Protein 4X01 (pdb70)

Foldseek 3Di:
DDDVVVVVVVVVVVVVVVVVVVVVVVVVVVVVVVVVVVVVVVVVVVVVD/DDPVVVVVVVVVVVVVVVVVVVVVVVVVVVVVVVVVVVVVVVVVVVVVD/DDDVVVVVVVVVVVVVVVVVVVVVVVVVVVVVVVVVVVVVVVVVVVVVVD/DDDPVVVVVVVVVVVVVVVVVVVVVVVVVVVVVVVVVVVVVVVVVVVD/DDDPVVVVVVVVVVVVVVVVVVVVVVVVVVVVVVVVVVVVVVVVVD/DDDVVVVVVVVVVVVVVVVVVVVVVVVVVVVVVVVVVVVVVVVVVVD/DDDVVVVVVVVVVVVVVVVVVVVVVVVVVVVVVVVVVVVVVVVD/DDVVVVVVVVVVVVVVVVVVVVVVVVVVVVVVVVVVVVVVVVVVVVVD

Radius of gyration: 40.37 Å; Cα contacts (8 Å, |Δi|>4): 199; chains: 8; bounding box: 113×89×86 Å

Organism: Schizosaccharomyces pombe (strain 972 / ATCC 24843) (NCBI:txid284812)

GO terms:
  GO:0005694 chromosome (C, EXP)
  GO:0070336 flap-structured DNA binding (F, IDA)
  GO:0035861 site of double-strand break (C, IDA)
  GO:0005634 nucleus (C, IDA)
  GO:0000403 Y-form DNA binding (F, IDA)
  GO:0000405 bubble DNA binding (F, IDA)
  GO:0000406 double-strand/single-strand DNA junction binding (F, IDA)
  GO:0003690 double-stranded DNA binding (F, IDA)
  GO:0003697 single-stranded DNA binding (F, IDA)
  GO:0106260 DNA-DNA tethering activity (F, IDA)
  GO:0140656 endodeoxyribonuclease activator activity (F, IDA)
  GO:0045027 DNA end binding (F, EXP)
  GO:0000706 meiotic DNA double-strand break processing (P, EXP)
  GO:0006303 double-strand break repair via nonhomologous end joining (P, IGI)
  GO:0000724 double-strand break repair via homologous recombination (P, IGI)
  GO:0000729 DNA double-strand break processing (P, IMP)
  GO:1990426 mitotic recombination-dependent replication fork processing (P, IMP)
  GO:1990918 double-strand break repair involved in meiotic recombination (P, IMP)
  GO:0031297 replication fork processing (P, IMP)
  GO:0033314 mitotic DNA replication checkpoint signaling (P, IMP)

Secondary structure (DSSP, 8-state):
---HHHHHHHHHHHHHHHHHHHHHHHHHHHHHHHHHHHHHHHHHHHHT-/--HHHHHHHHHHHHHHHHHHHHHHHHHHHHHHHHHHHHHHHHHHHHT--/---HHHHHHHHHHHHHHHHHHHHHHHHHHHHHHHHHHHHHHHHHHHHHH-/---HHHHHHHHHHHHHHHHHHHHHHHHHHHHHHHHHHHHHHHHHTT--/---HHHHHHHHHHHHHHHHHHHHHHHHHHHHHHHHHHHHHHHHHT-/---HHHHHHHHHHHHHHHHHHHHHHHHHHHHHHHHHHHHHHHHHTT-/---HHHHHHHHHHHHHHHHHHHHHHHHHHHHHHHHHHHHHHHT-/--HHHHHHHHHHHHHHHHHHHHHHHHHHHHHHHHHHHHHHHHHHHTT-

B-factor: mean 63.77, std 22.51, range [25.07, 148.46]

Sequence (381 aa):
SVHWSIVYRQLGNLLEQYEVEIARLKSQLVLEKKLRIQVEKEMESVKTKVHWSIVYRQLGNLLEQYEVEIARLKSQLVLEKKLRIQVEKEMESVKTKQSVHWSIVYRQLGNLLEQYEVEIARLKSQLVLEKKLRIQVEKEMESVKTKQSVHWSIVYRQLGNLLEQYEVEIARLKSQLVLEKKLRIQVEKEMESVKTSVHWSIVYRQLGNLLEQYEVEIARLKSQLVLEKKLRIQVEKEMESVSVHWSIVYRQLGNLLEQYEVEIARLKSQLVLEKKLRIQVEKEMESVKSVHWSIVYRQLGNLLEQYEVEIARLKSQLVLEKKLRIQVEKEMEVHWSIVYRQLGNLLEQYEVEIARLKSQLVLEKKLRIQVEKEMESVKTK

InterPro domains:
  IPR013882 DNA endonuclease activator Ctp1, C-terminal [PF08573] (263-292)

Structure (mmCIF, N/CA/C/O backbone):
data_4X01
#
_entry.id   4X01
#
_cell.length_a   49.071
_cell.length_b   156.677
_cell.length_c   48.927
_cell.angle_alpha   90.00
_cell.angle_beta   118.55
_cell.angle_gamma   90.00
#
_symmetry.space_group_name_H-M   'P 1 21 1'
#
loop_
_entity.id
_entity.type
_entity.pdbx_description
1 polymer 'DNA binding ctp1'
2 non-polymer 1,2-ETHANEDIOL
3 water water
#
loop_
_atom_site.group_PDB
_atom_site.id
_atom_site.type_symbol
_atom_site.label_atom_id
_atom_site.label_alt_id
_atom_site.label_comp_id
_atom_site.label_asym_id
_atom_site.label_entity_id
_atom_site.label_seq_id
_atom_site.pdbx_PDB_ins_code
_atom_site.Cartn_x
_atom_site.Cartn_y
_atom_site.Cartn_z
_atom_site.occupancy
_atom_site.B_iso_or_equiv
_atom_site.auth_seq_id
_atom_site.auth_comp_id
_atom_site.auth_asym_id
_atom_site.auth_atom_id
_atom_site.pdbx_PDB_model_num
ATOM 1 N N . SER A 1 6 ? 56.473 33.482 53.556 1.00 110.27 9 SER A N 1
ATOM 2 C CA . SER A 1 6 ? 55.813 33.269 52.271 1.00 107.57 9 SER A CA 1
ATOM 3 C C . SER A 1 6 ? 55.334 31.828 52.120 1.00 103.54 9 SER A C 1
ATOM 4 O O . SER A 1 6 ? 55.496 31.004 53.022 1.00 113.82 9 SER A O 1
ATOM 7 N N . VAL A 1 7 ? 54.740 31.542 50.967 1.00 88.10 10 VAL A N 1
ATOM 8 C CA . VAL A 1 7 ? 54.228 30.215 50.642 1.00 70.75 10 VAL A CA 1
ATOM 9 C C . VAL A 1 7 ? 54.675 29.871 49.224 1.00 54.86 10 VAL A C 1
ATOM 10 O O . VAL A 1 7 ? 54.527 30.692 48.315 1.00 48.25 10 VAL A O 1
ATOM 14 N N . HIS A 1 8 ? 55.252 28.684 49.028 1.00 48.55 11 HIS A N 1
ATOM 15 C CA . HIS A 1 8 ? 55.715 28.299 47.693 1.00 32.79 11 HIS A CA 1
ATOM 16 C C . HIS A 1 8 ? 54.559 28.295 46.691 1.00 30.97 11 HIS A C 1
ATOM 17 O O . HIS A 1 8 ? 53.456 27.866 47.003 1.00 40.07 11 HIS A O 1
ATOM 24 N N . TRP A 1 9 ? 54.814 28.768 45.486 1.00 32.79 12 TRP A N 1
ATOM 25 C CA . TRP A 1 9 ? 53.785 28.850 44.465 1.00 38.66 12 TRP A CA 1
ATOM 26 C C . TRP A 1 9 ? 53.022 27.531 44.209 1.00 47.33 12 TRP A C 1
ATOM 27 O O . TRP A 1 9 ? 51.875 27.551 43.757 1.00 37.41 12 TRP A O 1
ATOM 38 N N . SER A 1 10 ? 53.665 26.389 44.452 1.00 43.97 13 SER A N 1
ATOM 39 C CA . SER A 1 10 ? 53.026 25.117 44.126 1.00 39.96 13 SER A CA 1
ATOM 40 C C . SER A 1 10 ? 51.833 24.852 45.046 1.00 39.56 13 SER A C 1
ATOM 41 O O . SER A 1 10 ? 50.932 24.131 44.675 1.00 38.35 13 SER A O 1
ATOM 44 N N . ILE A 1 11 ? 51.810 25.459 46.226 1.00 39.29 14 ILE A N 1
ATOM 45 C CA . ILE A 1 11 ? 50.674 25.281 47.134 1.00 44.42 14 ILE A CA 1
ATOM 46 C C . ILE A 1 11 ? 49.391 25.873 46.557 1.00 42.31 14 ILE A C 1
ATOM 47 O O . ILE A 1 11 ? 48.316 25.246 46.554 1.00 38.75 14 ILE A O 1
ATOM 52 N N . VAL A 1 12 ? 49.537 27.089 46.050 1.00 37.47 15 VAL A N 1
ATOM 53 C CA . VAL A 1 12 ? 48.480 27.815 45.371 1.00 37.92 15 VAL A CA 1
ATOM 54 C C . VAL A 1 12 ? 48.071 27.141 44.060 1.00 41.19 15 VAL A C 1
ATOM 55 O O . VAL A 1 12 ? 46.882 26.974 43.763 1.00 34.45 15 VAL A O 1
ATOM 59 N N . TYR A 1 13 ? 49.070 26.783 43.263 1.00 27.05 16 TYR A N 1
ATOM 60 C CA . TYR A 1 13 ? 48.829 26.081 42.011 1.00 32.04 16 TYR A CA 1
ATOM 61 C C . TYR A 1 13 ? 48.010 24.794 42.235 1.00 30.22 16 TYR A C 1
ATOM 62 O O . TYR A 1 13 ? 47.003 24.565 41.546 1.00 38.56 16 TYR A O 1
ATOM 71 N N . ARG A 1 14 ? 48.427 23.984 43.214 1.00 31.52 17 ARG A N 1
ATOM 72 C CA . ARG A 1 14 ? 47.703 22.758 43.581 1.00 36.30 17 ARG A CA 1
ATOM 73 C C . ARG A 1 14 ? 46.278 23.032 44.070 1.00 39.65 17 ARG A C 1
ATOM 74 O O . ARG A 1 14 ? 45.371 22.269 43.757 1.00 39.58 17 ARG A O 1
ATOM 82 N N . GLN A 1 15 ? 46.095 24.075 44.884 1.00 38.14 18 GLN A N 1
ATOM 83 C CA . GLN A 1 15 ? 44.747 24.387 45.382 1.00 44.14 18 GLN A CA 1
ATOM 84 C C . GLN A 1 15 ? 43.823 24.725 44.216 1.00 41.17 18 GLN A C 1
ATOM 85 O O . GLN A 1 15 ? 42.670 24.270 44.169 1.00 39.28 18 GLN A O 1
ATOM 91 N N . LEU A 1 16 ? 44.328 25.508 43.265 1.00 38.05 19 LEU A N 1
ATOM 92 C CA . LEU A 1 16 ? 43.524 25.828 42.086 1.00 36.57 19 LEU A CA 1
ATOM 93 C C . LEU A 1 16 ? 43.166 24.573 41.300 1.00 38.00 19 LEU A C 1
ATOM 94 O O . LEU A 1 16 ? 41.998 24.366 40.933 1.00 42.36 19 LEU A O 1
ATOM 99 N N . GLY A 1 17 ? 44.175 23.746 41.028 1.00 35.97 20 GLY A N 1
ATOM 100 C CA . GLY A 1 17 ? 43.934 22.472 40.372 1.00 38.72 20 GLY A CA 1
ATOM 101 C C . GLY A 1 17 ? 42.839 21.643 41.050 1.00 40.55 20 GLY A C 1
ATOM 102 O O . GLY A 1 17 ? 41.937 21.103 40.392 1.00 36.63 20 GLY A O 1
ATOM 103 N N . ASN A 1 18 ? 42.917 21.536 42.372 1.00 37.64 21 ASN A N 1
ATOM 104 C CA . ASN A 1 18 ? 41.933 20.762 43.118 1.00 42.84 21 ASN A CA 1
ATOM 105 C C . ASN A 1 18 ? 40.531 21.390 43.048 1.00 46.46 21 ASN A C 1
ATOM 106 O O . ASN A 1 18 ? 39.530 20.678 43.095 1.00 47.69 21 ASN A O 1
ATOM 111 N N . LEU A 1 19 ? 40.457 22.716 42.921 1.00 36.21 22 LEU A N 1
ATOM 112 C CA . LEU A 1 19 ? 39.165 23.378 42.748 1.00 38.82 22 LEU A CA 1
ATOM 113 C C . LEU A 1 19 ? 38.550 23.013 41.409 1.00 38.35 22 LEU A C 1
ATOM 114 O O . LEU A 1 19 ? 37.354 22.673 41.316 1.00 40.55 22 LEU A O 1
ATOM 119 N N . LEU A 1 20 ? 39.371 23.081 40.368 1.00 35.40 23 LEU A N 1
ATOM 120 C CA . LEU A 1 20 ? 38.898 22.748 39.024 1.00 37.02 23 LEU A CA 1
ATOM 121 C C . LEU A 1 20 ? 38.369 21.307 38.967 1.00 37.87 23 LEU A C 1
ATOM 122 O O . LEU A 1 20 ? 37.244 21.048 38.482 1.00 35.69 23 LEU A O 1
ATOM 127 N N . GLU A 1 21 ? 39.168 20.383 39.498 1.00 32.10 24 GLU A N 1
ATOM 128 C CA . GLU A 1 21 ? 38.756 18.983 39.539 1.00 39.96 24 GLU A CA 1
ATOM 129 C C . GLU A 1 21 ? 37.477 18.774 40.381 1.00 37.13 24 GLU A C 1
ATOM 130 O O . GLU A 1 21 ? 36.518 18.143 39.908 1.00 41.28 24 GLU A O 1
ATOM 136 N N . GLN A 1 22 ? 37.451 19.300 41.609 1.00 38.56 25 GLN A N 1
ATOM 137 C CA . GLN A 1 22 ? 36.253 19.173 42.450 1.00 47.37 25 GLN A CA 1
ATOM 138 C C . GLN A 1 22 ? 34.996 19.673 41.758 1.00 48.78 25 GLN A C 1
ATOM 139 O O . GLN A 1 22 ? 33.955 19.048 41.864 1.00 45.88 25 GLN A O 1
ATOM 145 N N . TYR A 1 23 ? 35.078 20.806 41.064 1.00 46.44 26 TYR A N 1
ATOM 146 C CA . TYR A 1 23 ? 33.868 21.328 40.423 1.00 45.43 26 TYR A CA 1
ATOM 147 C C . TYR A 1 23 ? 33.459 20.499 39.216 1.00 37.05 26 TYR A C 1
ATOM 148 O O . TYR A 1 23 ? 32.264 20.299 38.985 1.00 44.35 26 TYR A O 1
ATOM 157 N N . GLU A 1 24 ? 34.425 20.008 38.445 1.00 37.50 27 GLU A N 1
ATOM 158 C CA . GLU A 1 24 ? 34.043 19.167 37.316 1.00 39.57 27 GLU A CA 1
ATOM 159 C C . GLU A 1 24 ? 33.324 17.887 37.811 1.00 38.86 27 GLU A C 1
ATOM 160 O O . GLU A 1 24 ? 32.283 17.461 37.253 1.00 36.20 27 GLU A O 1
ATOM 166 N N . VAL A 1 25 ? 33.851 17.315 38.892 1.00 44.64 28 VAL A N 1
ATOM 167 C CA . VAL A 1 25 ? 33.279 16.089 39.451 1.00 43.50 28 VAL A CA 1
ATOM 168 C C . VAL A 1 25 ? 31.912 16.369 40.106 1.00 48.04 28 VAL A C 1
ATOM 169 O O . VAL A 1 25 ? 30.969 15.603 39.934 1.00 49.38 28 VAL A O 1
ATOM 173 N N . GLU A 1 26 ? 31.792 17.480 40.827 1.00 40.64 29 GLU A N 1
ATOM 174 C CA . GLU A 1 26 ? 30.530 17.818 41.455 1.00 39.34 29 GLU A CA 1
ATOM 175 C C . GLU A 1 26 ? 29.465 18.014 40.384 1.00 40.92 29 GLU A C 1
ATOM 176 O O . GLU A 1 26 ? 28.319 17.595 40.559 1.00 42.28 29 GLU A O 1
ATOM 182 N N . ILE A 1 27 ? 29.854 18.609 39.259 1.00 39.65 30 ILE A N 1
ATOM 183 C CA . ILE A 1 27 ? 28.910 18.812 38.160 1.00 40.89 30 ILE A CA 1
ATOM 184 C C . ILE A 1 27 ? 28.435 17.485 37.551 1.00 44.09 30 ILE A C 1
ATOM 185 O O . ILE A 1 27 ? 27.227 17.310 37.304 1.00 48.35 30 ILE A O 1
ATOM 190 N N . ALA A 1 28 ? 29.360 16.545 37.328 1.00 33.43 31 ALA A N 1
ATOM 191 C CA . ALA A 1 28 ? 28.952 15.221 36.847 1.00 40.47 31 ALA A CA 1
ATOM 192 C C . ALA A 1 28 ? 28.039 14.507 37.858 1.00 35.78 31 ALA A C 1
ATOM 193 O O . ALA A 1 28 ? 27.062 13.836 37.485 1.00 42.09 31 ALA A O 1
ATOM 195 N N . ARG A 1 29 ? 28.375 14.640 39.139 1.00 37.71 32 ARG A N 1
ATOM 196 C CA . ARG A 1 29 ? 27.581 14.046 40.209 1.00 49.01 32 ARG A CA 1
ATOM 197 C C . ARG A 1 29 ? 26.137 14.590 40.217 1.00 49.95 32 ARG A C 1
ATOM 198 O O . ARG A 1 29 ? 25.171 13.819 40.208 1.00 48.79 32 ARG A O 1
ATOM 206 N N . LEU A 1 30 ? 26.004 15.917 40.208 1.00 43.16 33 LEU A N 1
ATOM 207 C CA . LEU A 1 30 ? 24.690 16.569 40.247 1.00 42.02 33 LEU A CA 1
ATOM 208 C C . LEU A 1 30 ? 23.884 16.230 39.007 1.00 33.22 33 LEU A C 1
ATOM 209 O O . LEU A 1 30 ? 22.670 15.995 39.094 1.00 36.35 33 LEU A O 1
ATOM 214 N N . LYS A 1 31 ? 24.551 16.164 37.857 1.00 35.04 34 LYS A N 1
ATOM 215 C CA . LYS A 1 31 ? 23.845 15.742 36.639 1.00 45.14 34 LYS A CA 1
ATOM 216 C C . LYS A 1 31 ? 23.305 14.307 36.711 1.00 48.23 34 LYS A C 1
ATOM 217 O O . LYS A 1 31 ? 22.164 14.054 36.289 1.00 47.84 34 LYS A O 1
ATOM 223 N N . SER A 1 32 ? 24.087 13.360 37.230 1.00 50.30 35 SER A N 1
ATOM 224 C CA . SER A 1 32 ? 23.529 11.998 37.294 1.00 54.73 35 SER A CA 1
ATOM 225 C C . SER A 1 32 ? 22.384 11.931 38.341 1.00 42.47 35 SER A C 1
ATOM 226 O O . SER A 1 32 ? 21.336 11.293 38.117 1.00 42.76 35 SER A O 1
ATOM 229 N N . GLN A 1 33 ? 22.561 12.637 39.457 1.00 50.76 36 GLN A N 1
ATOM 230 C CA . GLN A 1 33 ? 21.509 12.703 40.473 1.00 45.81 36 GLN A CA 1
ATOM 231 C C . GLN A 1 33 ? 20.209 13.291 39.903 1.00 40.69 36 GLN A C 1
ATOM 232 O O . GLN A 1 33 ? 19.098 12.883 40.261 1.00 41.32 36 GLN A O 1
ATOM 238 N N . LEU A 1 34 ? 20.358 14.226 38.977 1.00 48.47 37 LEU A N 1
ATOM 239 C CA . LEU A 1 34 ? 19.217 14.872 38.345 1.00 40.05 37 LEU A CA 1
ATOM 240 C C . LEU A 1 34 ? 18.543 13.953 37.321 1.00 40.26 37 LEU A C 1
ATOM 241 O O . LEU A 1 34 ? 17.317 13.947 37.189 1.00 39.84 37 LEU A O 1
ATOM 246 N N . VAL A 1 35 ? 19.335 13.190 36.578 1.00 43.96 38 VAL A N 1
ATOM 247 C CA . VAL A 1 35 ? 18.754 12.176 35.698 1.00 42.92 38 VAL A CA 1
ATOM 248 C C . VAL A 1 35 ? 17.853 11.229 36.526 1.00 38.25 38 VAL A C 1
ATOM 249 O O . VAL A 1 35 ? 16.703 10.922 36.149 1.00 40.02 38 VAL A O 1
ATOM 253 N N . LEU A 1 36 ? 18.382 10.804 37.671 1.00 38.57 39 LEU A N 1
ATOM 254 C CA . LEU A 1 36 ? 17.653 9.898 38.544 1.00 41.94 39 LEU A CA 1
ATOM 255 C C . LEU A 1 36 ? 16.372 10.528 39.104 1.00 45.49 39 LEU A C 1
ATOM 256 O O . LEU A 1 36 ? 15.326 9.883 39.134 1.00 41.10 39 LEU A O 1
ATOM 261 N N . GLU A 1 37 ? 16.462 11.783 39.548 1.00 43.41 40 GLU A N 1
ATOM 262 C CA . GLU A 1 37 ? 15.299 12.475 40.100 1.00 46.10 40 GLU A CA 1
ATOM 263 C C . GLU A 1 37 ? 14.213 12.657 39.055 1.00 35.70 40 GLU A C 1
ATOM 264 O O . GLU A 1 37 ? 13.024 12.456 39.334 1.00 41.07 40 GLU A O 1
ATOM 270 N N . LYS A 1 38 ? 14.613 13.028 37.843 1.00 40.74 41 LYS A N 1
ATOM 271 C CA . LYS A 1 38 ? 13.635 13.163 36.769 1.00 37.96 41 LYS A CA 1
ATOM 272 C C . LYS A 1 38 ? 12.958 11.827 36.459 1.00 42.59 41 LYS A C 1
ATOM 273 O O . LYS A 1 38 ? 11.746 11.789 36.247 1.00 45.35 41 LYS A O 1
ATOM 279 N N . LYS A 1 39 ? 13.723 10.734 36.449 1.00 45.61 42 LYS A N 1
ATOM 280 C CA . LYS A 1 39 ? 13.108 9.427 36.236 1.00 44.76 42 LYS A CA 1
ATOM 281 C C . LYS A 1 39 ? 12.114 9.081 37.344 1.00 38.67 42 LYS A C 1
ATOM 282 O O . LYS A 1 39 ? 11.044 8.539 37.071 1.00 42.70 42 LYS A O 1
ATOM 288 N N . LEU A 1 40 ? 12.488 9.370 38.594 1.00 41.32 43 LEU A N 1
ATOM 289 C CA . LEU A 1 40 ? 11.626 9.079 39.737 1.00 41.31 43 LEU A CA 1
ATOM 290 C C . LEU A 1 40 ? 10.324 9.856 39.641 1.00 44.19 43 LEU A C 1
ATOM 291 O O . LEU A 1 40 ? 9.248 9.322 39.909 1.00 38.04 43 LEU A O 1
ATOM 296 N N . ARG A 1 41 ? 10.443 11.130 39.277 1.00 43.12 44 ARG A N 1
ATOM 297 C CA . ARG A 1 41 ? 9.292 12.004 39.157 1.00 44.73 44 ARG A CA 1
ATOM 298 C C . ARG A 1 41 ? 8.374 11.519 38.046 1.00 44.57 44 ARG A C 1
ATOM 299 O O . ARG A 1 41 ? 7.157 11.442 38.219 1.00 43.85 44 ARG A O 1
ATOM 307 N N . ILE A 1 42 ? 8.963 11.153 36.913 1.00 46.70 45 ILE A N 1
ATOM 308 C CA . ILE A 1 42 ? 8.180 10.601 35.801 1.00 51.79 45 ILE A CA 1
ATOM 309 C C . ILE A 1 42 ? 7.417 9.313 36.203 1.00 41.83 45 ILE A C 1
ATOM 310 O O . ILE A 1 42 ? 6.247 9.114 35.816 1.00 48.25 45 ILE A O 1
ATOM 315 N N . GLN A 1 43 ? 8.073 8.460 36.996 1.00 40.65 46 GLN A N 1
ATOM 316 C CA . GLN A 1 43 ? 7.460 7.200 37.444 1.00 42.02 46 GLN A CA 1
ATOM 317 C C . GLN A 1 43 ? 6.279 7.486 38.393 1.00 40.73 46 GLN A C 1
ATOM 318 O O . GLN A 1 43 ? 5.188 6.942 38.234 1.00 46.99 46 GLN A O 1
ATOM 324 N N . VAL A 1 44 ? 6.515 8.367 39.365 1.00 48.52 47 VAL A N 1
ATOM 325 C CA . VAL A 1 44 ? 5.481 8.773 40.300 1.00 40.06 47 VAL A CA 1
ATOM 326 C C . VAL A 1 44 ? 4.275 9.404 39.596 1.00 48.44 47 VAL A C 1
ATOM 327 O O . VAL A 1 44 ? 3.118 9.102 39.925 1.00 43.13 47 VAL A O 1
ATOM 331 N N . GLU A 1 45 ? 4.530 10.274 38.625 1.00 43.72 48 GLU A N 1
ATOM 332 C CA . GLU A 1 45 ? 3.416 10.940 37.954 1.00 45.39 48 GLU A CA 1
ATOM 333 C C . GLU A 1 45 ? 2.620 9.955 37.120 1.00 43.32 48 GLU A C 1
ATOM 334 O O . GLU A 1 45 ? 1.389 10.060 37.051 1.00 43.95 48 GLU A O 1
ATOM 340 N N . LYS A 1 46 ? 3.313 8.997 36.499 1.00 43.43 49 LYS A N 1
ATOM 341 C CA . LYS A 1 46 ? 2.621 7.978 35.718 1.00 46.37 49 LYS A CA 1
ATOM 342 C C . LYS A 1 46 ? 1.726 7.095 36.612 1.00 50.51 49 LYS A C 1
ATOM 343 O O . LYS A 1 46 ? 0.572 6.783 36.263 1.00 50.96 49 LYS A O 1
ATOM 349 N N . GLU A 1 47 ? 2.243 6.706 37.776 1.00 46.61 50 GLU A N 1
ATOM 350 C CA . GLU A 1 47 ? 1.393 5.987 38.723 1.00 43.77 50 GLU A CA 1
ATOM 351 C C . GLU A 1 47 ? 0.202 6.844 39.188 1.00 49.96 50 GLU A C 1
ATOM 352 O O . GLU A 1 47 ? -0.908 6.328 39.367 1.00 49.48 50 GLU A O 1
ATOM 358 N N . MET A 1 48 ? 0.422 8.145 39.384 1.00 46.42 51 MET A N 1
ATOM 359 C CA . MET A 1 48 ? -0.661 9.024 39.850 1.00 49.03 51 MET A CA 1
ATOM 360 C C . MET A 1 48 ? -1.768 9.104 38.809 1.00 48.17 51 MET A C 1
ATOM 361 O O . MET A 1 48 ? -2.947 9.011 39.142 1.00 46.40 51 MET A O 1
ATOM 366 N N . GLU A 1 49 ? -1.378 9.243 37.544 1.00 55.33 52 GLU A N 1
ATOM 367 C CA . GLU A 1 49 ? -2.324 9.185 36.437 1.00 62.04 52 GLU A CA 1
ATOM 368 C C . GLU A 1 49 ? -3.117 7.863 36.449 1.00 64.26 52 GLU A C 1
ATOM 369 O O . GLU A 1 49 ? -4.350 7.849 36.277 1.00 65.85 52 GLU A O 1
ATOM 375 N N . SER A 1 50 ? -2.413 6.756 36.666 1.00 59.00 53 SER A N 1
ATOM 376 C CA . SER A 1 50 ? -3.085 5.458 36.699 1.00 62.40 53 SER A CA 1
ATOM 377 C C . SER A 1 50 ? -4.127 5.406 37.822 1.00 64.28 53 SER A C 1
ATOM 378 O O . SER A 1 50 ? -5.245 4.929 37.627 1.00 61.07 53 SER A O 1
ATOM 381 N N . VAL A 1 51 ? -3.747 5.905 38.993 1.00 64.41 54 VAL A N 1
ATOM 382 C CA . VAL A 1 51 ? -4.625 5.942 40.154 1.00 55.95 54 VAL A CA 1
ATOM 383 C C . VAL A 1 51 ? -5.844 6.828 39.899 1.00 65.77 54 VAL A C 1
ATOM 384 O O . VAL A 1 51 ? -6.946 6.513 40.326 1.00 64.76 54 VAL A O 1
ATOM 388 N N . LYS A 1 52 ? -5.653 7.941 39.201 1.00 72.26 55 LYS A N 1
ATOM 389 C CA . LYS A 1 52 ? -6.767 8.853 38.967 1.00 72.44 55 LYS A CA 1
ATOM 390 C C . LYS A 1 52 ? -7.656 8.384 37.805 1.00 78.85 55 LYS A C 1
ATOM 391 O O . LYS A 1 52 ? -8.747 8.918 37.592 1.00 73.13 55 LYS A O 1
ATOM 397 N N . THR A 1 53 ? -7.207 7.373 37.069 1.00 80.62 56 THR A N 1
ATOM 398 C CA . THR A 1 53 ? -8.102 6.735 36.105 1.00 85.63 56 THR A CA 1
ATOM 399 C C . THR A 1 53 ? -8.411 5.280 36.496 1.00 93.85 56 THR A C 1
ATOM 400 O O . THR A 1 53 ? -8.353 4.380 35.658 1.00 94.79 56 THR A O 1
ATOM 404 N N . LYS A 1 54 ? -8.743 5.052 37.765 1.00 102.50 57 LYS A N 1
ATOM 405 C CA . LYS A 1 54 ? -8.984 3.691 38.255 1.00 115.99 57 LYS A CA 1
ATOM 406 C C . LYS A 1 54 ? -10.455 3.286 38.119 1.00 120.49 57 LYS A C 1
ATOM 407 O O . LYS A 1 54 ? -10.774 2.187 37.651 1.00 119.99 57 LYS A O 1
ATOM 413 N N . VAL B 1 7 ? 52.140 31.582 22.735 1.00 94.27 10 VAL B N 1
ATOM 414 C CA . VAL B 1 7 ? 51.403 32.790 23.095 1.00 93.58 10 VAL B CA 1
ATOM 415 C C . VAL B 1 7 ? 51.339 32.972 24.619 1.00 79.50 10 VAL B C 1
ATOM 416 O O . VAL B 1 7 ? 51.462 32.007 25.374 1.00 77.25 10 VAL B O 1
ATOM 420 N N . HIS B 1 8 ? 51.135 34.216 25.053 1.00 68.36 11 HIS B N 1
ATOM 421 C CA . HIS B 1 8 ? 51.299 34.608 26.452 1.00 58.82 11 HIS B CA 1
ATOM 422 C C . HIS B 1 8 ? 50.389 33.850 27.456 1.00 50.43 11 HIS B C 1
ATOM 423 O O . HIS B 1 8 ? 49.227 33.557 27.172 1.00 50.17 11 HIS B O 1
ATOM 430 N N . TRP B 1 9 ? 50.936 33.561 28.638 1.00 45.21 12 TRP B N 1
ATOM 431 C CA . TRP B 1 9 ? 50.270 32.712 29.618 1.00 47.99 12 TRP B CA 1
ATOM 432 C C . TRP B 1 9 ? 48.933 33.286 30.073 1.00 47.54 12 TRP B C 1
ATOM 433 O O . TRP B 1 9 ? 48.032 32.549 30.458 1.00 42.92 12 TRP B O 1
ATOM 444 N N . SER B 1 10 ? 48.816 34.608 30.016 1.00 46.01 13 SER B N 1
ATOM 445 C CA . SER B 1 10 ? 47.626 35.293 30.501 1.00 50.34 13 SER B CA 1
ATOM 446 C C . SER B 1 10 ? 46.380 34.860 29.747 1.00 44.86 13 SER B C 1
ATOM 447 O O . SER B 1 10 ? 45.287 34.865 30.297 1.00 46.12 13 SER B O 1
ATOM 450 N N . ILE B 1 11 ? 46.537 34.483 28.482 1.00 51.93 14 ILE B N 1
ATOM 451 C CA . ILE B 1 11 ? 45.380 34.114 27.662 1.00 52.52 14 ILE B CA 1
ATOM 452 C C . ILE B 1 11 ? 44.758 32.809 28.170 1.00 52.89 14 ILE B C 1
ATOM 453 O O . ILE B 1 11 ? 43.544 32.694 28.439 1.00 49.78 14 ILE B O 1
ATOM 458 N N . VAL B 1 12 ? 45.625 31.829 28.335 1.00 47.17 15 VAL B N 1
ATOM 459 C CA . VAL B 1 12 ? 45.231 30.549 28.870 1.00 50.05 15 VAL B CA 1
ATOM 460 C C . VAL B 1 12 ? 44.721 30.687 30.315 1.00 41.88 15 VAL B C 1
ATOM 461 O O . VAL B 1 12 ? 43.685 30.118 30.683 1.00 42.90 15 VAL B O 1
ATOM 465 N N . TYR B 1 13 ? 45.424 31.491 31.111 1.00 44.20 16 TYR B N 1
ATOM 466 C CA . TYR B 1 13 ? 44.998 31.778 32.476 1.00 40.79 16 TYR B CA 1
ATOM 467 C C . TYR B 1 13 ? 43.557 32.313 32.554 1.00 42.78 16 TYR B C 1
ATOM 468 O O . TYR B 1 13 ? 42.712 31.806 33.326 1.00 42.52 16 TYR B O 1
ATOM 477 N N . ARG B 1 14 ? 43.269 33.319 31.736 1.00 42.87 17 ARG B N 1
ATOM 478 C CA . ARG B 1 14 ? 41.910 33.850 31.663 1.00 43.28 17 ARG B CA 1
ATOM 479 C C . ARG B 1 14 ? 40.904 32.783 31.240 1.00 42.63 17 ARG B C 1
ATOM 480 O O . ARG B 1 14 ? 39.773 32.770 31.728 1.00 42.19 17 ARG B O 1
ATOM 488 N N . GLN B 1 15 ? 41.296 31.902 30.322 1.00 45.74 18 GLN B N 1
ATOM 489 C CA . GLN B 1 15 ? 40.402 30.813 29.920 1.00 47.43 18 GLN B CA 1
ATOM 490 C C . GLN B 1 15 ? 40.016 29.929 31.112 1.00 36.73 18 GLN B C 1
ATOM 491 O O . GLN B 1 15 ? 38.850 29.536 31.269 1.00 42.78 18 GLN B O 1
ATOM 497 N N . LEU B 1 16 ? 40.983 29.662 31.978 1.00 39.09 19 LEU B N 1
ATOM 498 C CA . LEU B 1 16 ? 40.696 28.896 33.185 1.00 39.43 19 LEU B CA 1
ATOM 499 C C . LEU B 1 16 ? 39.757 29.641 34.144 1.00 45.64 19 LEU B C 1
ATOM 500 O O . LEU B 1 16 ? 38.910 29.013 34.809 1.00 41.36 19 LEU B O 1
ATOM 505 N N . GLY B 1 17 ? 39.913 30.966 34.226 1.00 41.69 20 GLY B N 1
ATOM 506 C CA . GLY B 1 17 ? 39.047 31.755 35.084 1.00 34.59 20 GLY B CA 1
ATOM 507 C C . GLY B 1 17 ? 37.608 31.723 34.599 1.00 35.42 20 GLY B C 1
ATOM 508 O O . GLY B 1 17 ? 36.662 31.531 35.374 1.00 39.93 20 GLY B O 1
ATOM 509 N N . ASN B 1 18 ? 37.449 31.895 33.292 1.00 36.45 21 ASN B N 1
ATOM 510 C CA . ASN B 1 18 ? 36.144 31.844 32.666 1.00 40.56 21 ASN B CA 1
ATOM 511 C C . ASN B 1 18 ? 35.462 30.480 32.871 1.00 46.81 21 ASN B C 1
ATOM 512 O O . ASN B 1 18 ? 34.233 30.403 33.118 1.00 36.38 21 ASN B O 1
ATOM 517 N N . LEU B 1 19 ? 36.266 29.412 32.789 1.00 36.38 22 LEU B N 1
ATOM 518 C CA . LEU B 1 19 ? 35.765 28.066 33.079 1.00 36.63 22 LEU B CA 1
ATOM 519 C C . LEU B 1 19 ? 35.294 27.958 34.537 1.00 32.23 22 LEU B C 1
ATOM 520 O O . LEU B 1 19 ? 34.230 27.405 34.807 1.00 30.86 22 LEU B O 1
ATOM 525 N N . LEU B 1 20 ? 36.065 28.482 35.484 1.00 34.00 23 LEU B N 1
ATOM 526 C CA . LEU B 1 20 ? 35.569 28.493 36.863 1.00 37.60 23 LEU B CA 1
ATOM 527 C C . LEU B 1 20 ? 34.250 29.276 37.033 1.00 42.38 23 LEU B C 1
ATOM 528 O O . LEU B 1 20 ? 33.374 28.851 37.809 1.00 36.70 23 LEU B O 1
ATOM 533 N N . GLU B 1 21 ? 34.092 30.390 36.313 1.00 35.28 24 GLU B N 1
ATOM 534 C CA . GLU B 1 21 ? 32.822 31.135 36.390 1.00 40.39 24 GLU B CA 1
ATOM 535 C C . GLU B 1 21 ? 31.665 30.240 35.932 1.00 35.07 24 GLU B C 1
ATOM 536 O O . GLU B 1 21 ? 30.626 30.115 36.629 1.00 41.13 24 GLU B O 1
ATOM 542 N N . GLN B 1 22 ? 31.858 29.601 34.774 1.00 37.87 25 GLN B N 1
ATOM 543 C CA . GLN B 1 22 ? 30.849 28.682 34.248 1.00 42.89 25 GLN B CA 1
ATOM 544 C C . GLN B 1 22 ? 30.529 27.522 35.213 1.00 41.28 25 GLN B C 1
ATOM 545 O O . GLN B 1 22 ? 29.370 27.215 35.442 1.00 39.80 25 GLN B O 1
ATOM 551 N N . TYR B 1 23 ? 31.549 26.911 35.794 1.00 40.65 26 TYR B N 1
ATOM 552 C CA . TYR B 1 23 ? 31.346 25.847 36.777 1.00 37.73 26 TYR B CA 1
ATOM 553 C C . TYR B 1 23 ? 30.529 26.302 37.968 1.00 40.25 26 TYR B C 1
ATOM 554 O O . TYR B 1 23 ? 29.638 25.575 38.421 1.00 35.39 26 TYR B O 1
ATOM 563 N N . GLU B 1 24 ? 30.864 27.479 38.509 1.00 33.69 27 GLU B N 1
ATOM 564 C CA . GLU B 1 24 ? 30.191 27.919 39.713 1.00 30.11 27 GLU B CA 1
ATOM 565 C C . GLU B 1 24 ? 28.685 28.131 39.406 1.00 32.88 27 GLU B C 1
ATOM 566 O O . GLU B 1 24 ? 27.808 27.654 40.156 1.00 36.80 27 GLU B O 1
ATOM 572 N N . VAL B 1 25 ? 28.394 28.791 38.285 1.00 35.80 28 VAL B N 1
ATOM 573 C CA . VAL B 1 25 ? 26.991 29.066 37.934 1.00 38.05 28 VAL B CA 1
ATOM 574 C C . VAL B 1 25 ? 26.214 27.781 37.577 1.00 42.77 28 VAL B C 1
ATOM 575 O O . VAL B 1 25 ? 25.013 27.650 37.887 1.00 39.17 28 VAL B O 1
ATOM 579 N N . GLU B 1 26 ? 26.901 26.842 36.923 1.00 38.91 29 GLU B N 1
ATOM 580 C CA . GLU B 1 26 ? 26.279 25.583 36.509 1.00 39.78 29 GLU B CA 1
ATOM 581 C C . GLU B 1 26 ? 25.913 24.744 37.730 1.00 37.38 29 GLU B C 1
ATOM 582 O O . GLU B 1 26 ? 24.829 24.146 37.788 1.00 39.22 29 GLU B O 1
ATOM 588 N N . ILE B 1 27 ? 26.806 24.725 38.719 1.00 33.77 30 ILE B N 1
ATOM 589 C CA . ILE B 1 27 ? 26.515 24.046 39.980 1.00 32.19 30 ILE B CA 1
ATOM 590 C C . ILE B 1 27 ? 25.308 24.668 40.684 1.00 43.80 30 ILE B C 1
ATOM 591 O O . ILE B 1 27 ? 24.401 23.941 41.128 1.00 43.04 30 ILE B O 1
ATOM 596 N N . ALA B 1 28 ? 25.280 26.002 40.761 1.00 39.44 31 ALA B N 1
ATOM 597 C CA . ALA B 1 28 ? 24.121 26.685 41.325 1.00 36.56 31 ALA B CA 1
ATOM 598 C C . ALA B 1 28 ? 22.821 26.273 40.631 1.00 35.46 31 ALA B C 1
ATOM 599 O O . ALA B 1 28 ? 21.805 25.980 41.284 1.00 38.57 31 ALA B O 1
ATOM 601 N N . ARG B 1 29 ? 22.855 26.252 39.301 1.00 34.88 32 ARG B N 1
ATOM 602 C CA . ARG B 1 29 ? 21.660 25.957 38.546 1.00 33.99 32 ARG B CA 1
ATOM 603 C C . ARG B 1 29 ? 21.205 24.504 38.784 1.00 41.44 32 ARG B C 1
ATOM 604 O O . ARG B 1 29 ? 20.009 24.251 38.962 1.00 38.46 32 ARG B O 1
ATOM 612 N N . LEU B 1 30 ? 22.157 23.565 38.805 1.00 35.80 33 LEU B N 1
ATOM 613 C CA . LEU B 1 30 ? 21.842 22.139 38.995 1.00 38.41 33 LEU B CA 1
ATOM 614 C C . LEU B 1 30 ? 21.273 21.859 40.377 1.00 32.37 33 LEU B C 1
ATOM 615 O O . LEU B 1 30 ? 20.329 21.088 40.509 1.00 36.63 33 LEU B O 1
ATOM 620 N N . LYS B 1 31 ? 21.853 22.472 41.405 1.00 33.58 34 LYS B N 1
ATOM 621 C CA . LYS B 1 31 ? 21.301 22.343 42.745 1.00 36.73 34 LYS B CA 1
ATOM 622 C C . LYS B 1 31 ? 19.880 22.885 42.820 1.00 43.39 34 LYS B C 1
ATOM 623 O O . LYS B 1 31 ? 19.011 22.246 43.423 1.00 40.28 34 LYS B O 1
ATOM 629 N N . SER B 1 32 ? 19.657 24.061 42.231 1.00 43.87 35 SER B N 1
ATOM 630 C CA . SER B 1 32 ? 18.319 24.657 42.225 1.00 38.55 35 SER B CA 1
ATOM 631 C C . SER B 1 32 ? 17.308 23.687 41.603 1.00 41.48 35 SER B C 1
ATOM 632 O O . SER B 1 32 ? 16.227 23.387 42.169 1.00 39.32 35 SER B O 1
ATOM 635 N N . GLN B 1 33 ? 17.689 23.157 40.446 1.00 37.35 36 GLN B N 1
ATOM 636 C CA . GLN B 1 33 ? 16.814 22.228 39.752 1.00 41.56 36 GLN B CA 1
ATOM 637 C C . GLN B 1 33 ? 16.577 20.909 40.524 1.00 49.13 36 GLN B C 1
ATOM 638 O O . GLN B 1 33 ? 15.472 20.344 40.482 1.00 39.76 36 GLN B O 1
ATOM 644 N N . LEU B 1 34 ? 17.586 20.459 41.261 1.00 39.90 37 LEU B N 1
ATOM 645 C CA . LEU B 1 34 ? 17.485 19.237 42.066 1.00 39.86 37 LEU B CA 1
ATOM 646 C C . LEU B 1 34 ? 16.542 19.388 43.261 1.00 36.14 37 LEU B C 1
ATOM 647 O O . LEU B 1 34 ? 15.649 18.558 43.480 1.00 36.47 37 LEU B O 1
ATOM 652 N N . VAL B 1 35 ? 16.765 20.430 44.055 1.00 37.28 38 VAL B N 1
ATOM 653 C CA . VAL B 1 35 ? 15.857 20.718 45.150 1.00 42.93 38 VAL B CA 1
ATOM 654 C C . VAL B 1 35 ? 14.402 20.821 44.628 1.00 48.28 38 VAL B C 1
ATOM 655 O O . VAL B 1 35 ? 13.472 20.209 45.197 1.00 40.28 38 VAL B O 1
ATOM 659 N N . LEU B 1 36 ? 14.206 21.531 43.517 1.00 43.08 39 LEU B N 1
ATOM 660 C CA . LEU B 1 36 ? 12.837 21.673 43.000 1.00 45.72 39 LEU B CA 1
ATOM 661 C C . LEU B 1 36 ? 12.185 20.353 42.540 1.00 41.84 39 LEU B C 1
ATOM 662 O O . LEU B 1 36 ? 11.053 20.026 42.954 1.00 39.97 39 LEU B O 1
ATOM 667 N N . GLU B 1 37 ? 12.881 19.601 41.687 1.00 37.28 40 GLU B N 1
ATOM 668 C CA . GLU B 1 37 ? 12.324 18.365 41.156 1.00 40.74 40 GLU B CA 1
ATOM 669 C C . GLU B 1 37 ? 12.009 17.383 42.279 1.00 44.49 40 GLU B C 1
ATOM 670 O O . GLU B 1 37 ? 10.984 16.678 42.232 1.00 48.31 40 GLU B O 1
ATOM 676 N N . LYS B 1 38 ? 12.843 17.365 43.315 1.00 43.20 41 LYS B N 1
ATOM 677 C CA . LYS B 1 38 ? 12.523 16.486 44.442 1.00 45.77 41 LYS B CA 1
ATOM 678 C C . LYS B 1 38 ? 11.280 16.975 45.221 1.00 41.84 41 LYS B C 1
ATOM 679 O O . LYS B 1 38 ? 10.402 16.183 45.580 1.00 38.71 41 LYS B O 1
ATOM 685 N N . LYS B 1 39 ? 11.213 18.275 45.487 1.00 36.61 42 LYS B N 1
ATOM 686 C CA . LYS B 1 39 ? 10.059 18.847 46.182 1.00 39.79 42 LYS B CA 1
ATOM 687 C C . LYS B 1 39 ? 8.727 18.493 45.500 1.00 38.10 42 LYS B C 1
ATOM 688 O O . LYS B 1 39 ? 7.758 18.002 46.133 1.00 40.16 42 LYS B O 1
ATOM 694 N N . LEU B 1 40 ? 8.700 18.713 44.191 1.00 39.69 43 LEU B N 1
ATOM 695 C CA . LEU B 1 40 ? 7.500 18.465 43.411 1.00 41.84 43 LEU B CA 1
ATOM 696 C C . LEU B 1 40 ? 7.144 16.980 43.415 1.00 46.51 43 LEU B C 1
ATOM 697 O O . LEU B 1 40 ? 5.966 16.598 43.599 1.00 47.60 43 LEU B O 1
ATOM 702 N N . ARG B 1 41 ? 8.167 16.144 43.235 1.00 38.75 44 ARG B N 1
ATOM 703 C CA . ARG B 1 41 ? 7.939 14.707 43.240 1.00 41.43 44 ARG B CA 1
ATOM 704 C C . ARG B 1 41 ? 7.343 14.204 44.578 1.00 40.09 44 ARG B C 1
ATOM 705 O O . ARG B 1 41 ? 6.398 13.411 44.588 1.00 38.92 44 ARG B O 1
ATOM 713 N N . ILE B 1 42 ? 7.890 14.666 45.700 1.00 40.49 45 ILE B N 1
ATOM 714 C CA . ILE B 1 42 ? 7.355 14.290 47.007 1.00 39.48 45 ILE B CA 1
ATOM 715 C C . ILE B 1 42 ? 5.892 14.739 47.167 1.00 52.09 45 ILE B C 1
ATOM 716 O O . ILE B 1 42 ? 5.062 13.985 47.710 1.00 46.29 45 ILE B O 1
ATOM 721 N N . GLN B 1 43 ? 5.572 15.952 46.691 1.00 49.10 46 GLN B N 1
ATOM 722 C CA . GLN B 1 43 ? 4.175 16.407 46.728 1.00 45.88 46 GLN B CA 1
ATOM 723 C C . GLN B 1 43 ? 3.253 15.408 46.041 1.00 43.20 46 GLN B C 1
ATOM 724 O O . GLN B 1 43 ? 2.223 15.000 46.613 1.00 43.57 46 GLN B O 1
ATOM 730 N N . VAL B 1 44 ? 3.613 14.987 44.828 1.00 38.30 47 VAL B N 1
ATOM 731 C CA . VAL B 1 44 ? 2.756 14.005 44.154 1.00 39.82 47 VAL B CA 1
ATOM 732 C C . VAL B 1 44 ? 2.718 12.643 44.882 1.00 44.10 47 VAL B C 1
ATOM 733 O O . VAL B 1 44 ? 1.665 12.005 44.950 1.00 43.16 47 VAL B O 1
ATOM 737 N N . GLU B 1 45 ? 3.839 12.211 45.455 1.00 43.29 48 GLU B N 1
ATOM 738 C CA . GLU B 1 45 ? 3.861 10.919 46.150 1.00 44.93 48 GLU B CA 1
ATOM 739 C C . GLU B 1 45 ? 2.862 10.926 47.337 1.00 40.54 48 GLU B C 1
ATOM 740 O O . GLU B 1 45 ? 2.075 9.968 47.523 1.00 45.83 48 GLU B O 1
ATOM 746 N N . LYS B 1 46 ? 2.864 12.021 48.098 1.00 45.35 49 LYS B N 1
ATOM 747 C CA . LYS B 1 46 ? 1.900 12.219 49.197 1.00 48.30 49 LYS B CA 1
ATOM 748 C C . LYS B 1 46 ? 0.434 12.340 48.759 1.00 44.69 49 LYS B C 1
ATOM 749 O O . LYS B 1 46 ? -0.453 11.719 49.366 1.00 50.44 49 LYS B O 1
ATOM 755 N N . GLU B 1 47 ? 0.167 13.149 47.736 1.00 45.36 50 GLU B N 1
ATOM 756 C CA . GLU B 1 47 ? -1.206 13.253 47.227 1.00 41.52 50 GLU B CA 1
ATOM 757 C C . GLU B 1 47 ? -1.703 11.895 46.771 1.00 47.13 50 GLU B C 1
ATOM 758 O O . GLU B 1 47 ? -2.883 11.564 46.917 1.00 56.69 50 GLU B O 1
ATOM 764 N N . MET B 1 48 ? -0.803 11.106 46.198 1.00 48.05 51 MET B N 1
ATOM 765 C CA . MET B 1 48 ? -1.190 9.807 45.675 1.00 50.86 51 MET B CA 1
ATOM 766 C C . MET B 1 48 ? -1.533 8.852 46.792 1.00 44.58 51 MET B C 1
ATOM 767 O O . MET B 1 48 ? -2.493 8.081 46.678 1.00 44.10 51 MET B O 1
ATOM 772 N N . GLU B 1 49 ? -0.751 8.879 47.869 1.00 49.96 52 GLU B N 1
ATOM 773 C CA . GLU B 1 49 ? -1.044 7.945 48.951 1.00 52.77 52 GLU B CA 1
ATOM 774 C C . GLU B 1 49 ? -2.374 8.335 49.585 1.00 60.60 52 GLU B C 1
ATOM 775 O O . GLU B 1 49 ? -3.214 7.477 49.885 1.00 58.52 52 GLU B O 1
ATOM 781 N N . SER B 1 50 ? -2.573 9.638 49.750 1.00 54.68 53 SER B N 1
ATOM 782 C CA . SER B 1 50 ? -3.829 10.136 50.291 1.00 58.52 53 SER B CA 1
ATOM 783 C C . SER B 1 50 ? -5.040 9.724 49.427 1.00 60.39 53 SER B C 1
ATOM 784 O O . SER B 1 50 ? -6.058 9.257 49.942 1.00 57.95 53 SER B O 1
ATOM 787 N N . VAL B 1 51 ? -4.922 9.880 48.113 1.00 58.94 54 VAL B N 1
ATOM 788 C CA . VAL B 1 51 ? -5.992 9.483 47.198 1.00 57.45 54 VAL B CA 1
ATOM 789 C C . VAL B 1 51 ? -6.243 7.976 47.259 1.00 69.76 54 VAL B C 1
ATOM 790 O O . VAL B 1 51 ? -7.394 7.540 47.240 1.00 81.14 54 VAL B O 1
ATOM 794 N N . LYS B 1 52 ? -5.174 7.185 47.347 1.00 65.12 55 LYS B N 1
ATOM 795 C CA . LYS B 1 52 ? -5.307 5.733 47.461 1.00 69.21 55 LYS B CA 1
ATOM 796 C C . LYS B 1 52 ? -6.124 5.340 48.692 1.00 81.04 55 LYS B C 1
ATOM 797 O O . LYS B 1 52 ? -7.025 4.507 48.599 1.00 84.14 55 LYS B O 1
ATOM 803 N N . THR B 1 53 ? -5.819 5.952 49.835 1.00 86.38 56 THR B N 1
ATOM 804 C CA . THR B 1 53 ? -6.481 5.607 51.092 1.00 90.66 56 THR B CA 1
ATOM 805 C C . THR B 1 53 ? -7.911 6.150 51.180 1.00 92.56 56 THR B C 1
ATOM 806 O O . THR B 1 53 ? -8.615 5.887 52.150 1.00 93.86 56 THR B O 1
ATOM 810 N N . LYS B 1 54 ? -8.336 6.907 50.173 1.00 97.00 57 LYS B N 1
ATOM 811 C CA . LYS B 1 54 ? -9.737 7.302 50.062 1.00 99.54 57 LYS B CA 1
ATOM 812 C C . LYS B 1 54 ? -10.495 6.273 49.234 1.00 109.64 57 LYS B C 1
ATOM 813 O O . LYS B 1 54 ? -11.219 6.626 48.302 1.00 113.03 57 LYS B O 1
ATOM 819 N N . GLN B 1 55 ? -10.316 5.001 49.578 1.00 117.09 58 GLN B N 1
ATOM 820 C CA . GLN B 1 55 ? -10.972 3.905 48.873 1.00 119.99 58 GLN B CA 1
ATOM 821 C C . GLN B 1 55 ? -10.920 2.617 49.691 1.00 106.15 58 GLN B C 1
ATOM 822 O O . GLN B 1 55 ? -9.843 2.083 49.956 1.00 95.18 58 GLN B O 1
ATOM 828 N N . SER C 1 6 ? 36.318 21.645 24.661 1.00 112.43 9 SER C N 1
ATOM 829 C CA . SER C 1 6 ? 37.174 21.071 23.626 1.00 119.71 9 SER C CA 1
ATOM 830 C C . SER C 1 6 ? 38.385 20.347 24.223 1.00 115.09 9 SER C C 1
ATOM 831 O O . SER C 1 6 ? 38.326 19.152 24.524 1.00 113.99 9 SER C O 1
ATOM 834 N N . VAL C 1 7 ? 39.487 21.076 24.369 1.00 107.97 10 VAL C N 1
ATOM 835 C CA . VAL C 1 7 ? 40.669 20.562 25.051 1.00 94.45 10 VAL C CA 1
ATOM 836 C C . VAL C 1 7 ? 40.447 20.660 26.554 1.00 81.30 10 VAL C C 1
ATOM 837 O O . VAL C 1 7 ? 40.095 21.724 27.066 1.00 83.05 10 VAL C O 1
ATOM 841 N N . HIS C 1 8 ? 40.634 19.547 27.252 1.00 66.31 11 HIS C N 1
ATOM 842 C CA . HIS C 1 8 ? 40.397 19.508 28.686 1.00 60.18 11 HIS C CA 1
ATOM 843 C C . HIS C 1 8 ? 41.282 20.516 29.407 1.00 54.59 11 HIS C C 1
ATOM 844 O O . HIS C 1 8 ? 42.447 20.684 29.054 1.00 51.71 11 HIS C O 1
ATOM 851 N N . TRP C 1 9 ? 40.719 21.174 30.415 1.00 41.96 12 TRP C N 1
ATOM 852 C CA . TRP C 1 9 ? 41.423 22.198 31.170 1.00 47.27 12 TRP C CA 1
ATOM 853 C C . TRP C 1 9 ? 42.732 21.715 31.790 1.00 46.15 12 TRP C C 1
ATOM 854 O O . TRP C 1 9 ? 43.628 22.516 32.002 1.00 46.15 12 TRP C O 1
ATOM 865 N N . SER C 1 10 ? 42.845 20.419 32.100 1.00 44.15 13 SER C N 1
ATOM 866 C CA . SER C 1 10 ? 44.069 19.892 32.737 1.00 44.84 13 SER C CA 1
ATOM 867 C C . SER C 1 10 ? 45.321 20.081 31.886 1.00 36.39 13 SER C C 1
ATOM 868 O O . SER C 1 10 ? 46.427 20.188 32.411 1.00 41.38 13 SER C O 1
ATOM 871 N N . ILE C 1 11 ? 45.142 20.110 30.572 1.00 43.39 14 ILE C N 1
ATOM 872 C CA . ILE C 1 11 ? 46.252 20.282 29.648 1.00 47.41 14 ILE C CA 1
ATOM 873 C C . ILE C 1 11 ? 46.863 21.665 29.863 1.00 50.00 14 ILE C C 1
ATOM 874 O O . ILE C 1 11 ? 48.031 21.826 30.240 1.00 51.58 14 ILE C O 1
ATOM 879 N N . VAL C 1 12 ? 46.029 22.669 29.648 1.00 49.29 15 VAL C N 1
ATOM 880 C CA . VAL C 1 12 ? 46.416 24.064 29.815 1.00 40.40 15 VAL C CA 1
ATOM 881 C C . VAL C 1 12 ? 46.917 24.344 31.247 1.00 39.88 15 VAL C C 1
ATOM 882 O O . VAL C 1 12 ? 47.970 24.986 31.458 1.00 38.75 15 VAL C O 1
ATOM 886 N N . TYR C 1 13 ? 46.227 23.775 32.232 1.00 39.45 16 TYR C N 1
ATOM 887 C CA . TYR C 1 13 ? 46.639 23.937 33.626 1.00 41.23 16 TYR C CA 1
ATOM 888 C C . TYR C 1 13 ? 48.055 23.382 33.883 1.00 44.21 16 TYR C C 1
ATOM 889 O O . TYR C 1 13 ? 48.859 24.006 34.617 1.00 38.13 16 TYR C O 1
ATOM 898 N N . ARG C 1 14 ? 48.353 22.223 33.284 1.00 38.47 17 ARG C N 1
ATOM 899 C CA . ARG C 1 14 ? 49.707 21.650 33.333 1.00 45.37 17 ARG C CA 1
ATOM 900 C C . ARG C 1 14 ? 50.756 22.531 32.658 1.00 38.90 17 ARG C C 1
ATOM 901 O O . ARG C 1 14 ? 51.864 22.659 33.169 1.00 41.14 17 ARG C O 1
ATOM 909 N N . GLN C 1 15 ? 50.421 23.097 31.498 1.00 40.84 18 GLN C N 1
ATOM 910 C CA . GLN C 1 15 ? 51.322 24.039 30.820 1.00 42.60 18 GLN C CA 1
ATOM 911 C C . GLN C 1 15 ? 51.702 25.201 31.734 1.00 47.53 18 GLN C C 1
ATOM 912 O O . GLN C 1 15 ? 52.864 25.630 31.778 1.00 54.20 18 GLN C O 1
ATOM 918 N N . LEU C 1 16 ? 50.714 25.706 32.464 1.00 39.49 19 LEU C N 1
ATOM 919 C CA . LEU C 1 16 ? 50.967 26.761 33.437 1.00 36.79 19 LEU C CA 1
ATOM 920 C C . LEU C 1 16 ? 51.878 26.310 34.555 1.00 31.58 19 LEU C C 1
ATOM 921 O O . LEU C 1 16 ? 52.762 27.062 34.990 1.00 36.29 19 LEU C O 1
ATOM 926 N N . GLY C 1 17 ? 51.667 25.096 35.055 1.00 33.63 20 GLY C N 1
ATOM 927 C CA . GLY C 1 17 ? 52.575 24.613 36.091 1.00 32.06 20 GLY C CA 1
ATOM 928 C C . GLY C 1 17 ? 54.020 24.497 35.575 1.00 37.21 20 GLY C C 1
ATOM 929 O O . GLY C 1 17 ? 55.003 24.764 36.298 1.00 31.47 20 GLY C O 1
ATOM 930 N N . ASN C 1 18 ? 54.149 24.076 34.320 1.00 37.85 21 ASN C N 1
ATOM 931 C CA . ASN C 1 18 ? 55.468 23.909 33.693 1.00 43.19 21 ASN C CA 1
ATOM 932 C C . ASN C 1 18 ? 56.171 25.258 33.535 1.00 36.79 21 ASN C C 1
ATOM 933 O O . ASN C 1 18 ? 57.361 25.390 33.831 1.00 34.73 21 ASN C O 1
ATOM 938 N N . LEU C 1 19 ? 55.402 26.258 33.110 1.00 40.05 22 LEU C N 1
ATOM 939 C CA . LEU C 1 19 ? 55.896 27.619 33.022 1.00 42.28 22 LEU C CA 1
ATOM 940 C C . LEU C 1 19 ? 56.379 28.116 34.382 1.00 37.49 22 LEU C C 1
ATOM 941 O O . LEU C 1 19 ? 57.465 28.690 34.483 1.00 38.32 22 LEU C O 1
ATOM 946 N N . LEU C 1 20 ? 55.599 27.899 35.439 1.00 35.39 23 LEU C N 1
ATOM 947 C CA . LEU C 1 20 ? 56.086 28.294 36.770 1.00 36.26 23 LEU C CA 1
ATOM 948 C C . LEU C 1 20 ? 57.379 27.564 37.194 1.00 37.27 23 LEU C C 1
ATOM 949 O O . LEU C 1 20 ? 58.237 28.173 37.829 1.00 35.96 23 LEU C O 1
ATOM 954 N N . GLU C 1 21 ? 57.499 26.270 36.888 1.00 33.60 24 GLU C N 1
ATOM 955 C CA . GLU C 1 21 ? 58.748 25.545 37.162 1.00 32.66 24 GLU C CA 1
ATOM 956 C C . GLU C 1 21 ? 59.953 26.221 36.482 1.00 29.80 24 GLU C C 1
ATOM 957 O O . GLU C 1 21 ? 60.986 26.494 37.116 1.00 32.54 24 GLU C O 1
ATOM 963 N N . GLN C 1 22 ? 59.810 26.441 35.179 1.00 25.07 25 GLN C N 1
ATOM 964 C CA . GLN C 1 22 ? 60.788 27.191 34.396 1.00 35.18 25 GLN C CA 1
ATOM 965 C C . GLN C 1 22 ? 61.148 28.552 35.003 1.00 40.14 25 GLN C C 1
ATOM 966 O O . GLN C 1 22 ? 62.324 28.861 35.158 1.00 42.25 25 GLN C O 1
ATOM 972 N N . TYR C 1 23 ? 60.135 29.356 35.329 1.00 33.99 26 TYR C N 1
ATOM 973 C CA . TYR C 1 23 ? 60.315 30.653 35.981 1.00 29.27 26 TYR C CA 1
ATOM 974 C C . TYR C 1 23 ? 61.124 30.554 37.251 1.00 34.64 26 TYR C C 1
ATOM 975 O O . TYR C 1 23 ? 62.021 31.371 37.490 1.00 34.85 26 TYR C O 1
ATOM 984 N N . GLU C 1 24 ? 60.795 29.583 38.099 1.00 28.58 27 GLU C N 1
ATOM 985 C CA . GLU C 1 24 ? 61.523 29.507 39.357 1.00 33.07 27 GLU C CA 1
ATOM 986 C C . GLU C 1 24 ? 63.010 29.196 39.090 1.00 36.04 27 GLU C C 1
ATOM 987 O O . GLU C 1 24 ? 63.917 29.828 39.668 1.00 39.20 27 GLU C O 1
ATOM 993 N N . VAL C 1 25 ? 63.257 28.232 38.207 1.00 38.39 28 VAL C N 1
ATOM 994 C CA . VAL C 1 25 ? 64.648 27.825 37.985 1.00 41.07 28 VAL C CA 1
ATOM 995 C C . VAL C 1 25 ? 65.442 28.958 37.303 1.00 36.10 28 VAL C C 1
ATOM 996 O O . VAL C 1 25 ? 66.559 29.260 37.696 1.00 39.15 28 VAL C O 1
ATOM 1000 N N . GLU C 1 26 ? 64.822 29.611 36.325 1.00 38.55 29 GLU C N 1
ATOM 1001 C CA . GLU C 1 26 ? 65.412 30.750 35.639 1.00 44.02 29 GLU C CA 1
ATOM 1002 C C . GLU C 1 26 ? 65.738 31.895 36.592 1.00 46.30 29 GLU C C 1
ATOM 1003 O O . GLU C 1 26 ? 66.800 32.512 36.495 1.00 42.49 29 GLU C O 1
ATOM 1009 N N . ILE C 1 27 ? 64.838 32.178 37.522 1.00 39.13 30 ILE C N 1
ATOM 1010 C CA . ILE C 1 27 ? 65.121 33.213 38.506 1.00 41.63 30 ILE C CA 1
ATOM 1011 C C . ILE C 1 27 ? 66.333 32.835 39.362 1.00 44.17 30 ILE C C 1
ATOM 1012 O O . ILE C 1 27 ? 67.228 33.664 39.584 1.00 48.13 30 ILE C O 1
ATOM 1017 N N . ALA C 1 28 ? 66.378 31.588 39.828 1.00 44.47 31 ALA C N 1
ATOM 1018 C CA . ALA C 1 28 ? 67.549 31.113 40.580 1.00 39.27 31 ALA C CA 1
ATOM 1019 C C . ALA C 1 28 ? 68.865 31.300 39.797 1.00 34.98 31 ALA C C 1
ATOM 1020 O O . ALA C 1 28 ? 69.877 31.763 40.332 1.00 37.90 31 ALA C O 1
ATOM 1022 N N . ARG C 1 29 ? 68.833 30.925 38.523 1.00 35.66 32 ARG C N 1
ATOM 1023 C CA . ARG C 1 29 ? 69.998 30.983 37.674 1.00 38.67 32 ARG C CA 1
ATOM 1024 C C . ARG C 1 29 ? 70.461 32.427 37.491 1.00 47.30 32 ARG C C 1
ATOM 1025 O O . ARG C 1 29 ? 71.655 32.750 37.635 1.00 44.91 32 ARG C O 1
ATOM 1033 N N . LEU C 1 30 ? 69.502 33.293 37.182 1.00 43.26 33 LEU C N 1
ATOM 1034 C CA . LEU C 1 30 ? 69.805 34.687 36.908 1.00 49.38 33 LEU C CA 1
ATOM 1035 C C . LEU C 1 30 ? 70.363 35.386 38.138 1.00 48.36 33 LEU C C 1
ATOM 1036 O O . LEU C 1 30 ? 71.314 36.162 38.035 1.00 44.58 33 LEU C O 1
ATOM 1041 N N . LYS C 1 31 ? 69.784 35.104 39.298 1.00 37.20 34 LYS C N 1
ATOM 1042 C CA . LYS C 1 31 ? 70.306 35.684 40.529 1.00 42.57 34 LYS C CA 1
ATOM 1043 C C . LYS C 1 31 ? 71.718 35.184 40.826 1.00 44.02 34 LYS C C 1
ATOM 1044 O O . LYS C 1 31 ? 72.571 35.960 41.264 1.00 36.84 34 LYS C O 1
ATOM 1050 N N . SER C 1 32 ? 71.953 33.892 40.603 1.00 39.02 35 SER C N 1
ATOM 1051 C CA . SER C 1 32 ? 73.293 33.324 40.760 1.00 40.12 35 SER C CA 1
ATOM 1052 C C . SER C 1 32 ? 74.318 34.124 39.948 1.00 31.90 35 SER C C 1
ATOM 1053 O O . SER C 1 32 ? 75.365 34.570 40.440 1.00 36.63 35 SER C O 1
ATOM 1056 N N . GLN C 1 33 ? 73.973 34.292 38.681 1.00 33.34 36 GLN C N 1
ATOM 1057 C CA . GLN C 1 33 ? 74.843 34.896 37.716 1.00 39.25 36 GLN C CA 1
ATOM 1058 C C . GLN C 1 33 ? 75.085 36.395 37.993 1.00 40.86 36 GLN C C 1
ATOM 1059 O O . GLN C 1 33 ? 76.212 36.886 37.908 1.00 37.92 36 GLN C O 1
ATOM 1065 N N . LEU C 1 34 ? 74.027 37.104 38.366 1.00 33.70 37 LEU C N 1
ATOM 1066 C CA . LEU C 1 34 ? 74.111 38.521 38.683 1.00 34.82 37 LEU C CA 1
ATOM 1067 C C . LEU C 1 34 ? 74.974 38.760 39.927 1.00 35.80 37 LEU C C 1
ATOM 1068 O O . LEU C 1 34 ? 75.887 39.632 39.941 1.00 37.57 37 LEU C O 1
ATOM 1073 N N . VAL C 1 35 ? 74.695 37.997 40.979 1.00 33.96 38 VAL C N 1
ATOM 1074 C CA . VAL C 1 35 ? 75.526 38.068 42.186 1.00 40.06 38 VAL C CA 1
ATOM 1075 C C . VAL C 1 35 ? 77.016 37.840 41.849 1.00 48.07 38 VAL C C 1
ATOM 1076 O O . VAL C 1 35 ? 77.892 38.618 42.271 1.00 46.27 38 VAL C O 1
ATOM 1080 N N . LEU C 1 36 ? 77.297 36.788 41.074 1.00 38.60 39 LEU C N 1
ATOM 1081 C CA . LEU C 1 36 ? 78.688 36.491 40.698 1.00 35.41 39 LEU C CA 1
ATOM 1082 C C . LEU C 1 36 ? 79.342 37.617 39.885 1.00 32.84 39 LEU C C 1
ATOM 1083 O O . LEU C 1 36 ? 80.475 38.031 40.185 1.00 36.74 39 LEU C O 1
ATOM 1088 N N . GLU C 1 37 ? 78.644 38.116 38.865 1.00 36.50 40 GLU C N 1
ATOM 1089 C CA . GLU C 1 37 ? 79.214 39.140 37.990 1.00 42.93 40 GLU C CA 1
ATOM 1090 C C . GLU C 1 37 ? 79.548 40.387 38.788 1.00 48.70 40 GLU C C 1
ATOM 1091 O O . GLU C 1 37 ? 80.626 40.977 38.626 1.00 46.78 40 GLU C O 1
ATOM 1097 N N . LYS C 1 38 ? 78.635 40.772 39.670 1.00 39.78 41 LYS C N 1
ATOM 1098 C CA . LYS C 1 38 ? 78.893 41.949 40.488 1.00 40.25 41 LYS C CA 1
ATOM 1099 C C . LYS C 1 38 ? 80.083 41.708 41.411 1.00 46.09 41 LYS C C 1
ATOM 1100 O O . LYS C 1 38 ? 80.958 42.576 41.541 1.00 39.37 41 LYS C O 1
ATOM 1106 N N . LYS C 1 39 ? 80.132 40.525 42.030 1.00 35.75 42 LYS C N 1
ATOM 1107 C CA . LYS C 1 39 ? 81.251 40.186 42.919 1.00 42.73 42 LYS C CA 1
ATOM 1108 C C . LYS C 1 39 ? 82.638 40.289 42.243 1.00 41.24 42 LYS C C 1
ATOM 1109 O O . LYS C 1 39 ? 83.591 40.881 42.798 1.00 38.54 42 LYS C O 1
ATOM 1115 N N . LEU C 1 40 ? 82.747 39.719 41.046 1.00 38.30 43 LEU C N 1
ATOM 1116 C CA . LEU C 1 40 ? 84.014 39.725 40.314 1.00 41.72 43 LEU C CA 1
ATOM 1117 C C . LEU C 1 40 ? 84.370 41.136 39.864 1.00 40.89 43 LEU C C 1
ATOM 1118 O O . LEU C 1 40 ? 85.531 41.585 39.979 1.00 44.85 43 LEU C O 1
ATOM 1123 N N . ARG C 1 41 ? 83.363 41.842 39.356 1.00 38.44 44 ARG C N 1
ATOM 1124 C CA . ARG C 1 41 ? 83.573 43.228 38.930 1.00 49.81 44 ARG C CA 1
ATOM 1125 C C . ARG C 1 41 ? 84.142 44.085 40.059 1.00 53.45 44 ARG C C 1
ATOM 1126 O O . ARG C 1 41 ? 85.090 44.851 39.863 1.00 51.35 44 ARG C O 1
ATOM 1134 N N . ILE C 1 42 ? 83.557 43.947 41.243 1.00 48.93 45 ILE C N 1
ATOM 1135 C CA . ILE C 1 42 ? 83.995 44.742 42.377 1.00 45.58 45 ILE C CA 1
ATOM 1136 C C . ILE C 1 42 ? 85.394 44.333 42.814 1.00 50.68 45 ILE C C 1
ATOM 1137 O O . ILE C 1 42 ? 86.192 45.185 43.207 1.00 52.24 45 ILE C O 1
ATOM 1142 N N . GLN C 1 43 ? 85.712 43.039 42.714 1.00 50.37 46 GLN C N 1
ATOM 1143 C CA . GLN C 1 43 ? 87.090 42.615 42.961 1.00 46.92 46 GLN C CA 1
ATOM 1144 C C . GLN C 1 43 ? 88.065 43.405 42.097 1.00 43.03 46 GLN C C 1
ATOM 1145 O O . GLN C 1 43 ? 89.101 43.903 42.563 1.00 46.42 46 GLN C O 1
ATOM 1151 N N . VAL C 1 44 ? 87.723 43.516 40.822 1.00 47.15 47 VAL C N 1
ATOM 1152 C CA . VAL C 1 44 ? 88.631 44.172 39.906 1.00 51.48 47 VAL C CA 1
ATOM 1153 C C . VAL C 1 44 ? 88.667 45.689 40.151 1.00 55.99 47 VAL C C 1
ATOM 1154 O O . VAL C 1 44 ? 89.720 46.314 40.004 1.00 54.98 47 VAL C O 1
ATOM 1158 N N . GLU C 1 45 ? 87.540 46.272 40.566 1.00 50.86 48 GLU C N 1
ATOM 1159 C CA . GLU C 1 45 ? 87.505 47.713 40.875 1.00 48.28 48 GLU C CA 1
ATOM 1160 C C . GLU C 1 45 ? 88.371 48.070 42.078 1.00 52.63 48 GLU C C 1
ATOM 1161 O O . GLU C 1 45 ? 89.171 49.021 42.020 1.00 57.20 48 GLU C O 1
ATOM 1167 N N . LYS C 1 46 ? 88.220 47.319 43.168 1.00 56.34 49 LYS C N 1
ATOM 1168 C CA . LYS C 1 46 ? 89.103 47.502 44.325 1.00 67.64 49 LYS C CA 1
ATOM 1169 C C . LYS C 1 46 ? 90.585 47.313 43.959 1.00 68.59 49 LYS C C 1
ATOM 1170 O O . LYS C 1 46 ? 91.445 48.138 44.333 1.00 77.29 49 LYS C O 1
ATOM 1176 N N . GLU C 1 47 ? 90.883 46.244 43.222 1.00 66.44 50 GLU C N 1
ATOM 1177 C CA . GLU C 1 47 ? 92.263 46.001 42.796 1.00 73.56 50 GLU C CA 1
ATOM 1178 C C . GLU C 1 47 ? 92.832 47.188 41.998 1.00 74.29 50 GLU C C 1
ATOM 1179 O O . GLU C 1 47 ? 93.972 47.637 42.226 1.00 71.75 50 GLU C O 1
ATOM 1185 N N . MET C 1 48 ? 92.027 47.697 41.068 1.00 67.60 51 MET C N 1
ATOM 1186 C CA . MET C 1 48 ? 92.456 48.780 40.193 1.00 70.85 51 MET C CA 1
ATOM 1187 C C . MET C 1 48 ? 92.680 50.064 40.983 1.00 79.16 51 MET C C 1
ATOM 1188 O O . MET C 1 48 ? 93.609 50.831 40.704 1.00 71.18 51 MET C O 1
ATOM 1193 N N . GLU C 1 49 ? 91.825 50.28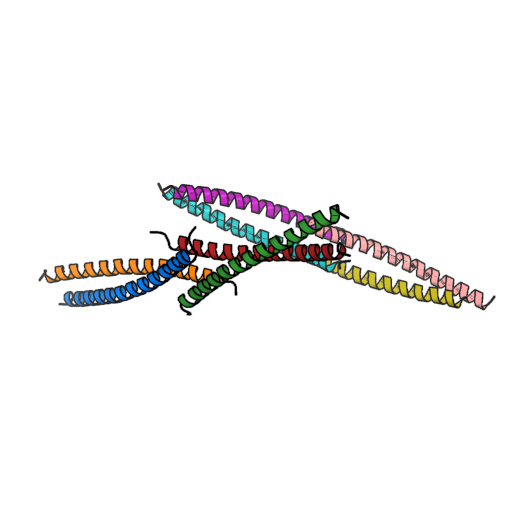7 41.976 1.00 85.60 52 GLU C N 1
ATOM 1194 C CA . GLU C 1 49 ? 91.977 51.427 42.871 1.00 92.49 52 GLU C CA 1
ATOM 1195 C C . GLU C 1 49 ? 93.331 51.394 43.584 1.00 98.40 52 GLU C C 1
ATOM 1196 O O . GLU C 1 49 ? 94.154 52.330 43.463 1.00 99.74 52 GLU C O 1
ATOM 1202 N N . SER C 1 50 ? 93.558 50.298 44.310 1.00 96.93 53 SER C N 1
ATOM 1203 C CA . SER C 1 50 ? 94.777 50.159 45.105 1.00 100.78 53 SER C CA 1
ATOM 1204 C C . SER C 1 50 ? 96.034 50.228 44.234 1.00 105.41 53 SER C C 1
ATOM 1205 O O . SER C 1 50 ? 97.066 50.750 44.662 1.00 113.40 53 SER C O 1
ATOM 1208 N N . VAL C 1 51 ? 95.943 49.704 43.013 1.00 101.29 54 VAL C N 1
ATOM 1209 C CA . VAL C 1 51 ? 97.066 49.752 42.080 1.00 87.33 54 VAL C CA 1
ATOM 1210 C C . VAL C 1 51 ? 97.335 51.176 41.595 1.00 89.47 54 VAL C C 1
ATOM 1211 O O . VAL C 1 51 ? 98.474 51.650 41.646 1.00 90.61 54 VAL C O 1
ATOM 1215 N N . LYS C 1 52 ? 96.289 51.861 41.140 1.00 88.41 55 LYS C N 1
ATOM 1216 C CA . LYS C 1 52 ? 96.460 53.202 40.582 1.00 98.61 55 LYS C CA 1
ATOM 1217 C C . LYS C 1 52 ? 96.952 54.223 41.600 1.00 111.24 55 LYS C C 1
ATOM 1218 O O . LYS C 1 52 ? 97.673 55.152 41.233 1.00 115.52 55 LYS C O 1
ATOM 1224 N N . THR C 1 53 ? 96.580 54.073 42.870 1.00 114.36 56 THR C N 1
ATOM 1225 C CA . THR C 1 53 ? 97.136 54.997 43.864 1.00 117.95 56 THR C CA 1
ATOM 1226 C C . THR C 1 53 ? 98.642 54.773 44.062 1.00 127.64 56 THR C C 1
ATOM 1227 O O . THR C 1 53 ? 99.354 55.666 44.534 1.00 132.52 56 THR C O 1
ATOM 1231 N N . LYS C 1 54 ? 99.125 53.591 43.683 1.00 125.00 57 LYS C N 1
ATOM 1232 C CA . LYS C 1 54 ? 100.524 53.221 43.899 1.00 122.42 57 LYS C CA 1
ATOM 1233 C C . LYS C 1 54 ? 101.466 53.627 42.761 1.00 123.46 57 LYS C C 1
ATOM 1234 O O . LYS C 1 54 ? 102.678 53.698 42.956 1.00 125.03 57 LYS C O 1
ATOM 1240 N N . GLN C 1 55 ? 100.917 53.890 41.580 1.00 123.34 58 GLN C N 1
ATOM 1241 C CA . GLN C 1 55 ? 101.727 54.342 40.455 1.00 120.35 58 GLN C CA 1
ATOM 1242 C C . GLN C 1 55 ? 102.304 55.735 40.720 1.00 118.53 58 GLN C C 1
ATOM 1243 O O . GLN C 1 55 ? 101.740 56.524 41.484 1.00 113.87 58 GLN C O 1
ATOM 1249 N N . SER D 1 6 ? 34.884 28.515 54.097 1.00 110.75 9 SER D N 1
ATOM 1250 C CA . SER D 1 6 ? 35.797 28.254 52.989 1.00 108.56 9 SER D CA 1
ATOM 1251 C C . SER D 1 6 ? 36.190 29.548 52.273 1.00 105.14 9 SER D C 1
ATOM 1252 O O . SER D 1 6 ? 35.668 30.620 52.577 1.00 111.19 9 SER D O 1
ATOM 1255 N N . VAL D 1 7 ? 37.118 29.438 51.327 1.00 93.88 10 VAL D N 1
ATOM 1256 C CA . VAL D 1 7 ? 37.559 30.584 50.535 1.00 82.97 10 VAL D CA 1
ATOM 1257 C C . VAL D 1 7 ? 37.067 30.456 49.095 1.00 65.73 10 VAL D C 1
ATOM 1258 O O . VAL D 1 7 ? 37.244 29.411 48.464 1.00 54.65 10 VAL D O 1
ATOM 1262 N N . HIS D 1 8 ? 36.441 31.518 48.587 1.00 61.67 11 HIS D N 1
ATOM 1263 C CA . HIS D 1 8 ? 35.931 31.522 47.222 1.00 54.76 11 HIS D CA 1
ATOM 1264 C C . HIS D 1 8 ? 37.072 31.300 46.219 1.00 43.73 11 HIS D C 1
ATOM 1265 O O . HIS D 1 8 ? 38.193 31.785 46.423 1.00 41.94 11 HIS D O 1
ATOM 1272 N N . TRP D 1 9 ? 36.777 30.592 45.127 1.00 35.80 12 TRP D N 1
ATOM 1273 C CA . TRP D 1 9 ? 37.814 30.107 44.202 1.00 47.10 12 TRP D CA 1
ATOM 1274 C C . TRP D 1 9 ? 38.606 31.252 43.594 1.00 41.80 12 TRP D C 1
ATOM 1275 O O . TRP D 1 9 ? 39.741 31.079 43.186 1.00 35.21 12 TRP D O 1
ATOM 1286 N N . SER D 1 10 ? 37.985 32.426 43.553 1.00 37.75 13 SER D N 1
ATOM 1287 C CA . SER D 1 10 ? 38.560 33.572 42.884 1.00 39.75 13 SER D CA 1
ATOM 1288 C C . SER D 1 10 ? 39.735 34.140 43.686 1.00 41.41 13 SER D C 1
ATOM 1289 O O . SER D 1 10 ? 40.641 34.746 43.118 1.00 46.16 13 SER D O 1
ATOM 1292 N N . ILE D 1 11 ? 39.760 33.903 44.996 1.00 43.40 14 ILE D N 1
ATOM 1293 C CA . ILE D 1 11 ? 40.920 34.305 45.812 1.00 40.49 14 ILE D CA 1
ATOM 1294 C C . ILE D 1 11 ? 42.203 33.536 45.404 1.00 44.78 14 ILE D C 1
ATOM 1295 O O . ILE D 1 11 ? 43.283 34.122 45.185 1.00 41.16 14 ILE D O 1
ATOM 1300 N N . VAL D 1 12 ? 42.078 32.219 45.309 1.00 38.08 15 VAL D N 1
ATOM 1301 C CA . VAL D 1 12 ? 43.190 31.359 44.905 1.00 41.86 15 VAL D CA 1
ATOM 1302 C C . VAL D 1 12 ? 43.607 31.656 43.461 1.00 36.67 15 VAL D C 1
ATOM 1303 O O . VAL D 1 12 ? 44.796 31.783 43.132 1.00 34.08 15 VAL D O 1
ATOM 1307 N N . TYR D 1 13 ? 42.601 31.756 42.601 1.00 42.22 16 TYR D N 1
ATOM 1308 C CA . TYR D 1 13 ? 42.843 32.055 41.207 1.00 35.98 16 TYR D CA 1
ATOM 1309 C C . TYR D 1 13 ? 43.642 33.373 41.074 1.00 39.43 16 TYR D C 1
ATOM 1310 O O . TYR D 1 13 ? 44.640 33.424 40.359 1.00 36.90 16 TYR D O 1
ATOM 1319 N N . ARG D 1 14 ? 43.240 34.421 41.797 1.00 39.89 17 ARG D N 1
ATOM 1320 C CA . ARG D 1 14 ? 43.969 35.693 41.717 1.00 41.23 17 ARG D CA 1
ATOM 1321 C C . ARG D 1 14 ? 45.380 35.585 42.296 1.00 38.28 17 ARG D C 1
ATOM 1322 O O . ARG D 1 14 ? 46.299 36.198 41.762 1.00 43.14 17 ARG D O 1
ATOM 1330 N N . GLN D 1 15 ? 45.547 34.821 43.379 1.00 39.82 18 GLN D N 1
ATOM 1331 C CA . GLN D 1 15 ? 46.864 34.622 43.973 1.00 39.32 18 GLN D CA 1
ATOM 1332 C C . GLN D 1 15 ? 47.820 34.038 42.927 1.00 45.29 18 GLN D C 1
ATOM 1333 O O . GLN D 1 15 ? 48.956 34.507 42.768 1.00 47.88 18 GLN D O 1
ATOM 1339 N N . LEU D 1 16 ? 47.343 33.032 42.197 1.00 40.78 19 LEU D N 1
ATOM 1340 C CA . LEU D 1 16 ? 48.178 32.407 41.181 1.00 40.58 19 LEU D CA 1
ATOM 1341 C C 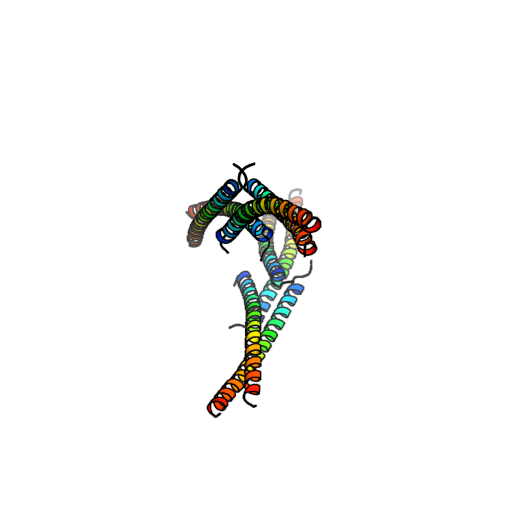. LEU D 1 16 ? 48.513 33.396 40.056 1.00 39.00 19 LEU D C 1
ATOM 1342 O O . LEU D 1 16 ? 49.669 33.459 39.614 1.00 34.87 19 LEU D O 1
ATOM 1347 N N . GLY D 1 17 ? 47.510 34.137 39.584 1.00 29.86 20 GLY D N 1
ATOM 1348 C CA . GLY D 1 17 ? 47.758 35.119 38.529 1.00 34.50 20 GLY D CA 1
ATOM 1349 C C . GLY D 1 17 ? 48.812 36.141 38.961 1.00 37.95 20 GLY D C 1
ATOM 1350 O O . GLY D 1 17 ? 49.707 36.526 38.192 1.00 41.59 20 GLY D O 1
ATOM 1351 N N . ASN D 1 18 ? 48.714 36.555 40.219 1.00 38.15 21 ASN D N 1
ATOM 1352 C CA . ASN D 1 18 ? 49.689 37.451 40.815 1.00 38.86 21 ASN D CA 1
ATOM 1353 C C . ASN D 1 18 ? 51.105 36.858 40.825 1.00 44.52 21 ASN D C 1
ATOM 1354 O O . ASN D 1 18 ? 52.051 37.536 40.433 1.00 45.60 21 ASN D O 1
ATOM 1359 N N . LEU D 1 19 ? 51.249 35.600 41.253 1.00 47.66 22 LEU D N 1
ATOM 1360 C CA . LEU D 1 19 ? 52.562 34.932 41.243 1.00 40.22 22 LEU D CA 1
ATOM 1361 C C . LEU D 1 19 ? 53.166 34.843 39.851 1.00 38.93 22 LEU D C 1
ATOM 1362 O O . LEU D 1 19 ? 54.353 35.149 39.646 1.00 47.48 22 LEU D O 1
ATOM 1367 N N . LEU D 1 20 ? 52.358 34.416 38.890 1.00 36.04 23 LEU D N 1
ATOM 1368 C CA . LEU D 1 20 ? 52.798 34.403 37.498 1.00 36.25 23 LEU D CA 1
ATOM 1369 C C . LEU D 1 20 ? 53.330 35.777 37.064 1.00 47.20 23 LEU D C 1
ATOM 1370 O O . LEU D 1 20 ? 54.436 35.871 36.502 1.00 40.19 23 LEU D O 1
ATOM 1375 N N . GLU D 1 21 ? 52.561 36.833 37.347 1.00 42.41 24 GLU D N 1
ATOM 1376 C CA . GLU D 1 21 ? 52.979 38.184 36.965 1.00 52.22 24 GLU D CA 1
ATOM 1377 C C . GLU D 1 21 ? 54.281 38.600 37.638 1.00 43.79 24 GLU D C 1
ATOM 1378 O O . GLU D 1 21 ? 55.189 39.080 36.972 1.00 47.01 24 GLU D O 1
ATOM 1384 N N . GLN D 1 22 ? 54.351 38.435 38.958 1.00 44.71 25 GLN D N 1
ATOM 1385 C CA . GLN D 1 22 ? 55.552 38.729 39.728 1.00 41.82 25 GLN D CA 1
ATOM 1386 C C . GLN D 1 22 ? 56.793 38.066 39.148 1.00 42.36 25 GLN D C 1
ATOM 1387 O O . GLN D 1 22 ? 57.817 38.700 39.037 1.00 46.16 25 GLN D O 1
ATOM 1393 N N . TYR D 1 23 ? 56.696 36.778 38.815 1.00 40.44 26 TYR D N 1
ATOM 1394 C CA . TYR D 1 23 ? 57.843 36.062 38.270 1.00 46.01 26 TYR D CA 1
ATOM 1395 C C . TYR D 1 23 ? 58.230 36.607 36.910 1.00 47.31 26 TYR D C 1
ATOM 1396 O O . TYR D 1 23 ? 59.414 36.808 36.645 1.00 41.52 26 TYR D O 1
ATOM 1405 N N . GLU D 1 24 ? 57.247 36.875 36.054 1.00 42.49 27 GLU D N 1
ATOM 1406 C CA . GLU D 1 24 ? 57.585 37.408 34.737 1.00 42.85 27 GLU D CA 1
ATOM 1407 C C . GLU D 1 24 ? 58.344 38.757 34.864 1.00 47.69 27 GLU D C 1
ATOM 1408 O O . GLU D 1 24 ? 59.408 39.009 34.220 1.00 52.44 27 GLU D O 1
ATOM 1414 N N . VAL D 1 25 ? 57.812 39.602 35.739 1.00 43.11 28 VAL D N 1
ATOM 1415 C CA . VAL D 1 25 ? 58.403 40.908 36.006 1.00 48.67 28 VAL D CA 1
ATOM 1416 C C . VAL D 1 25 ? 59.829 40.795 36.576 1.00 52.09 28 VAL D C 1
ATOM 1417 O O . VAL D 1 25 ? 60.744 41.522 36.161 1.00 47.43 28 VAL D O 1
ATOM 1421 N N . GLU D 1 26 ? 59.996 39.871 37.521 1.00 45.89 29 GLU D N 1
ATOM 1422 C CA . GLU D 1 26 ? 61.265 39.651 38.196 1.00 47.97 29 GLU D CA 1
ATOM 1423 C C . GLU D 1 26 ? 62.345 39.164 37.210 1.00 44.93 29 GLU D C 1
ATOM 1424 O O . GLU D 1 26 ? 63.514 39.558 37.296 1.00 43.87 29 GLU D O 1
ATOM 1430 N N . ILE D 1 27 ? 61.948 38.325 36.264 1.00 39.76 30 ILE D N 1
ATOM 1431 C CA . ILE D 1 27 ? 62.889 37.856 35.256 1.00 43.35 30 ILE D CA 1
ATOM 1432 C C . ILE D 1 27 ? 63.331 39.015 34.347 1.00 47.51 30 ILE D C 1
ATOM 1433 O O . ILE D 1 27 ? 64.521 39.162 34.053 1.00 42.11 30 ILE D O 1
ATOM 1438 N N . ALA D 1 28 ? 62.380 39.843 33.921 1.00 43.40 31 ALA D N 1
ATOM 1439 C CA . ALA D 1 28 ? 62.736 41.022 33.117 1.00 44.03 31 ALA D CA 1
ATOM 1440 C C . ALA D 1 28 ? 63.710 41.968 33.852 1.00 47.53 31 ALA D C 1
ATOM 1441 O O . ALA D 1 28 ? 64.690 42.468 33.270 1.00 42.42 31 ALA D O 1
ATOM 1443 N N . ARG D 1 29 ? 63.438 42.187 35.136 1.00 44.69 32 ARG D N 1
ATOM 1444 C CA . ARG D 1 29 ? 64.296 43.008 35.988 1.00 43.67 32 ARG D CA 1
ATOM 1445 C C . ARG D 1 29 ? 65.717 42.439 36.154 1.00 46.63 32 ARG D C 1
ATOM 1446 O O . ARG D 1 29 ? 66.720 43.149 35.995 1.00 50.27 32 ARG D O 1
ATOM 1454 N N . LEU D 1 30 ? 65.804 41.163 36.497 1.00 46.50 33 LEU D N 1
ATOM 1455 C CA . LEU D 1 30 ? 67.098 40.518 36.656 1.00 36.97 33 LEU D CA 1
ATOM 1456 C C . LEU D 1 30 ? 67.898 40.543 35.363 1.00 44.74 33 LEU D C 1
ATOM 1457 O O . LEU D 1 30 ? 69.116 40.780 35.380 1.00 42.87 33 LEU D O 1
ATOM 1462 N N . LYS D 1 31 ? 67.224 40.302 34.241 1.00 39.57 34 LYS D N 1
ATOM 1463 C CA . LYS D 1 31 ? 67.911 40.359 32.954 1.00 43.84 34 LYS D CA 1
ATOM 1464 C C . LYS D 1 31 ? 68.465 41.757 32.630 1.00 45.03 34 LYS D C 1
ATOM 1465 O O . LYS D 1 31 ? 69.616 41.888 32.176 1.00 44.71 34 LYS D O 1
ATOM 1471 N N . SER D 1 32 ? 67.669 42.798 32.858 1.00 41.55 35 SER D N 1
ATOM 1472 C CA . SER D 1 32 ? 68.148 44.143 32.514 1.00 43.38 35 SER D CA 1
ATOM 1473 C C . SER D 1 32 ? 69.326 44.542 33.426 1.00 41.91 35 SER D C 1
ATOM 1474 O O . SER D 1 32 ? 70.340 45.134 32.984 1.00 45.14 35 SER D O 1
ATOM 1477 N N . GLN D 1 33 ? 69.220 44.155 34.694 1.00 43.47 36 GLN D N 1
ATOM 1478 C CA . GLN D 1 33 ? 70.308 44.396 35.629 1.00 37.74 36 GLN D CA 1
ATOM 1479 C C . GLN D 1 33 ? 71.595 43.672 35.191 1.00 45.71 36 GLN D C 1
ATOM 1480 O O . GLN D 1 33 ? 72.694 44.247 35.218 1.00 42.52 36 GLN D O 1
ATOM 1486 N N . LEU D 1 34 ? 71.453 42.419 34.763 1.00 35.82 37 LEU D N 1
ATOM 1487 C CA . LEU D 1 34 ? 72.597 41.632 34.315 1.00 40.37 37 LEU D CA 1
ATOM 1488 C C . LEU D 1 34 ? 73.238 42.262 33.065 1.00 43.32 37 LEU D C 1
ATOM 1489 O O . LEU D 1 34 ? 74.461 42.275 32.935 1.00 45.59 37 LEU D O 1
ATOM 1494 N N . VAL D 1 35 ? 72.426 42.814 32.166 1.00 44.89 38 VAL D N 1
ATOM 1495 C CA . VAL D 1 35 ? 72.986 43.575 31.040 1.00 47.63 38 VAL D CA 1
ATOM 1496 C C . VAL D 1 35 ? 73.909 44.723 31.500 1.00 48.94 38 VAL D C 1
ATOM 1497 O O . VAL D 1 35 ? 75.084 44.860 31.038 1.00 50.28 38 VAL D O 1
ATOM 1501 N N . LEU D 1 36 ? 73.391 45.551 32.410 1.00 49.91 39 LEU D N 1
ATOM 1502 C CA . LEU D 1 36 ? 74.227 46.642 32.926 1.00 51.96 39 LEU D CA 1
ATOM 1503 C C . LEU D 1 36 ? 75.516 46.138 33.618 1.00 49.76 39 LEU D C 1
ATOM 1504 O O . LEU D 1 36 ? 76.626 46.662 33.376 1.00 45.67 39 LEU D O 1
ATOM 1509 N N . GLU D 1 37 ? 75.376 45.110 34.452 1.00 45.28 40 GLU D N 1
ATOM 1510 C CA . GLU D 1 37 ? 76.503 44.600 35.228 1.00 43.09 40 GLU D CA 1
ATOM 1511 C C . GLU D 1 37 ? 77.591 44.002 34.352 1.00 45.54 40 GLU D C 1
ATOM 1512 O O . GLU D 1 37 ? 78.784 44.141 34.675 1.00 46.16 40 GLU D O 1
ATOM 1518 N N . LYS D 1 38 ? 77.195 43.346 33.256 1.00 39.57 41 LYS D N 1
ATOM 1519 C CA . LYS D 1 38 ? 78.190 42.790 32.326 1.00 39.00 41 LYS D CA 1
ATOM 1520 C C . LYS D 1 38 ? 78.895 43.918 31.597 1.00 41.42 41 LYS D C 1
ATOM 1521 O O . LYS D 1 38 ? 80.110 43.848 31.406 1.00 40.78 41 LYS D O 1
ATOM 1527 N N . LYS D 1 39 ? 78.150 44.946 31.181 1.00 50.32 42 LYS D N 1
ATOM 1528 C CA . LYS D 1 39 ? 78.821 46.086 30.538 1.00 54.33 42 LYS D CA 1
ATOM 1529 C C . LYS D 1 39 ? 79.867 46.724 31.462 1.00 49.00 42 LYS D C 1
ATOM 1530 O O . LYS D 1 39 ? 81.009 47.003 31.041 1.00 48.42 42 LYS D O 1
ATOM 1536 N N . LEU D 1 40 ? 79.484 46.946 32.719 1.00 45.59 43 LEU D N 1
ATOM 1537 C CA . LEU D 1 40 ? 80.402 47.586 33.659 1.00 43.48 43 LEU D CA 1
ATOM 1538 C C . LEU D 1 40 ? 81.604 46.698 33.911 1.00 47.60 43 LEU D C 1
ATOM 1539 O O . LEU D 1 40 ? 82.727 47.179 33.967 1.00 40.70 43 LEU D O 1
ATOM 1544 N N . ARG D 1 41 ? 81.374 45.396 34.045 1.00 49.69 44 ARG D N 1
ATOM 1545 C CA . ARG D 1 41 ? 82.484 44.479 34.234 1.00 44.59 44 ARG D CA 1
ATOM 1546 C C . ARG D 1 41 ? 83.474 44.505 33.063 1.00 44.78 44 ARG D C 1
ATOM 1547 O O . ARG D 1 41 ? 84.688 44.558 33.267 1.00 46.79 44 ARG D O 1
ATOM 1555 N N . ILE D 1 42 ? 82.955 44.464 31.838 1.00 43.43 45 ILE D N 1
ATOM 1556 C CA . ILE D 1 42 ? 83.811 44.492 30.659 1.00 38.06 45 ILE D CA 1
ATOM 1557 C C . ILE D 1 42 ? 84.644 45.789 30.630 1.00 44.66 45 ILE D C 1
ATOM 1558 O O . ILE D 1 42 ? 85.866 45.758 30.422 1.00 54.61 45 ILE D O 1
ATOM 1563 N N . GLN D 1 43 ? 83.969 46.917 30.873 1.00 48.04 46 GLN D N 1
ATOM 1564 C CA . GLN D 1 43 ? 84.619 48.224 30.913 1.00 53.83 46 GLN D CA 1
ATOM 1565 C C . GLN D 1 43 ? 85.738 48.255 31.952 1.00 50.56 46 GLN D C 1
ATOM 1566 O O . GLN D 1 43 ? 86.861 48.663 31.664 1.00 50.65 46 GLN D O 1
ATOM 1572 N N . VAL D 1 44 ? 85.418 47.808 33.160 1.00 54.24 47 VAL D N 1
ATOM 1573 C CA . VAL D 1 44 ? 86.362 47.768 34.277 1.00 51.95 47 VAL D CA 1
ATOM 1574 C C . VAL D 1 44 ? 87.607 46.926 33.950 1.00 56.73 47 VAL D C 1
ATOM 1575 O O . VAL D 1 44 ? 88.739 47.351 34.206 1.00 58.80 47 VAL D O 1
ATOM 1579 N N . GLU D 1 45 ? 87.400 45.749 33.361 1.00 50.28 48 GLU D N 1
ATOM 1580 C CA . GLU D 1 45 ? 88.519 44.857 33.037 1.00 53.39 48 GLU D CA 1
ATOM 1581 C C . GLU D 1 45 ? 89.398 45.412 31.904 1.00 50.24 48 GLU D C 1
ATOM 1582 O O . GLU D 1 45 ? 90.623 45.233 31.908 1.00 50.13 48 GLU D O 1
ATOM 1588 N N . LYS D 1 46 ? 88.774 46.083 30.935 1.00 55.43 49 LYS D N 1
ATOM 1589 C CA . LYS D 1 46 ? 89.536 46.703 29.864 1.00 54.47 49 LYS D CA 1
ATOM 1590 C C . LYS D 1 46 ? 90.360 47.852 30.447 1.00 64.62 49 LYS D C 1
ATOM 1591 O O . LYS D 1 46 ? 91.518 48.047 30.075 1.00 70.01 49 LYS D O 1
ATOM 1597 N N . GLU D 1 47 ? 89.774 48.602 31.374 1.00 63.67 50 GLU D N 1
ATOM 1598 C CA . GLU D 1 47 ? 90.516 49.677 32.026 1.00 62.17 50 GLU D CA 1
ATOM 1599 C C . GLU D 1 47 ? 91.711 49.134 32.809 1.00 64.48 50 GLU D C 1
ATOM 1600 O O . GLU D 1 47 ? 92.802 49.713 32.787 1.00 64.72 50 GLU D O 1
ATOM 1606 N N . MET D 1 48 ? 91.495 48.014 33.491 1.00 60.71 51 MET D N 1
ATOM 1607 C CA . MET D 1 48 ? 92.530 47.390 34.305 1.00 60.70 51 MET D CA 1
ATOM 1608 C C . MET D 1 48 ? 93.667 46.891 33.425 1.00 67.25 51 MET D C 1
ATOM 1609 O O . MET D 1 48 ? 94.826 46.965 33.813 1.00 66.50 51 MET D O 1
ATOM 1614 N N . GLU D 1 49 ? 93.339 46.383 32.239 1.00 77.32 52 GLU D N 1
ATOM 1615 C CA . GLU D 1 49 ? 94.381 45.947 31.316 1.00 80.58 52 GLU D CA 1
ATOM 1616 C C . GLU D 1 49 ? 95.237 47.133 30.862 1.00 87.81 52 GLU D C 1
ATOM 1617 O O . GLU D 1 49 ? 96.444 46.993 30.652 1.00 89.78 52 GLU D O 1
ATOM 1623 N N . SER D 1 50 ? 94.611 48.299 30.721 1.00 88.36 53 SER D N 1
ATOM 1624 C CA . SER D 1 50 ? 95.319 49.496 30.262 1.00 90.71 53 SER D CA 1
ATOM 1625 C C . SER D 1 50 ? 96.004 50.244 31.402 1.00 92.54 53 SER D C 1
ATOM 1626 O O . SER D 1 50 ? 96.578 51.304 31.189 1.00 105.08 53 SER D O 1
ATOM 1629 N N . VAL D 1 51 ? 95.937 49.699 32.611 1.00 90.53 54 VAL D N 1
ATOM 1630 C CA . VAL D 1 51 ? 96.739 50.217 33.711 1.00 89.81 54 VAL D CA 1
ATOM 1631 C C . VAL D 1 51 ? 97.938 49.295 33.923 1.00 93.23 54 VAL D C 1
ATOM 1632 O O . VAL D 1 51 ? 99.042 49.754 34.217 1.00 103.62 54 VAL D O 1
ATOM 1636 N N . LYS D 1 52 ? 97.724 47.993 33.743 1.00 86.62 55 LYS D N 1
ATOM 1637 C CA . LYS D 1 52 ? 98.809 47.014 33.816 1.00 92.73 55 LYS D CA 1
ATOM 1638 C C . LYS D 1 52 ? 99.693 47.011 32.558 1.00 102.99 55 LYS D C 1
ATOM 1639 O O . LYS D 1 52 ? 100.062 45.943 32.054 1.00 104.78 55 LYS D O 1
ATOM 1645 N N . THR D 1 53 ? 100.025 48.199 32.056 1.00 105.00 56 THR D N 1
ATOM 1646 C CA . THR D 1 53 ? 100.866 48.334 30.866 1.00 108.84 56 THR D CA 1
ATOM 1647 C C . THR D 1 53 ? 101.828 49.517 30.988 1.00 107.98 56 THR D C 1
ATOM 1648 O O . THR D 1 53 ? 101.412 50.677 31.004 1.00 110.34 56 THR D O 1
ATOM 1652 N N . SER E 1 6 ? 42.191 77.708 -2.052 1.00 126.23 9 SER E N 1
ATOM 1653 C CA . SER E 1 6 ? 41.738 79.087 -2.209 1.00 132.97 9 SER E CA 1
ATOM 1654 C C . SER E 1 6 ? 41.981 79.902 -0.939 1.00 135.03 9 SER E C 1
ATOM 1655 O O . SER E 1 6 ? 42.315 81.087 -1.006 1.00 135.94 9 SER E O 1
ATOM 1658 N N . VAL E 1 7 ? 41.807 79.253 0.211 1.00 133.16 10 VAL E N 1
ATOM 1659 C CA . VAL E 1 7 ? 42.036 79.865 1.521 1.00 126.83 10 VAL E CA 1
ATOM 1660 C C . VAL E 1 7 ? 43.527 79.807 1.890 1.00 120.53 10 VAL E C 1
ATOM 1661 O O . VAL E 1 7 ? 44.179 78.788 1.654 1.00 121.53 10 VAL E O 1
ATOM 1665 N N . HIS E 1 8 ? 44.067 80.892 2.452 1.00 111.90 11 HIS E N 1
ATOM 1666 C CA . HIS E 1 8 ? 45.477 80.915 2.858 1.00 98.56 11 HIS E CA 1
ATOM 1667 C C . HIS E 1 8 ? 45.728 79.856 3.931 1.00 96.27 11 HIS E C 1
ATOM 1668 O O . HIS E 1 8 ? 44.863 79.611 4.778 1.00 90.34 11 HIS E O 1
ATOM 1675 N N . TRP E 1 9 ? 46.905 79.232 3.894 1.00 83.66 12 TRP E N 1
ATOM 1676 C CA . TRP E 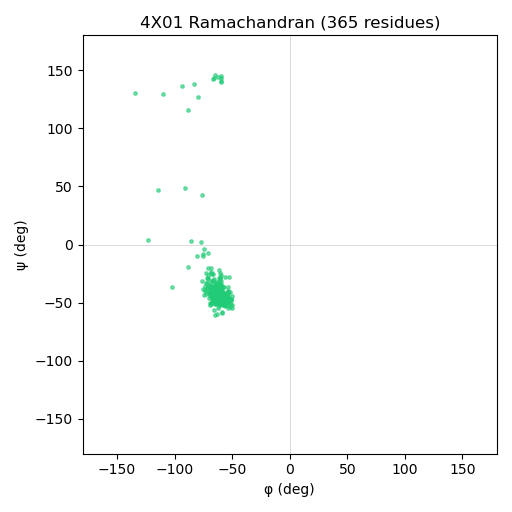1 9 ? 47.191 78.125 4.798 1.00 74.34 12 TRP E CA 1
ATOM 1677 C C . TRP E 1 9 ? 47.108 78.547 6.267 1.00 70.76 12 TRP E C 1
ATOM 1678 O O . TRP E 1 9 ? 46.701 77.756 7.112 1.00 66.33 12 TRP E O 1
ATOM 1689 N N . SER E 1 10 ? 47.483 79.790 6.569 1.00 65.14 13 SER E N 1
ATOM 1690 C CA . SER E 1 10 ? 47.457 80.274 7.950 1.00 71.83 13 SER E CA 1
ATOM 1691 C C . SER E 1 10 ? 46.062 80.169 8.585 1.00 74.97 13 SER E C 1
ATOM 1692 O O . SER E 1 10 ? 45.933 79.875 9.775 1.00 74.39 13 SER E O 1
ATOM 1695 N N . ILE E 1 11 ? 45.022 80.401 7.792 1.00 72.92 14 ILE E N 1
ATOM 1696 C CA . ILE E 1 11 ? 43.659 80.302 8.302 1.00 74.10 14 ILE E CA 1
ATOM 1697 C C . ILE E 1 11 ? 43.292 78.853 8.644 1.00 64.55 14 ILE E C 1
ATOM 1698 O O . ILE E 1 11 ? 42.833 78.573 9.754 1.00 64.56 14 ILE E O 1
ATOM 1703 N N . VAL E 1 12 ? 43.501 77.929 7.710 1.00 79.21 15 VAL E N 1
ATOM 1704 C CA . VAL E 1 12 ? 43.160 76.530 7.977 1.00 74.19 15 VAL E CA 1
ATOM 1705 C C . VAL E 1 12 ? 43.992 75.999 9.155 1.00 64.87 15 VAL E C 1
ATOM 1706 O O . VAL E 1 12 ? 43.486 75.271 10.013 1.00 65.80 15 VAL E O 1
ATOM 1710 N N . TYR E 1 13 ? 45.256 76.407 9.214 1.00 62.88 16 TYR E N 1
ATOM 1711 C CA . TYR E 1 13 ? 46.165 75.972 10.266 1.00 60.92 16 TY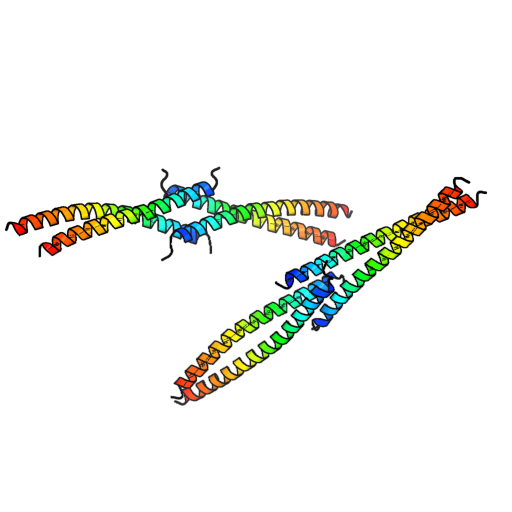R E CA 1
ATOM 1712 C C . TYR E 1 13 ? 45.707 76.475 11.636 1.00 61.74 16 TYR E C 1
ATOM 1713 O O . TYR E 1 13 ? 45.695 75.726 12.631 1.00 57.91 16 TYR E O 1
ATOM 1722 N N . ARG E 1 14 ? 45.305 77.746 11.669 1.00 71.16 17 ARG E N 1
ATOM 1723 C CA . ARG E 1 14 ? 44.747 78.352 12.873 1.00 70.07 17 ARG E CA 1
ATOM 1724 C C . ARG E 1 14 ? 43.504 77.609 13.341 1.00 69.33 17 ARG E C 1
ATOM 1725 O O . ARG E 1 14 ? 43.402 77.251 14.521 1.00 65.01 17 ARG E O 1
ATOM 1733 N N . GLN E 1 15 ? 42.553 77.377 12.439 1.00 72.79 18 GLN E N 1
ATOM 1734 C CA . GLN E 1 15 ? 41.289 76.796 12.898 1.00 75.29 18 GLN E CA 1
ATOM 1735 C C . GLN E 1 15 ? 41.482 75.331 13.296 1.00 69.19 18 GLN E C 1
ATOM 1736 O O . GLN E 1 15 ? 40.771 74.820 14.156 1.00 70.07 18 GLN E O 1
ATOM 1742 N N . LEU E 1 16 ? 42.478 74.677 12.704 1.00 70.66 19 LEU E N 1
ATOM 1743 C CA . LEU E 1 16 ? 42.870 73.339 13.141 1.00 64.73 19 LEU E CA 1
ATOM 1744 C C . LEU E 1 16 ? 43.442 73.363 14.570 1.00 60.91 19 LEU E C 1
ATOM 1745 O O . LEU E 1 16 ? 43.171 72.465 15.383 1.00 55.78 19 LEU E O 1
ATOM 1750 N N . GLY E 1 17 ? 44.237 74.392 14.873 1.00 65.44 20 GLY E N 1
ATOM 1751 C CA . GLY E 1 17 ? 44.706 74.599 16.237 1.00 57.73 20 GLY E CA 1
ATOM 1752 C C . GLY E 1 17 ? 43.555 74.819 17.214 1.00 65.43 20 GLY E C 1
ATOM 1753 O O . GLY E 1 17 ? 43.563 74.314 18.351 1.00 56.43 20 GLY E O 1
ATOM 1754 N N . ASN E 1 18 ? 42.564 75.584 16.760 1.00 61.37 21 ASN E N 1
ATOM 1755 C CA . ASN E 1 18 ? 41.361 75.858 17.535 1.00 76.86 21 ASN E CA 1
ATOM 1756 C C . ASN E 1 18 ? 40.610 74.567 17.872 1.00 71.92 21 ASN E C 1
ATOM 1757 O O . ASN E 1 18 ? 40.282 74.318 19.036 1.00 70.91 21 ASN E O 1
ATOM 1762 N N . LEU E 1 19 ? 40.360 73.751 16.847 1.00 65.96 22 LEU E N 1
ATOM 1763 C CA . LEU E 1 19 ? 39.719 72.447 17.017 1.00 62.94 22 LEU E CA 1
ATOM 1764 C C . LEU E 1 19 ? 40.486 71.585 18.015 1.00 57.74 22 LEU E C 1
ATOM 1765 O O . LEU E 1 19 ? 39.883 70.932 18.874 1.00 61.30 22 LEU E O 1
ATOM 1770 N N . LEU E 1 20 ? 41.815 71.585 17.912 1.00 56.10 23 LEU E N 1
ATOM 1771 C CA . LEU E 1 20 ? 42.629 70.845 18.880 1.00 51.36 23 LEU E CA 1
ATOM 1772 C C . LEU E 1 20 ? 42.400 71.328 20.318 1.00 56.49 23 LEU E C 1
ATOM 1773 O O . LEU E 1 20 ? 42.227 70.507 21.234 1.00 56.17 23 LEU E O 1
ATOM 1778 N N . GLU E 1 21 ? 42.398 72.647 20.522 1.00 57.91 24 GLU E N 1
ATOM 1779 C CA . GLU E 1 21 ? 42.124 73.176 21.860 1.00 61.10 24 GLU E CA 1
ATOM 1780 C C . GLU E 1 21 ? 40.753 72.706 22.359 1.00 61.57 24 GLU E C 1
ATOM 1781 O O . GLU E 1 21 ? 40.620 72.291 23.525 1.00 61.36 24 GLU E O 1
ATOM 1787 N N . GLN E 1 22 ? 39.750 72.759 21.474 1.00 66.79 25 GLN E N 1
ATOM 1788 C CA . GLN E 1 22 ? 38.381 72.366 21.837 1.00 67.39 25 GLN E CA 1
ATOM 1789 C C . GLN E 1 22 ? 38.363 70.917 22.306 1.00 64.51 25 GLN E C 1
ATOM 1790 O O . GLN E 1 22 ? 37.678 70.572 23.276 1.00 61.21 25 GLN E O 1
ATOM 1796 N N . TYR E 1 23 ? 39.124 70.071 21.613 1.00 63.23 26 TYR E N 1
ATOM 1797 C CA . TYR E 1 23 ? 39.188 68.652 21.965 1.00 54.91 26 TYR E CA 1
ATOM 1798 C C . TYR E 1 23 ? 39.859 68.422 23.310 1.00 59.59 26 TYR E C 1
ATOM 1799 O O . TYR E 1 23 ? 39.377 67.615 24.123 1.00 57.35 26 TYR E O 1
ATOM 1808 N N . GLU E 1 24 ? 40.969 69.117 23.556 1.00 55.87 27 GLU E N 1
ATOM 1809 C CA . GLU E 1 24 ? 41.638 68.923 24.838 1.00 61.13 27 GLU E CA 1
ATOM 1810 C C . GLU E 1 24 ? 40.706 69.325 25.992 1.00 63.03 27 GLU E C 1
ATOM 1811 O O . GLU E 1 24 ? 40.616 68.601 26.996 1.00 70.77 27 GLU E O 1
ATOM 1817 N N . VAL E 1 25 ? 39.987 70.439 25.852 1.00 60.68 28 VAL E N 1
ATOM 1818 C CA . VAL E 1 25 ? 39.126 70.852 26.971 1.00 69.62 28 VAL E CA 1
ATOM 1819 C C . VAL E 1 25 ? 37.896 69.946 27.121 1.00 70.06 28 VAL E C 1
ATOM 1820 O O . VAL E 1 25 ? 37.483 69.640 28.249 1.00 67.43 28 VAL E O 1
ATOM 1824 N N . GLU E 1 26 ? 37.326 69.509 25.998 1.00 65.62 29 GLU E N 1
ATOM 1825 C CA . GLU E 1 26 ? 36.186 68.607 26.031 1.00 65.15 29 GLU E CA 1
ATOM 1826 C C . GLU E 1 26 ? 36.555 67.317 26.762 1.00 64.28 29 GLU E C 1
ATOM 1827 O O . GLU E 1 26 ? 35.798 66.829 27.622 1.00 61.84 29 GLU E O 1
ATOM 1833 N N . ILE E 1 27 ? 37.734 66.785 26.440 1.00 66.28 30 ILE E N 1
ATOM 1834 C CA . ILE E 1 27 ? 38.242 65.576 27.096 1.00 64.55 30 ILE E CA 1
ATOM 1835 C C . ILE E 1 27 ? 38.508 65.795 28.585 1.00 66.52 30 ILE E C 1
ATOM 1836 O O . ILE E 1 27 ? 38.184 64.941 29.405 1.00 77.02 30 ILE E O 1
ATOM 1841 N N . ALA E 1 28 ? 39.110 66.929 28.931 1.00 57.98 31 ALA E N 1
ATOM 1842 C CA . ALA E 1 28 ? 39.324 67.270 30.338 1.00 65.26 31 ALA E CA 1
ATOM 1843 C C . ALA E 1 28 ? 38.005 67.246 31.140 1.00 68.41 31 ALA E C 1
ATOM 1844 O O . ALA E 1 28 ? 37.922 66.683 32.252 1.00 66.30 31 ALA E O 1
ATOM 1846 N N . ARG E 1 29 ? 36.987 67.870 30.548 1.00 60.07 32 ARG E N 1
ATOM 1847 C CA . ARG E 1 29 ? 35.661 67.979 31.134 1.00 68.62 32 ARG E CA 1
ATOM 1848 C C . ARG E 1 29 ? 35.029 66.594 31.353 1.00 70.06 32 ARG E C 1
ATOM 1849 O O . ARG E 1 29 ? 34.531 66.274 32.448 1.00 70.63 32 ARG E O 1
ATOM 1857 N N . LEU E 1 30 ? 35.065 65.775 30.305 1.00 63.72 33 LEU E N 1
ATOM 1858 C CA . LEU E 1 30 ? 34.510 64.427 30.387 1.00 61.35 33 LEU E CA 1
ATOM 1859 C C . LEU E 1 30 ? 35.242 63.582 31.425 1.00 55.57 33 LEU E C 1
ATOM 1860 O O . LEU E 1 30 ? 34.615 62.865 32.206 1.00 56.24 33 LEU E O 1
ATOM 1865 N N . LYS E 1 31 ? 36.564 63.686 31.448 1.00 52.87 34 LYS E N 1
ATOM 1866 C CA . LYS E 1 31 ? 37.352 62.953 32.430 1.00 58.02 34 LYS E CA 1
ATOM 1867 C C . LYS E 1 31 ? 36.969 63.308 33.859 1.00 63.07 34 LYS E C 1
ATOM 1868 O O . LYS E 1 31 ? 36.744 62.414 34.669 1.00 60.18 34 LYS E O 1
ATOM 1874 N N . SER E 1 32 ? 36.896 64.600 34.175 1.00 70.35 35 SER E N 1
ATOM 1875 C CA . SER E 1 32 ? 36.586 64.970 35.556 1.00 71.26 35 SER E CA 1
ATOM 1876 C C . SER E 1 32 ? 35.146 64.580 35.933 1.00 66.78 35 SER E C 1
ATOM 1877 O O . SER E 1 32 ? 34.868 64.166 37.074 1.00 61.40 35 SER E O 1
ATOM 1880 N N . GLN E 1 33 ? 34.240 64.707 34.967 1.00 62.92 36 GLN E N 1
ATOM 1881 C CA . GLN E 1 33 ? 32.862 64.300 35.172 1.00 57.32 36 GLN E CA 1
ATOM 1882 C C . GLN E 1 33 ? 32.777 62.798 35.486 1.00 58.78 36 GLN E C 1
ATOM 1883 O O . GLN E 1 33 ? 32.025 62.363 36.366 1.00 63.05 36 GLN E O 1
ATOM 1889 N N . LEU E 1 34 ? 33.585 62.017 34.782 1.00 51.22 37 LEU E N 1
ATOM 1890 C CA . LEU E 1 34 ? 33.588 60.579 34.944 1.00 51.21 37 LEU E CA 1
ATOM 1891 C C . LEU E 1 34 ? 34.253 60.155 36.252 1.00 54.73 37 LEU E C 1
ATOM 1892 O O . LEU E 1 34 ? 33.775 59.234 36.913 1.00 52.29 37 LEU E O 1
ATOM 1897 N N . VAL E 1 35 ? 35.335 60.822 36.652 1.00 56.09 38 VAL E N 1
ATOM 1898 C CA . VAL E 1 35 ? 35.963 60.453 37.924 1.00 59.13 38 VAL E CA 1
ATOM 1899 C C . VAL E 1 35 ? 34.994 60.765 39.075 1.00 64.84 38 VAL E C 1
ATOM 1900 O O . VAL E 1 35 ? 34.887 59.985 40.035 1.00 66.01 38 VAL E O 1
ATOM 1904 N N . LEU E 1 36 ? 34.268 61.880 38.964 1.00 60.90 39 LEU E N 1
ATOM 1905 C CA . LEU E 1 36 ? 33.293 62.237 39.990 1.00 65.23 39 LEU E CA 1
ATOM 1906 C C . LEU E 1 36 ? 32.141 61.209 40.050 1.00 67.38 39 LEU E C 1
ATOM 1907 O O . LEU E 1 36 ? 31.820 60.666 41.114 1.00 60.90 39 LEU E O 1
ATOM 1912 N N . GLU E 1 37 ? 31.548 60.934 38.894 1.00 65.45 40 GLU E N 1
ATOM 1913 C CA . GLU E 1 37 ? 30.481 59.958 38.783 1.00 57.60 40 GLU E CA 1
ATOM 1914 C C . GLU E 1 37 ? 30.869 58.587 39.361 1.00 59.26 40 GLU E C 1
ATOM 1915 O O . GLU E 1 37 ? 30.093 57.962 40.108 1.00 58.47 40 GLU E O 1
ATOM 1921 N N . LYS E 1 38 ? 32.071 58.128 39.024 1.00 53.05 41 LYS E N 1
ATOM 1922 C CA . LYS E 1 38 ? 32.549 56.847 39.532 1.00 52.01 41 LYS E CA 1
ATOM 1923 C C . LYS E 1 38 ? 32.712 56.895 41.037 1.00 50.99 41 LYS E C 1
ATOM 1924 O O . LYS E 1 38 ? 32.250 55.999 41.747 1.00 55.20 41 LYS E O 1
ATOM 1930 N N . LYS E 1 39 ? 33.371 57.942 41.522 1.00 55.15 42 LYS E N 1
ATOM 1931 C CA . LYS E 1 39 ? 33.546 58.135 42.963 1.00 60.24 42 LYS E CA 1
ATOM 1932 C C . LYS E 1 39 ? 32.225 58.035 43.741 1.00 59.47 42 LYS E C 1
ATOM 1933 O O . LYS E 1 39 ? 32.129 57.340 44.769 1.00 56.34 42 LYS E O 1
ATOM 1939 N N . LEU E 1 40 ? 31.207 58.726 43.243 1.00 55.16 43 LEU E N 1
ATOM 1940 C CA . LEU E 1 40 ? 29.906 58.714 43.895 1.00 53.90 43 LEU E CA 1
ATOM 1941 C 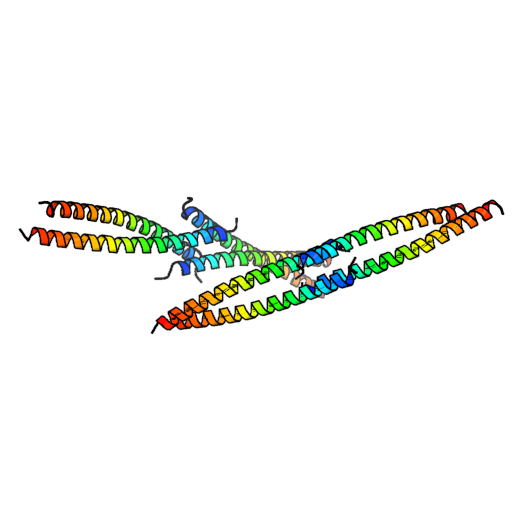C . LEU E 1 40 ? 29.250 57.317 43.838 1.00 54.44 43 LEU E C 1
ATOM 1942 O O . LEU E 1 40 ? 28.688 56.857 44.842 1.00 60.54 43 LEU E O 1
ATOM 1947 N N . ARG E 1 41 ? 29.346 56.638 42.688 1.00 48.58 44 ARG E N 1
ATOM 1948 C CA . ARG E 1 41 ? 28.828 55.262 42.591 1.00 51.14 44 ARG E CA 1
ATOM 1949 C C . ARG E 1 41 ? 29.475 54.329 43.606 1.00 52.89 44 ARG E C 1
ATOM 1950 O O . ARG E 1 41 ? 28.788 53.621 44.330 1.00 59.04 44 ARG E O 1
ATOM 1958 N N . ILE E 1 42 ? 30.803 54.319 43.630 1.00 56.86 45 ILE E N 1
ATOM 1959 C CA . ILE E 1 42 ? 31.560 53.487 44.556 1.00 55.02 45 ILE E CA 1
ATOM 1960 C C . ILE E 1 42 ? 31.158 53.761 45.987 1.00 53.31 45 ILE E C 1
ATOM 1961 O O . ILE E 1 42 ? 30.972 52.834 46.785 1.00 50.68 45 ILE E O 1
ATOM 1966 N N . GLN E 1 43 ? 31.023 55.047 46.315 1.00 57.12 46 GLN E N 1
ATOM 1967 C CA . GLN E 1 43 ? 30.534 55.427 47.636 1.00 52.52 46 GLN E CA 1
ATOM 1968 C C . GLN E 1 43 ? 29.185 54.772 47.976 1.00 57.84 46 GLN E C 1
ATOM 1969 O O . GLN E 1 43 ? 28.995 54.213 49.084 1.00 58.69 46 GLN E O 1
ATOM 1975 N N . VAL E 1 44 ? 28.240 54.824 47.039 1.00 57.51 47 VAL E N 1
ATOM 1976 C CA . VAL E 1 44 ? 26.934 54.245 47.367 1.00 58.29 47 VAL E CA 1
ATOM 1977 C C . VAL E 1 44 ? 26.999 52.715 47.402 1.00 60.16 47 VAL E C 1
ATOM 1978 O O . VAL E 1 44 ? 26.300 52.096 48.188 1.00 61.61 47 VAL E O 1
ATOM 1982 N N . GLU E 1 45 ? 27.831 52.102 46.560 1.00 57.38 48 GLU E N 1
ATOM 1983 C CA . GLU E 1 45 ? 27.965 50.636 46.580 1.00 58.82 48 GLU E CA 1
ATOM 1984 C C . GLU E 1 45 ? 28.555 50.143 47.896 1.00 60.76 48 GLU E C 1
ATOM 1985 O O . GLU E 1 45 ? 28.096 49.155 48.443 1.00 63.86 48 GLU E O 1
ATOM 1991 N N . LYS E 1 46 ? 29.570 50.834 48.408 1.00 73.30 49 LYS E N 1
ATOM 1992 C CA . LYS E 1 46 ? 30.117 50.488 49.721 1.00 73.25 49 LYS E CA 1
ATOM 1993 C C . LYS E 1 46 ? 29.081 50.685 50.832 1.00 72.73 49 LYS E C 1
ATOM 1994 O O . LYS E 1 46 ? 28.916 49.816 51.716 1.00 67.30 49 LYS E O 1
ATOM 2000 N N . GLU E 1 47 ? 28.372 51.815 50.783 1.00 67.34 50 GLU E N 1
ATOM 2001 C CA . GLU E 1 47 ? 27.304 52.044 51.757 1.00 69.83 50 GLU E CA 1
ATOM 2002 C C . GLU E 1 47 ? 26.252 50.920 51.721 1.00 70.88 50 GLU E C 1
ATOM 2003 O O . GLU E 1 47 ? 25.836 50.430 52.764 1.00 71.23 50 GLU E O 1
ATOM 2009 N N . MET E 1 48 ? 25.836 50.518 50.521 1.00 65.15 51 MET E N 1
ATOM 2010 C CA . MET E 1 48 ? 24.829 49.475 50.356 1.00 74.40 51 MET E CA 1
ATOM 2011 C C . MET E 1 48 ? 25.377 48.132 50.822 1.00 85.47 51 MET E C 1
ATOM 2012 O O . MET E 1 48 ? 24.637 47.293 51.335 1.00 96.49 51 MET E O 1
ATOM 2017 N N . GLU E 1 49 ? 26.682 47.946 50.657 1.00 81.92 52 GLU E N 1
ATOM 2018 C CA . GLU E 1 49 ? 27.347 46.732 51.097 1.00 90.41 52 GLU E CA 1
ATOM 2019 C C . GLU E 1 49 ? 27.528 46.722 52.617 1.00 96.75 52 GLU E C 1
ATOM 2020 O O . GLU E 1 49 ? 27.899 45.698 53.187 1.00 103.37 52 GLU E O 1
ATOM 2026 N N . SER E 1 50 ? 27.266 47.851 53.273 1.00 100.08 53 SER E N 1
ATOM 2027 C CA . SER E 1 50 ? 27.240 47.865 54.740 1.00 104.92 53 SER E CA 1
ATOM 2028 C C . SER E 1 50 ? 26.158 46.950 55.333 1.00 111.67 53 SER E C 1
ATOM 2029 O O . SER E 1 50 ? 26.318 46.448 56.446 1.00 121.93 53 SER E O 1
ATOM 2032 N N . VAL E 1 51 ? 25.057 46.747 54.608 1.00 105.87 54 VAL E N 1
ATOM 2033 C CA . VAL E 1 51 ? 23.939 45.948 55.124 1.00 103.20 54 VAL E CA 1
ATOM 2034 C C . VAL E 1 51 ? 24.339 44.499 55.401 1.00 99.39 54 VAL E C 1
ATOM 2035 O O . VAL E 1 51 ? 24.115 43.983 56.498 1.00 98.00 54 VAL E O 1
ATOM 2039 N N . SER F 1 6 ? 67.091 65.634 9.699 1.00 119.94 9 SER F N 1
ATOM 2040 C CA . SER F 1 6 ? 66.110 66.356 8.895 1.00 114.95 9 SER F CA 1
ATOM 2041 C C . SER F 1 6 ? 64.927 65.458 8.543 1.00 111.27 9 SER F C 1
ATOM 2042 O O . SER F 1 6 ? 65.017 64.621 7.644 1.00 111.98 9 SER F O 1
ATOM 2045 N N . VAL F 1 7 ? 63.817 65.647 9.254 1.00 108.62 10 VAL F N 1
ATOM 2046 C CA . VAL F 1 7 ? 62.640 64.795 9.103 1.00 101.33 10 VAL F CA 1
ATOM 2047 C C . VAL F 1 7 ? 61.630 65.370 8.105 1.00 91.12 10 VAL F C 1
ATOM 2048 O O . VAL F 1 7 ? 61.340 66.569 8.112 1.00 85.28 10 VAL F O 1
ATOM 2052 N N . HIS F 1 8 ? 61.103 64.500 7.246 1.00 84.23 11 HIS F N 1
ATOM 2053 C CA . HIS F 1 8 ? 60.129 64.901 6.242 1.00 70.62 11 HIS F CA 1
ATOM 2054 C C . HIS F 1 8 ? 58.816 65.366 6.862 1.00 60.51 11 HIS F C 1
ATOM 2055 O O . HIS F 1 8 ? 58.359 64.812 7.866 1.00 58.29 11 HIS F O 1
ATOM 2062 N N . TRP F 1 9 ? 58.208 66.380 6.250 1.00 59.23 12 TRP F N 1
ATOM 2063 C CA . TRP F 1 9 ? 57.002 67.007 6.795 1.00 55.96 12 TRP F CA 1
ATOM 2064 C C . TRP F 1 9 ? 55.838 66.041 6.949 1.00 54.11 12 TRP F C 1
ATOM 2065 O O . TRP F 1 9 ? 54.963 66.244 7.791 1.00 59.98 12 TRP F O 1
ATOM 2076 N N . SER F 1 10 ? 55.830 64.982 6.140 1.00 56.60 13 SER F N 1
ATOM 2077 C CA . SER F 1 10 ? 54.714 64.039 6.131 1.00 53.60 13 SER F CA 1
ATOM 2078 C C . SER F 1 10 ? 54.652 63.249 7.431 1.00 56.78 13 SER F C 1
ATOM 2079 O O . SER F 1 10 ? 53.583 62.775 7.840 1.00 60.64 13 SER F O 1
ATOM 2082 N N . ILE F 1 11 ? 55.789 63.133 8.105 1.00 56.40 14 ILE F N 1
ATOM 2083 C CA . ILE F 1 11 ? 55.820 62.431 9.383 1.00 59.64 14 ILE F CA 1
ATOM 2084 C C . ILE F 1 11 ? 55.180 63.278 10.500 1.00 57.82 14 ILE F C 1
ATOM 2085 O O . ILE F 1 11 ? 54.371 62.780 11.313 1.00 57.12 14 ILE F O 1
ATOM 2090 N N . VAL F 1 12 ? 55.518 64.564 10.517 1.00 56.56 15 VAL F N 1
ATOM 2091 C CA . VAL F 1 12 ? 54.911 65.514 11.453 1.00 65.80 15 VAL F CA 1
ATOM 2092 C C . VAL F 1 12 ? 53.388 65.580 11.225 1.00 47.78 15 VAL F C 1
ATOM 2093 O O . VAL F 1 12 ? 52.567 65.434 12.151 1.00 59.35 15 VAL F O 1
ATOM 2097 N N . TYR F 1 13 ? 53.041 65.775 9.958 1.00 52.97 16 TYR F N 1
ATOM 2098 C CA . TYR F 1 13 ? 51.667 65.851 9.499 1.00 55.07 16 TYR F CA 1
ATOM 2099 C C . TYR F 1 13 ? 50.823 64.646 9.912 1.00 51.49 16 TYR F C 1
ATOM 2100 O O . TYR F 1 13 ? 49.750 64.791 10.544 1.00 54.85 16 TYR F O 1
ATOM 2109 N N . ARG F 1 14 ? 51.311 63.458 9.563 1.00 51.97 17 ARG F N 1
ATOM 2110 C CA . ARG F 1 14 ? 50.599 62.227 9.912 1.00 49.89 17 ARG F CA 1
ATOM 2111 C C . ARG F 1 14 ? 50.499 62.064 11.431 1.00 50.77 17 ARG F C 1
ATOM 2112 O O . ARG F 1 14 ? 49.485 61.561 11.947 1.00 54.51 17 ARG F O 1
ATOM 2120 N N . GLN F 1 15 ? 51.532 62.489 12.156 1.00 55.04 18 GLN F N 1
ATOM 2121 C CA . GLN F 1 15 ? 51.464 6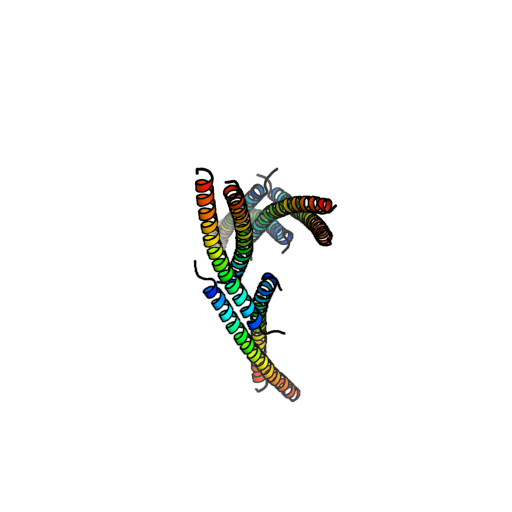2.437 13.621 1.00 66.88 18 GLN F CA 1
ATOM 2122 C C . GLN F 1 15 ? 50.284 63.278 14.172 1.00 51.00 18 GLN F C 1
ATOM 2123 O O . GLN F 1 15 ? 49.515 62.826 15.041 1.00 54.50 18 GLN F O 1
ATOM 2129 N N . LEU F 1 16 ? 50.133 64.489 13.642 1.00 59.09 19 LEU F N 1
ATOM 2130 C CA . LEU F 1 16 ? 49.040 65.364 14.080 1.00 59.43 19 LEU F CA 1
ATOM 2131 C C . LEU F 1 16 ? 47.663 64.765 13.752 1.00 55.96 19 LEU F C 1
ATOM 2132 O O . LEU F 1 16 ? 46.746 64.768 14.597 1.00 50.79 19 LEU F O 1
ATOM 2137 N N . GLY F 1 17 ? 47.524 64.228 12.539 1.00 52.77 20 GLY F N 1
ATOM 2138 C CA . GLY F 1 17 ? 46.273 63.574 12.157 1.00 55.95 20 GLY F CA 1
ATOM 2139 C C . GLY F 1 17 ? 45.931 62.401 13.061 1.00 59.06 20 GLY F C 1
ATOM 2140 O O . GLY F 1 17 ? 44.763 62.167 13.432 1.00 66.49 20 GLY F O 1
ATOM 2141 N N . ASN F 1 18 ? 46.975 61.668 13.426 1.00 59.70 21 ASN F N 1
ATOM 2142 C CA . ASN F 1 18 ? 46.894 60.601 14.417 1.00 63.87 21 ASN F CA 1
ATOM 2143 C C . ASN F 1 18 ? 46.243 61.080 15.711 1.00 62.45 21 ASN F C 1
ATOM 2144 O O . ASN F 1 18 ? 45.275 60.471 16.223 1.00 55.05 21 ASN F O 1
ATOM 2149 N N . LEU F 1 19 ? 46.806 62.172 16.237 1.00 58.65 22 LEU F N 1
ATOM 2150 C CA . LEU F 1 19 ? 46.311 62.769 17.474 1.00 59.21 22 LEU F CA 1
ATOM 2151 C C . LEU F 1 19 ? 44.842 63.160 17.364 1.00 59.50 22 LEU F C 1
ATOM 2152 O O . LEU F 1 19 ? 44.050 62.860 18.263 1.00 64.10 22 LEU F O 1
ATOM 2157 N N . LEU F 1 20 ? 44.460 63.792 16.262 1.00 59.11 23 LEU F N 1
ATOM 2158 C CA . LEU F 1 20 ? 43.060 64.197 16.129 1.00 61.40 23 LEU F CA 1
ATOM 2159 C C . LEU F 1 20 ? 42.115 62.992 16.112 1.00 65.01 23 LEU F C 1
ATOM 2160 O O . LEU F 1 20 ? 41.031 63.033 16.737 1.00 65.35 23 LEU F O 1
ATOM 2165 N N . GLU F 1 21 ? 42.527 61.934 15.408 1.00 64.10 24 GLU F N 1
ATOM 2166 C CA . GLU F 1 21 ? 41.759 60.683 15.375 1.00 70.85 24 GLU F CA 1
ATOM 2167 C C . GLU F 1 21 ? 41.529 60.118 16.776 1.00 64.88 24 GLU F C 1
ATOM 2168 O O . GLU F 1 21 ? 40.384 59.815 17.181 1.00 74.31 24 GLU F O 1
ATOM 2174 N N . GLN F 1 22 ? 42.617 59.995 17.529 1.00 57.04 25 GLN F N 1
ATOM 2175 C CA . GLN F 1 22 ? 42.503 59.362 18.834 1.00 62.40 25 GLN F CA 1
ATOM 2176 C C . GLN F 1 22 ? 41.741 60.253 19.836 1.00 64.17 25 GLN F C 1
ATOM 2177 O O . GLN F 1 22 ? 41.075 59.742 20.733 1.00 56.76 25 GLN F O 1
ATOM 2183 N N . TYR F 1 23 ? 41.809 61.569 19.665 1.00 56.73 26 TYR F N 1
ATOM 2184 C CA . TYR F 1 23 ? 41.003 62.477 20.482 1.00 60.23 26 TYR F CA 1
ATOM 2185 C C . TYR F 1 23 ? 39.495 62.326 20.222 1.00 62.62 26 TYR F C 1
ATOM 2186 O O . TYR F 1 23 ? 38.696 62.260 21.168 1.00 58.40 26 TYR F O 1
ATOM 2195 N N . GLU F 1 24 ? 39.104 62.268 18.950 1.00 65.96 27 GLU F N 1
ATOM 2196 C CA . GLU F 1 24 ? 37.695 62.037 18.627 1.00 68.45 27 GLU F CA 1
ATOM 2197 C C . GLU F 1 24 ? 37.183 60.716 19.240 1.00 74.51 27 GLU F C 1
ATOM 2198 O O . GLU F 1 24 ? 36.112 60.669 19.899 1.00 73.17 27 GLU F O 1
ATOM 2204 N N . VAL F 1 25 ? 37.956 59.649 19.026 1.00 73.74 28 VAL F N 1
ATOM 2205 C CA . VAL F 1 25 ? 37.581 58.335 19.560 1.00 65.99 28 VAL F CA 1
ATOM 2206 C C . VAL F 1 25 ? 37.539 58.332 21.101 1.00 66.14 28 VAL F C 1
ATOM 2207 O O . VAL F 1 25 ? 36.661 57.713 21.712 1.00 64.35 28 VAL F O 1
ATOM 2211 N N . GLU F 1 26 ? 38.475 59.055 21.719 1.00 66.31 29 GLU F N 1
ATOM 2212 C CA . GLU F 1 26 ? 38.529 59.188 23.175 1.00 61.86 29 GLU F CA 1
ATOM 2213 C C . GLU F 1 26 ? 37.267 59.852 23.715 1.00 63.15 29 GLU F C 1
ATOM 2214 O O . GLU F 1 26 ? 36.696 59.399 24.708 1.00 59.63 29 GLU F O 1
ATOM 2220 N N . ILE F 1 27 ? 36.829 60.923 23.053 1.00 62.83 30 ILE F N 1
ATOM 2221 C CA . ILE F 1 27 ? 35.607 61.609 23.467 1.00 61.10 30 ILE F CA 1
ATOM 2222 C C . ILE F 1 27 ? 34.393 60.682 23.373 1.00 58.52 30 ILE F C 1
ATOM 2223 O O . ILE F 1 27 ? 33.574 60.624 24.304 1.00 61.00 30 ILE F O 1
ATOM 2228 N N . ALA F 1 28 ? 34.284 59.946 22.265 1.00 65.65 31 ALA F N 1
ATOM 2229 C CA . ALA F 1 28 ? 33.185 58.977 22.131 1.00 64.83 31 ALA F CA 1
ATOM 2230 C C . ALA F 1 28 ? 33.207 57.929 23.259 1.00 62.92 31 ALA F C 1
ATOM 2231 O O . ALA F 1 28 ? 32.162 57.571 23.836 1.00 66.69 31 ALA F O 1
ATOM 2233 N N . ARG F 1 29 ? 34.411 57.458 23.572 1.00 60.43 32 ARG F N 1
ATOM 2234 C CA . ARG F 1 29 ? 34.617 56.456 24.615 1.00 63.80 32 ARG F CA 1
ATOM 2235 C C . ARG F 1 29 ? 34.190 56.970 25.998 1.00 60.93 32 ARG F C 1
ATOM 2236 O O . ARG F 1 29 ? 33.459 56.298 26.727 1.00 56.55 32 ARG F O 1
ATOM 2244 N N . LEU F 1 30 ? 34.655 58.168 26.345 1.00 51.25 33 LEU F N 1
ATOM 2245 C CA . LEU F 1 30 ? 34.342 58.778 27.625 1.00 52.78 33 LEU F CA 1
ATOM 2246 C C . LEU F 1 30 ? 32.839 59.013 27.765 1.00 55.99 33 LEU F C 1
ATOM 2247 O O . LEU F 1 30 ? 32.275 58.823 28.847 1.00 55.08 33 LEU F O 1
ATOM 2252 N N . LYS F 1 31 ? 32.195 59.437 26.677 1.00 54.18 34 LYS F N 1
ATOM 2253 C CA . LYS F 1 31 ? 30.752 59.625 26.715 1.00 55.05 34 LYS F CA 1
ATOM 2254 C C . LYS F 1 31 ? 30.043 58.297 26.972 1.00 61.37 34 LYS F C 1
ATOM 2255 O O . LYS F 1 31 ? 29.126 58.227 27.803 1.00 66.44 34 LYS F O 1
ATOM 2261 N N . SER F 1 32 ? 30.481 57.252 26.270 1.00 58.95 35 SER F N 1
ATOM 2262 C CA . SER F 1 32 ? 29.962 55.899 26.487 1.00 55.66 35 SER F CA 1
ATOM 2263 C C . SER F 1 32 ? 30.058 55.464 27.965 1.00 52.39 35 SER F C 1
ATOM 2264 O O . SER F 1 32 ? 29.075 54.983 28.581 1.00 59.52 35 SER F O 1
ATOM 2267 N N . GLN F 1 33 ? 31.246 55.658 28.537 1.00 55.39 36 GLN F N 1
ATOM 2268 C CA . GLN F 1 33 ? 31.500 55.304 29.932 1.00 55.06 36 GLN F CA 1
ATOM 2269 C C . GLN F 1 33 ? 30.632 56.115 30.882 1.00 53.47 36 GLN F C 1
ATOM 2270 O O . GLN F 1 33 ? 30.216 55.623 31.930 1.00 58.47 36 GLN F O 1
ATOM 2276 N N . LEU F 1 34 ? 30.363 57.362 30.510 1.00 54.10 37 LEU F N 1
ATOM 2277 C CA . LEU F 1 34 ? 29.557 58.251 31.342 1.00 60.87 37 LEU F CA 1
ATOM 2278 C C . LEU F 1 34 ? 28.082 57.809 31.359 1.00 52.93 37 LEU F C 1
ATOM 2279 O O . LEU F 1 34 ? 27.411 57.836 32.401 1.00 44.58 37 LEU F O 1
ATOM 2284 N N . VAL F 1 35 ? 27.588 57.404 30.194 1.00 55.86 38 VAL F N 1
ATOM 2285 C CA . VAL F 1 35 ? 26.250 56.838 30.094 1.00 56.18 38 VAL F CA 1
ATOM 2286 C C . VAL F 1 35 ? 26.121 55.616 31.016 1.00 52.77 38 VAL F C 1
ATOM 2287 O O . VAL F 1 35 ? 25.137 55.467 31.786 1.00 49.87 38 VAL F O 1
ATOM 2291 N N . LEU F 1 36 ? 27.139 54.757 30.944 1.00 53.85 39 LEU F N 1
ATOM 2292 C CA . LEU F 1 36 ? 27.153 53.547 31.765 1.00 55.93 39 LEU F CA 1
ATOM 2293 C C . LEU F 1 36 ? 27.147 53.876 33.253 1.00 56.17 39 LEU F C 1
ATOM 2294 O O . LEU F 1 36 ? 26.382 53.285 34.032 1.00 55.12 39 LEU F O 1
ATOM 2299 N N . GLU F 1 37 ? 27.994 54.827 33.646 1.00 58.63 40 GLU F N 1
ATOM 2300 C CA . GLU F 1 37 ? 28.151 55.144 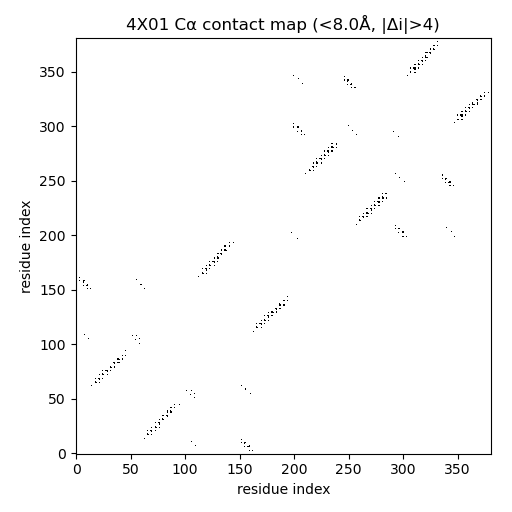35.063 1.00 54.51 40 GLU F CA 1
ATOM 2301 C C . GLU F 1 37 ? 26.894 55.757 35.629 1.00 52.19 40 GLU F C 1
ATOM 2302 O O . GLU F 1 37 ? 26.531 55.468 36.762 1.00 54.75 40 GLU F O 1
ATOM 2308 N N . LYS F 1 38 ? 26.230 56.597 34.841 1.00 51.54 41 LYS F N 1
ATOM 2309 C CA . LYS F 1 38 ? 24.955 57.155 35.279 1.00 51.62 41 LYS F CA 1
ATOM 2310 C C . LYS F 1 38 ? 23.907 56.052 35.481 1.00 55.66 41 LYS F C 1
ATOM 2311 O O . LYS F 1 38 ? 23.233 56.015 36.527 1.00 55.58 41 LYS F O 1
ATOM 2317 N N . LYS F 1 39 ? 23.773 55.146 34.510 1.00 54.47 42 LYS F N 1
ATOM 2318 C CA . LYS F 1 39 ? 22.789 54.072 34.684 1.00 49.70 42 LYS F CA 1
ATOM 2319 C C . LYS F 1 39 ? 23.081 53.236 35.938 1.00 50.62 42 LYS F C 1
ATOM 2320 O O . LYS F 1 39 ? 22.170 52.904 36.714 1.00 57.83 42 LYS F O 1
ATOM 2326 N N . LEU F 1 40 ? 24.354 52.918 36.141 1.00 56.72 43 LEU F N 1
ATOM 2327 C CA . LEU F 1 40 ? 24.772 52.141 37.308 1.00 54.60 43 LEU F CA 1
ATOM 2328 C C . LEU F 1 40 ? 24.475 52.853 38.611 1.00 56.10 43 LEU F C 1
ATOM 2329 O O . LEU F 1 40 ? 24.023 52.240 39.577 1.00 51.72 43 LEU F O 1
ATOM 2334 N N . ARG F 1 41 ? 24.731 54.154 38.640 1.00 58.23 44 ARG F N 1
ATOM 2335 C CA . ARG F 1 41 ? 24.489 54.934 39.844 1.00 59.09 44 ARG F CA 1
ATOM 2336 C C . ARG F 1 41 ? 22.997 54.923 40.186 1.00 55.60 44 ARG F C 1
ATOM 2337 O O . ARG F 1 41 ? 22.617 54.668 41.335 1.00 53.17 44 ARG F O 1
ATOM 2345 N N . ILE F 1 42 ? 22.160 55.163 39.174 1.00 60.42 45 ILE F N 1
ATOM 2346 C CA . ILE F 1 42 ? 20.698 55.060 39.317 1.00 56.42 45 ILE F CA 1
ATOM 2347 C C . ILE F 1 42 ? 20.247 53.684 39.868 1.00 58.01 45 ILE F C 1
ATOM 2348 O O . ILE F 1 42 ? 19.449 53.615 40.814 1.00 60.28 45 ILE F O 1
ATOM 2353 N N . GLN F 1 43 ? 20.778 52.603 39.288 1.00 63.79 46 GLN F N 1
ATOM 2354 C CA . GLN F 1 43 ? 20.490 51.227 39.738 1.00 64.34 46 GLN F CA 1
ATOM 2355 C C . GLN F 1 43 ? 20.835 51.051 41.227 1.00 49.21 46 GLN F C 1
ATOM 2356 O O . GLN F 1 43 ? 19.999 50.624 42.043 1.00 50.01 46 GLN F O 1
ATOM 2362 N N . VAL F 1 44 ? 22.064 51.427 41.581 1.00 65.53 47 VAL F N 1
ATOM 2363 C CA . VAL F 1 44 ? 22.546 51.265 42.949 1.00 66.10 47 VAL F CA 1
ATOM 2364 C C . VAL F 1 44 ? 21.705 52.091 43.933 1.00 70.84 47 VAL F C 1
ATOM 2365 O O . VAL F 1 44 ? 21.448 51.643 45.046 1.00 70.10 47 VAL F O 1
ATOM 2369 N N . GLU F 1 45 ? 21.261 53.280 43.515 1.00 64.89 48 GLU F N 1
ATOM 2370 C CA . GLU F 1 45 ? 20.404 54.116 44.364 1.00 60.46 48 GLU F CA 1
ATOM 2371 C C . GLU F 1 45 ? 19.043 53.463 44.575 1.00 67.58 48 GLU F C 1
ATOM 2372 O O . GLU F 1 45 ? 18.515 53.462 45.692 1.00 71.54 48 GLU F O 1
ATOM 2378 N N . LYS F 1 46 ? 18.478 52.899 43.511 1.00 70.47 49 LYS F N 1
ATOM 2379 C CA . LYS F 1 46 ? 17.226 52.161 43.650 1.00 73.16 49 LYS F CA 1
ATOM 2380 C C . LYS F 1 46 ? 17.338 51.040 44.683 1.00 79.54 49 LYS F C 1
ATOM 2381 O O . LYS F 1 46 ? 16.522 50.966 45.605 1.00 81.16 49 LYS F O 1
ATOM 2387 N N . GLU F 1 47 ? 18.348 50.180 44.552 1.00 84.85 50 GLU F N 1
ATOM 2388 C CA . GLU F 1 47 ? 18.500 49.094 45.530 1.00 89.20 50 GLU F CA 1
ATOM 2389 C C . GLU F 1 47 ? 18.758 49.623 46.952 1.00 90.33 50 GLU F C 1
ATOM 2390 O O . GLU F 1 47 ? 18.135 49.176 47.929 1.00 101.64 50 GLU F O 1
ATOM 2396 N N . MET F 1 48 ? 19.671 50.586 47.052 1.00 88.97 51 MET F N 1
ATOM 2397 C CA . MET F 1 48 ? 20.017 51.243 48.314 1.00 87.83 51 MET F CA 1
ATOM 2398 C C . MET F 1 48 ? 18.790 51.799 49.032 1.00 98.49 51 MET F C 1
ATOM 2399 O O . MET F 1 48 ? 18.716 51.785 50.260 1.00 105.90 51 MET F O 1
ATOM 2404 N N . GLU F 1 49 ? 17.836 52.303 48.258 1.00 102.69 52 GLU F N 1
ATOM 2405 C CA . GLU F 1 49 ? 16.580 52.780 48.812 1.00 102.94 52 GLU F CA 1
ATOM 2406 C C . GLU F 1 49 ? 15.704 51.591 49.176 1.00 99.60 52 GLU F C 1
ATOM 2407 O O . GLU F 1 49 ? 14.930 51.639 50.128 1.00 89.39 52 GLU F O 1
ATOM 2413 N N . SER F 1 50 ? 15.854 50.513 48.412 1.00 104.73 53 SER F N 1
ATOM 2414 C CA . SER F 1 50 ? 15.070 49.302 48.622 1.00 112.96 53 SER F CA 1
ATOM 2415 C C . SER F 1 50 ? 15.557 48.464 49.807 1.00 122.32 53 SER F C 1
ATOM 2416 O O . SER F 1 50 ? 15.007 47.393 50.072 1.00 122.82 53 SER F O 1
ATOM 2419 N N . VAL F 1 51 ? 16.583 48.931 50.517 1.00 126.56 54 VAL F N 1
ATOM 2420 C CA . VAL F 1 51 ? 16.954 48.265 51.773 1.00 131.19 54 VAL F CA 1
ATOM 2421 C C . VAL F 1 51 ? 15.938 48.489 52.910 1.00 136.36 54 VAL F C 1
ATOM 2422 O O . VAL F 1 51 ? 15.908 47.723 53.874 1.00 142.93 54 VAL F O 1
ATOM 2426 N N . LYS F 1 52 ? 15.107 49.525 52.799 1.00 134.06 55 LYS F N 1
ATOM 2427 C CA . LYS F 1 52 ? 14.206 49.905 53.893 1.00 127.46 55 LYS F CA 1
ATOM 2428 C C . LYS F 1 52 ? 13.102 48.876 54.154 1.00 121.34 55 LYS F C 1
ATOM 2429 O O . LYS F 1 52 ? 13.015 47.847 53.483 1.00 116.11 55 LYS F O 1
ATOM 2435 N N . SER G 1 6 ? 30.643 72.525 13.000 1.00 126.88 9 SER G N 1
ATOM 2436 C CA . SER G 1 6 ? 29.944 72.219 11.757 1.00 130.31 9 SER G CA 1
ATOM 2437 C C . SER G 1 6 ? 30.866 71.530 10.752 1.00 131.44 9 SER G C 1
ATOM 2438 O O . SER G 1 6 ? 30.488 70.527 10.148 1.00 134.83 9 SER G O 1
ATOM 2441 N N . VAL G 1 7 ? 32.070 72.072 10.574 1.00 128.02 10 VAL G N 1
ATOM 2442 C CA . VAL G 1 7 ? 33.052 71.484 9.660 1.00 125.02 10 VAL G CA 1
ATOM 2443 C C . VAL G 1 7 ? 33.921 70.441 10.372 1.00 115.17 10 VAL G C 1
ATOM 2444 O O . VAL G 1 7 ? 34.665 70.767 11.300 1.00 116.66 10 VAL G O 1
ATOM 2448 N N . HIS G 1 8 ? 33.816 69.184 9.942 1.00 104.19 11 HIS G N 1
ATOM 2449 C CA . HIS G 1 8 ? 34.595 68.108 10.550 1.00 88.12 11 HIS G CA 1
ATOM 2450 C C . HIS G 1 8 ? 36.085 68.338 10.290 1.00 79.44 11 HIS G C 1
ATOM 2451 O O . HIS G 1 8 ? 36.467 68.861 9.246 1.00 76.51 11 HIS G O 1
ATOM 2458 N N . TRP G 1 9 ? 36.918 67.950 11.251 1.00 71.18 12 TRP G N 1
ATOM 2459 C CA . TRP G 1 9 ? 38.334 68.288 11.222 1.00 66.10 12 TRP G CA 1
ATOM 2460 C C . TRP G 1 9 ? 39.095 67.618 10.081 1.00 67.36 12 TRP G C 1
ATOM 2461 O O . TRP G 1 9 ? 40.075 68.173 9.570 1.00 59.60 12 TRP G O 1
ATOM 2472 N N . SER G 1 10 ? 38.653 66.426 9.688 1.00 66.27 13 SER G N 1
ATOM 2473 C CA . SER G 1 10 ? 39.331 65.689 8.623 1.00 69.16 13 SER G CA 1
ATOM 2474 C C . SER G 1 10 ? 39.351 66.478 7.317 1.00 67.77 13 SER G C 1
ATOM 2475 O O . SER G 1 10 ? 40.286 66.362 6.533 1.00 73.84 13 SER G O 1
ATOM 2478 N N . ILE G 1 11 ? 38.319 67.284 7.093 1.00 67.93 14 ILE G N 1
ATOM 2479 C CA . ILE G 1 11 ? 38.204 68.082 5.876 1.00 68.10 14 ILE G CA 1
ATOM 2480 C C . ILE G 1 11 ? 39.346 69.101 5.796 1.00 70.59 14 ILE G C 1
ATOM 2481 O O . ILE G 1 11 ? 40.161 69.100 4.853 1.00 76.27 14 ILE G O 1
ATOM 2486 N N . VAL G 1 12 ? 39.388 69.956 6.813 1.00 74.00 15 VAL G N 1
ATOM 2487 C CA . VAL G 1 12 ? 40.437 70.954 7.014 1.00 75.56 15 VAL G CA 1
ATOM 2488 C C . VAL G 1 12 ? 41.839 70.338 6.942 1.00 70.85 15 VAL G C 1
ATOM 2489 O O . VAL G 1 12 ? 42.732 70.846 6.257 1.00 66.42 15 VAL G O 1
ATOM 2493 N N . TYR G 1 13 ? 42.009 69.229 7.657 1.00 70.99 16 TYR G N 1
ATOM 2494 C CA . TYR G 1 13 ? 43.277 68.519 7.737 1.00 62.90 16 TYR G CA 1
ATOM 2495 C C . TYR G 1 13 ? 43.747 68.052 6.364 1.00 66.56 16 TYR G C 1
ATOM 2496 O O . TYR G 1 13 ? 44.895 68.318 5.961 1.00 61.53 16 TYR G O 1
ATOM 2505 N N . ARG G 1 14 ? 42.857 67.375 5.640 1.00 69.66 17 ARG G N 1
ATOM 2506 C CA . ARG G 1 14 ? 43.175 66.926 4.287 1.00 76.80 17 ARG G CA 1
ATOM 2507 C C . ARG G 1 14 ? 43.592 68.096 3.395 1.00 74.13 17 ARG G C 1
ATOM 2508 O O . ARG G 1 14 ? 44.615 68.015 2.694 1.00 63.43 17 ARG G O 1
ATOM 2516 N N . GLN G 1 15 ? 42.810 69.177 3.430 1.00 78.30 18 GLN G N 1
ATOM 2517 C CA . GLN G 1 15 ? 43.147 70.376 2.657 1.00 81.84 18 GLN G CA 1
ATOM 2518 C C . GLN G 1 15 ? 44.580 70.839 2.957 1.00 76.63 18 GLN G C 1
ATOM 2519 O O . GLN G 1 15 ? 45.375 71.099 2.041 1.00 77.61 18 GLN G O 1
ATOM 2525 N N . LEU G 1 16 ? 44.909 70.904 4.243 1.00 71.08 19 LEU G N 1
ATOM 2526 C CA . LEU G 1 16 ? 46.245 71.309 4.674 1.00 64.37 19 LEU G CA 1
ATOM 2527 C C . LEU G 1 16 ? 47.344 70.403 4.086 1.00 58.24 19 LEU G C 1
ATOM 2528 O O . LEU G 1 16 ? 48.364 70.889 3.567 1.00 56.33 19 LEU G O 1
ATOM 2533 N N . GLY G 1 17 ? 47.129 69.089 4.148 1.00 58.01 20 GLY G N 1
ATOM 2534 C CA . GLY G 1 17 ? 48.068 68.131 3.567 1.00 57.36 20 GLY G CA 1
ATOM 2535 C C . GLY G 1 17 ? 48.264 68.270 2.063 1.00 65.86 20 GLY G C 1
ATOM 2536 O O . GLY G 1 17 ? 49.382 68.125 1.532 1.00 64.60 20 GLY G O 1
ATOM 2537 N N . ASN G 1 18 ? 47.162 68.550 1.375 1.00 71.70 21 ASN G N 1
ATOM 2538 C CA . ASN G 1 18 ? 47.187 68.869 -0.045 1.00 73.46 21 ASN G CA 1
ATOM 2539 C C . ASN G 1 18 ? 48.079 70.088 -0.330 1.00 77.21 21 ASN G C 1
ATOM 2540 O O . ASN G 1 18 ? 48.905 70.084 -1.269 1.00 72.38 21 ASN G O 1
ATOM 2545 N N . LEU G 1 19 ? 47.913 71.128 0.486 1.00 74.38 22 LEU G N 1
ATOM 2546 C CA . LEU G 1 19 ? 48.773 72.300 0.381 1.00 67.09 22 LEU G CA 1
ATOM 2547 C C . LEU G 1 19 ? 50.243 71.920 0.547 1.00 66.90 22 LEU G C 1
ATOM 2548 O O . LEU G 1 19 ? 51.088 72.319 -0.260 1.00 68.30 22 LEU G O 1
ATOM 2553 N N . LEU G 1 20 ? 50.556 71.134 1.573 1.00 59.73 23 LEU G N 1
ATOM 2554 C CA . LEU G 1 20 ? 51.947 70.714 1.770 1.00 60.14 23 LEU G CA 1
ATOM 2555 C C . LEU G 1 20 ? 52.533 69.941 0.566 1.00 67.03 23 LEU G C 1
ATOM 2556 O O . LEU G 1 20 ? 53.686 70.178 0.171 1.00 64.61 23 LEU G O 1
ATOM 2561 N N . GLU G 1 21 ? 51.750 69.027 -0.017 1.00 62.14 24 GLU G N 1
ATOM 2562 C CA . GLU G 1 21 ? 52.190 68.345 -1.237 1.00 62.14 24 GLU G CA 1
ATOM 2563 C C . GLU G 1 21 ? 52.527 69.365 -2.341 1.00 61.43 24 GLU G C 1
ATOM 2564 O O . GLU G 1 21 ? 53.600 69.304 -2.979 1.00 57.50 24 GLU G O 1
ATOM 2570 N N . GLN G 1 22 ? 51.607 70.305 -2.552 1.00 69.40 25 GLN G N 1
ATOM 2571 C CA . GLN G 1 22 ? 51.815 71.359 -3.546 1.00 69.64 25 GLN G CA 1
ATOM 2572 C C . GLN G 1 22 ? 53.111 72.133 -3.299 1.00 67.23 25 GLN G C 1
ATOM 2573 O O . GLN G 1 22 ? 53.907 72.328 -4.211 1.00 63.76 25 GLN G O 1
ATOM 2579 N N . TYR G 1 23 ? 53.318 72.562 -2.062 1.00 69.33 26 TYR G N 1
ATOM 2580 C CA . TYR G 1 23 ? 54.532 73.274 -1.697 1.00 67.18 26 TYR G CA 1
ATOM 2581 C C . TYR G 1 23 ? 55.786 72.488 -2.036 1.00 62.93 26 TYR G C 1
ATOM 2582 O O . TYR G 1 23 ? 56.700 73.027 -2.659 1.00 59.66 26 TYR G O 1
ATOM 2591 N N . GLU G 1 24 ? 55.833 71.220 -1.639 1.00 59.64 27 GLU G N 1
ATOM 2592 C CA . GLU G 1 24 ? 57.025 70.415 -1.906 1.00 61.39 27 GLU G CA 1
ATOM 2593 C C . GLU G 1 24 ? 57.328 70.343 -3.403 1.00 69.77 27 GLU G C 1
ATOM 2594 O O . GLU G 1 24 ? 58.492 70.524 -3.822 1.00 63.97 27 GLU G O 1
ATOM 2600 N N . VAL G 1 25 ? 56.293 70.108 -4.215 1.00 77.06 28 VAL G N 1
ATOM 2601 C CA . VAL G 1 25 ? 56.548 70.005 -5.658 1.00 85.33 28 VAL G CA 1
ATOM 2602 C C . VAL G 1 25 ? 56.913 71.370 -6.296 1.00 69.42 28 VAL G C 1
ATOM 2603 O O . VAL G 1 25 ? 57.751 71.426 -7.194 1.00 69.93 28 VAL G O 1
ATOM 2607 N N . GLU G 1 26 ? 56.317 72.457 -5.812 1.00 69.54 29 GLU G N 1
ATOM 2608 C CA . GLU G 1 26 ? 56.576 73.797 -6.336 1.00 67.28 29 GLU G CA 1
ATOM 2609 C C . GLU G 1 26 ? 58.008 74.251 -6.025 1.00 67.72 29 GLU G C 1
ATOM 2610 O O . GLU G 1 26 ? 58.715 74.775 -6.897 1.00 72.70 29 GLU G O 1
ATOM 2616 N N . ILE G 1 27 ? 58.428 74.040 -4.782 1.00 57.76 30 ILE G N 1
ATOM 2617 C CA . ILE G 1 27 ? 59.813 74.264 -4.384 1.00 55.27 30 ILE G CA 1
ATOM 2618 C C . ILE G 1 27 ? 60.771 73.447 -5.244 1.00 62.77 30 ILE G C 1
ATOM 2619 O O . ILE G 1 27 ? 61.788 73.962 -5.720 1.00 57.81 30 ILE G O 1
ATOM 2624 N N . ALA G 1 28 ? 60.435 72.174 -5.449 1.00 65.28 31 ALA G N 1
ATOM 2625 C CA . ALA G 1 28 ? 61.262 71.291 -6.267 1.00 57.84 31 ALA G CA 1
ATOM 2626 C C . ALA G 1 28 ? 61.430 71.774 -7.725 1.00 59.74 31 ALA G C 1
ATOM 2627 O O . ALA G 1 28 ? 62.545 71.723 -8.311 1.00 57.77 31 ALA G O 1
ATOM 2629 N N . ARG G 1 29 ? 60.320 72.234 -8.306 1.00 56.33 32 ARG G N 1
ATOM 2630 C CA . ARG G 1 29 ? 60.325 72.807 -9.650 1.00 64.30 32 ARG G CA 1
ATOM 2631 C C . ARG G 1 29 ? 61.206 74.065 -9.727 1.00 60.53 32 ARG G C 1
ATOM 2632 O O . ARG G 1 29 ? 62.113 74.144 -10.566 1.00 66.33 32 ARG G O 1
ATOM 2640 N N . LEU G 1 30 ? 60.930 75.036 -8.852 1.00 55.40 33 LEU G N 1
ATOM 2641 C CA . LEU G 1 30 ? 61.684 76.296 -8.821 1.00 53.77 33 LEU G CA 1
ATOM 2642 C C . LEU G 1 30 ? 63.173 76.067 -8.635 1.00 57.06 33 LEU G C 1
ATOM 2643 O O . LEU G 1 30 ? 64.013 76.693 -9.307 1.00 53.56 33 LEU G O 1
ATOM 2648 N N . LYS G 1 31 ? 63.499 75.157 -7.726 1.00 60.39 34 LYS G N 1
ATOM 2649 C CA . LYS G 1 31 ? 64.887 74.795 -7.480 1.00 65.68 34 LYS G CA 1
ATOM 2650 C C . LYS G 1 31 ? 65.542 74.230 -8.742 1.00 66.32 34 LYS G C 1
ATOM 2651 O O . LYS G 1 31 ? 66.687 74.576 -9.074 1.00 57.95 34 LYS G O 1
ATOM 2657 N N . SER G 1 32 ? 64.813 73.380 -9.460 1.00 67.21 35 SER G N 1
ATOM 2658 C CA . SER G 1 32 ? 65.393 72.811 -10.671 1.00 73.17 35 SER G CA 1
ATOM 2659 C C . SER G 1 32 ? 65.627 73.883 -11.752 1.00 72.65 35 SER G C 1
ATOM 2660 O O . SER G 1 32 ? 66.715 73.941 -12.350 1.00 80.12 35 SER G O 1
ATOM 2663 N N . GLN G 1 33 ? 64.628 74.733 -11.996 1.00 71.59 36 GLN G N 1
ATOM 2664 C CA . GLN G 1 33 ? 64.803 75.850 -12.936 1.00 66.96 36 GLN G CA 1
ATOM 2665 C C . GLN G 1 33 ? 66.012 76.696 -12.569 1.00 57.81 36 GLN G C 1
ATOM 2666 O O . GLN G 1 33 ? 66.775 77.140 -13.429 1.00 58.01 36 GLN G O 1
ATOM 2672 N N . LEU G 1 34 ? 66.187 76.915 -11.276 1.00 62.79 37 LEU G N 1
ATOM 2673 C CA . LEU G 1 34 ? 67.242 77.797 -10.811 1.00 58.90 37 LEU G CA 1
ATOM 2674 C C . LEU G 1 34 ? 68.615 77.199 -11.026 1.00 61.44 37 LEU G C 1
ATOM 2675 O O . LEU G 1 34 ? 69.528 77.877 -11.510 1.00 64.59 37 LEU G O 1
ATOM 2680 N N . VAL G 1 35 ? 68.771 75.930 -10.660 1.00 62.91 38 VAL G N 1
ATOM 2681 C CA . VAL G 1 35 ? 70.076 75.300 -10.793 1.00 66.75 38 VAL G CA 1
ATOM 2682 C C . VAL G 1 35 ? 70.427 75.134 -12.282 1.00 69.94 38 VAL G C 1
ATOM 2683 O O . VAL G 1 35 ? 71.599 75.244 -12.656 1.00 69.56 38 VAL G O 1
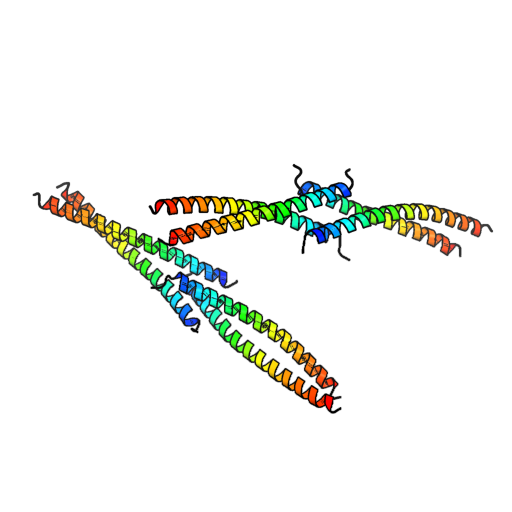ATOM 2687 N N . LEU G 1 36 ? 69.417 74.921 -13.131 1.00 67.74 39 LEU G N 1
ATOM 2688 C CA . LEU G 1 36 ? 69.647 74.893 -14.577 1.00 65.75 39 LEU G CA 1
ATOM 2689 C C . LEU G 1 36 ? 70.087 76.262 -15.142 1.00 69.60 39 LEU G C 1
ATOM 2690 O O . LEU G 1 36 ? 71.143 76.362 -15.773 1.00 68.90 39 LEU G O 1
ATOM 2695 N N . GLU G 1 37 ? 69.279 77.303 -14.922 1.00 66.21 40 GLU G N 1
ATOM 2696 C CA . GLU G 1 37 ? 69.616 78.653 -15.392 1.00 68.01 40 GLU G CA 1
ATOM 2697 C C . GLU G 1 37 ? 71.018 79.065 -14.947 1.00 71.40 40 GLU G C 1
ATOM 2698 O O . GLU G 1 37 ? 71.786 79.670 -15.709 1.00 78.04 40 GLU G O 1
ATOM 2704 N N . LYS G 1 38 ? 71.347 78.719 -13.705 1.00 64.97 41 LYS G N 1
ATOM 2705 C CA . LYS G 1 38 ? 72.666 79.011 -13.170 1.00 60.42 41 LYS G CA 1
ATOM 2706 C C . LYS G 1 38 ? 73.741 78.204 -13.893 1.00 68.69 41 LYS G C 1
ATOM 2707 O O . LYS G 1 38 ? 74.779 78.744 -14.256 1.00 71.88 41 LYS G O 1
ATOM 2713 N N . LYS G 1 39 ? 73.487 76.916 -14.110 1.00 73.02 42 LYS G N 1
ATOM 2714 C CA . LYS G 1 39 ? 74.440 76.057 -14.808 1.00 73.37 42 LYS G CA 1
ATOM 2715 C C . LYS G 1 39 ? 74.804 76.652 -16.167 1.00 72.98 42 LYS G C 1
ATOM 2716 O O . LYS G 1 39 ? 75.980 76.723 -16.535 1.00 76.54 42 LYS G O 1
ATOM 2722 N N . LEU G 1 40 ? 73.784 77.114 -16.886 1.00 75.70 43 LEU G N 1
ATOM 2723 C CA . LEU G 1 40 ? 73.963 77.702 -18.212 1.00 73.10 43 LEU G CA 1
ATOM 2724 C C . LEU G 1 40 ? 74.718 79.034 -18.168 1.00 70.21 43 LEU G C 1
ATOM 2725 O O . LEU G 1 40 ? 75.627 79.279 -18.984 1.00 69.51 43 LEU G O 1
ATOM 2730 N N . ARG G 1 41 ? 74.343 79.896 -17.226 1.00 70.96 44 ARG G N 1
ATOM 2731 C CA . ARG G 1 41 ? 75.042 81.169 -17.096 1.00 66.44 44 ARG G CA 1
ATOM 2732 C C . ARG G 1 41 ? 76.524 80.968 -16.763 1.00 75.78 44 ARG G C 1
ATOM 2733 O O . ARG G 1 41 ? 77.410 81.539 -17.409 1.00 70.59 44 ARG G O 1
ATOM 2741 N N . ILE G 1 42 ? 76.775 80.159 -15.738 1.00 83.93 45 ILE G N 1
ATOM 2742 C CA . ILE G 1 42 ? 78.126 79.822 -15.311 1.00 88.99 45 ILE G CA 1
ATOM 2743 C C . ILE G 1 42 ? 78.926 79.277 -16.488 1.00 95.31 45 ILE G C 1
ATOM 2744 O O . ILE G 1 42 ? 80.091 79.626 -16.677 1.00 90.00 45 ILE G O 1
ATOM 2749 N N . GLN G 1 43 ? 78.283 78.432 -17.288 1.00 97.18 46 GLN G N 1
ATOM 2750 C CA . GLN G 1 43 ? 78.918 77.892 -18.485 1.00 86.60 46 GLN G CA 1
ATOM 2751 C C . GLN G 1 43 ? 79.346 78.982 -19.475 1.00 88.18 46 GLN G C 1
ATOM 2752 O O . GLN G 1 43 ? 80.473 78.948 -19.993 1.00 93.27 46 GLN G O 1
ATOM 2758 N N . VAL G 1 44 ? 78.466 79.947 -19.748 1.00 84.44 47 VAL G N 1
ATOM 2759 C CA . VAL G 1 44 ? 78.855 81.035 -20.659 1.00 78.80 47 VAL G CA 1
ATOM 2760 C C . VAL G 1 44 ? 79.945 81.912 -20.028 1.00 86.91 47 VAL G C 1
ATOM 2761 O O . VAL G 1 44 ? 80.735 82.542 -20.735 1.00 93.58 47 VAL G O 1
ATOM 2765 N N . GLU G 1 45 ? 80.011 81.943 -18.700 1.00 90.11 48 GLU G N 1
ATOM 2766 C CA . GLU G 1 45 ? 81.074 82.696 -18.027 1.00 97.67 48 GLU G CA 1
ATOM 2767 C C . GLU G 1 45 ? 82.436 82.006 -18.131 1.00 96.14 48 GLU G C 1
ATOM 2768 O O . GLU G 1 45 ? 83.456 82.659 -18.334 1.00 86.18 48 GLU G O 1
ATOM 2774 N N . LYS G 1 46 ? 82.438 80.684 -17.998 1.00 102.05 49 LYS G N 1
ATOM 2775 C CA . LYS G 1 46 ? 83.669 79.898 -18.063 1.00 108.83 49 LYS G CA 1
ATOM 2776 C C . LYS G 1 46 ? 84.202 79.783 -19.490 1.00 116.09 49 LYS G C 1
ATOM 2777 O O . LYS G 1 46 ? 85.416 79.772 -19.699 1.00 119.86 49 LYS G O 1
ATOM 2783 N N . GLU G 1 47 ? 83.308 79.694 -20.472 1.00 115.80 50 GLU G N 1
ATOM 2784 C CA . GLU G 1 47 ? 83.756 79.687 -21.867 1.00 115.40 50 GLU G CA 1
ATOM 2785 C C . GLU G 1 47 ? 84.367 81.043 -22.254 1.00 114.51 50 GLU G C 1
ATOM 2786 O O . GLU G 1 47 ? 85.212 81.124 -23.150 1.00 120.87 50 GLU G O 1
ATOM 2792 N N . MET G 1 48 ? 83.957 82.099 -21.554 1.00 106.11 51 MET G N 1
ATOM 2793 C CA . MET G 1 48 ? 84.391 83.459 -21.870 1.00 106.90 51 MET G CA 1
ATOM 2794 C C . MET G 1 48 ? 85.838 83.732 -21.431 1.00 118.71 51 MET G C 1
ATOM 2795 O O . MET G 1 48 ? 86.419 84.770 -21.770 1.00 121.01 51 MET G O 1
ATOM 2800 N N . GLU G 1 49 ? 86.419 82.790 -20.692 1.00 122.13 52 GLU G N 1
ATOM 2801 C CA . GLU G 1 49 ? 87.802 82.910 -20.235 1.00 120.65 52 GLU G CA 1
ATOM 2802 C C . GLU G 1 49 ? 88.752 82.121 -21.132 1.00 116.82 52 GLU G C 1
ATOM 2803 O O . GLU G 1 49 ? 88.968 82.477 -22.291 1.00 115.24 52 GLU G O 1
ATOM 2809 N N . VAL H 1 7 ? 55.600 65.135 24.260 1.00 92.55 10 VAL H N 1
ATOM 2810 C CA . VAL H 1 7 ? 54.501 64.335 23.728 1.00 93.56 10 VAL H CA 1
ATOM 2811 C C . VAL H 1 7 ? 53.254 65.180 23.446 1.00 88.83 10 VAL H C 1
ATOM 2812 O O . VAL H 1 7 ? 52.355 64.734 22.725 1.00 89.75 10 VAL H O 1
ATOM 2816 N N . HIS H 1 8 ? 53.197 66.391 24.005 1.00 77.44 11 HIS H N 1
ATOM 2817 C CA . HIS H 1 8 ? 51.996 67.222 23.890 1.00 68.07 11 HIS H CA 1
ATOM 2818 C C . HIS H 1 8 ? 51.748 67.667 22.452 1.00 64.56 11 HIS H C 1
ATOM 2819 O O . HIS H 1 8 ? 52.693 67.971 21.722 1.00 72.77 11 HIS H O 1
ATOM 2826 N N . TRP H 1 9 ? 50.479 67.719 22.053 1.00 55.65 12 TRP H N 1
ATOM 2827 C CA . TRP H 1 9 ? 50.136 67.951 20.649 1.00 62.54 12 TRP H CA 1
ATOM 2828 C C . TRP H 1 9 ? 50.625 69.299 20.112 1.00 62.23 12 TRP H C 1
ATOM 2829 O O . TRP H 1 9 ? 50.747 69.475 18.900 1.00 59.05 12 TRP H O 1
ATOM 2840 N N . SER H 1 10 ? 50.879 70.249 21.009 1.00 64.35 13 SER H N 1
ATOM 2841 C CA . SER H 1 10 ? 51.222 71.608 20.605 1.00 59.18 13 SER H CA 1
ATOM 2842 C C . SER H 1 10 ? 52.627 71.641 20.010 1.00 63.07 13 SER H C 1
ATOM 2843 O O . SER H 1 10 ? 52.927 72.465 19.151 1.00 61.41 13 SER H O 1
ATOM 2846 N N . ILE H 1 11 ? 53.473 70.722 20.468 1.00 66.99 14 ILE H N 1
ATOM 2847 C CA . ILE H 1 11 ? 54.814 70.535 19.924 1.00 73.99 14 ILE H CA 1
ATOM 2848 C C . ILE H 1 11 ? 54.779 70.194 18.430 1.00 72.27 14 ILE H C 1
ATOM 2849 O O . ILE H 1 11 ? 55.357 70.896 17.583 1.00 75.36 14 ILE H O 1
ATOM 2854 N N . VAL H 1 12 ? 54.091 69.101 18.131 1.00 59.56 15 VAL H N 1
ATOM 2855 C CA . VAL H 1 12 ? 53.864 68.644 16.773 1.00 59.27 15 VAL H CA 1
ATOM 2856 C C . VAL H 1 12 ? 53.216 69.719 15.908 1.00 50.17 15 VAL H C 1
ATOM 2857 O O . VAL H 1 12 ? 53.652 69.995 14.772 1.00 43.10 15 VAL H O 1
ATOM 2861 N N . TYR H 1 13 ? 52.164 70.314 16.463 1.00 50.16 16 TYR H N 1
ATOM 2862 C CA . TYR H 1 13 ? 51.403 71.357 15.795 1.00 51.13 16 TYR H CA 1
ATOM 2863 C C . TYR H 1 13 ? 52.303 72.522 15.376 1.00 48.01 16 TYR H C 1
ATOM 2864 O O . TYR H 1 13 ? 52.223 73.015 14.236 1.00 51.20 16 TYR H O 1
ATOM 2873 N N . ARG H 1 14 ? 53.173 72.936 16.293 1.00 46.69 17 ARG H N 1
ATOM 2874 C CA . ARG H 1 14 ? 54.076 74.050 16.032 1.00 52.13 17 ARG H CA 1
ATOM 2875 C C . ARG H 1 14 ? 55.094 73.682 14.977 1.00 57.45 17 ARG H C 1
ATOM 2876 O O . ARG H 1 14 ? 55.325 74.471 14.056 1.00 52.64 17 ARG H O 1
ATOM 2884 N N . GLN H 1 15 ? 55.706 72.500 15.112 1.00 48.36 18 GLN H N 1
ATOM 2885 C CA . GLN H 1 15 ? 56.699 72.068 14.129 1.00 49.77 18 GLN H CA 1
ATOM 2886 C C . GLN H 1 15 ? 56.099 72.149 12.744 1.00 50.03 18 GLN H C 1
ATOM 2887 O O . GLN H 1 15 ? 56.753 72.584 11.795 1.00 52.49 18 GLN H O 1
ATOM 2893 N N . LEU H 1 16 ? 54.834 71.754 12.636 1.00 46.41 19 LEU H N 1
ATOM 2894 C CA . LEU H 1 16 ? 54.181 71.828 11.338 1.00 46.70 19 LEU H CA 1
ATOM 2895 C C . LEU H 1 16 ? 53.997 73.272 10.859 1.00 46.86 19 LEU H C 1
ATOM 2896 O O . LEU H 1 16 ? 54.246 73.572 9.681 1.00 49.01 19 LEU H O 1
ATOM 2901 N N . GLY H 1 17 ? 53.540 74.150 11.761 1.00 43.11 20 GLY H N 1
ATOM 2902 C CA . GLY H 1 17 ? 53.374 75.566 11.432 1.00 50.70 20 GLY H CA 1
ATOM 2903 C C . GLY H 1 17 ? 54.661 76.221 10.927 1.00 46.45 20 GLY H C 1
ATOM 2904 O O . GLY H 1 17 ? 54.668 76.969 9.940 1.00 45.44 20 GLY H O 1
ATOM 2905 N N . ASN H 1 18 ? 55.751 75.908 11.615 1.00 39.85 21 ASN H N 1
ATOM 2906 C CA . ASN H 1 18 ? 57.091 76.347 11.268 1.00 45.94 21 ASN H CA 1
ATOM 2907 C C . ASN H 1 18 ? 57.541 75.837 9.905 1.00 55.64 21 ASN H C 1
ATOM 2908 O O . ASN H 1 18 ? 58.152 76.584 9.135 1.00 53.24 21 ASN H O 1
ATOM 2913 N N . LEU H 1 19 ? 57.255 74.567 9.611 1.00 47.84 22 LEU H N 1
ATOM 2914 C CA . LEU H 1 19 ? 57.525 74.050 8.272 1.00 44.94 22 LEU H CA 1
ATOM 2915 C C . LEU H 1 19 ? 56.772 74.841 7.212 1.00 42.84 22 LEU H C 1
ATOM 2916 O O . LEU H 1 19 ? 57.359 75.217 6.193 1.00 41.10 22 LEU H O 1
ATOM 2921 N N . LEU H 1 20 ? 55.484 75.104 7.448 1.00 38.18 23 LEU H N 1
ATOM 2922 C CA . LEU H 1 20 ? 54.673 75.846 6.469 1.00 41.45 23 LEU H CA 1
ATOM 2923 C C . LEU H 1 20 ? 55.210 77.267 6.216 1.00 45.03 23 LEU H C 1
ATOM 2924 O O . LEU H 1 20 ? 55.235 77.746 5.075 1.00 47.76 23 LEU H O 1
ATOM 2929 N N . GLU H 1 21 ? 55.606 77.937 7.293 1.00 41.25 24 GLU H N 1
ATOM 2930 C CA . GLU H 1 21 ? 56.198 79.271 7.203 1.00 54.12 24 GLU H CA 1
ATOM 2931 C C . GLU H 1 21 ? 57.489 79.219 6.378 1.00 51.64 24 GLU H C 1
ATOM 2932 O O . GLU H 1 21 ? 57.669 79.964 5.396 1.00 56.54 24 GLU H O 1
ATOM 2938 N N . GLN H 1 22 ? 58.374 78.313 6.778 1.00 47.01 25 GLN H N 1
ATOM 2939 C CA . GLN H 1 22 ? 59.620 78.103 6.064 1.00 49.79 25 GLN H CA 1
ATOM 2940 C C . GLN H 1 22 ? 59.347 77.912 4.571 1.00 55.72 25 GLN H C 1
ATOM 2941 O O . GLN H 1 22 ? 60.015 78.524 3.744 1.00 56.38 25 GLN H O 1
ATOM 2947 N N . TYR H 1 23 ? 58.332 77.119 4.230 1.00 53.02 26 TYR H N 1
ATOM 2948 C CA . TYR H 1 23 ? 58.065 76.811 2.825 1.00 50.58 26 TYR H CA 1
ATOM 2949 C C . TYR H 1 23 ? 57.567 78.029 2.067 1.00 53.19 26 TYR H C 1
ATOM 2950 O O . TYR H 1 23 ? 57.932 78.231 0.899 1.00 48.55 26 TYR H O 1
ATOM 2959 N N . GLU H 1 24 ? 56.720 78.826 2.714 1.00 50.88 27 GLU H N 1
ATOM 2960 C CA . GLU H 1 24 ? 56.216 80.030 2.066 1.00 52.74 27 GLU H CA 1
ATOM 2961 C C . GLU H 1 24 ? 57.376 80.997 1.740 1.00 48.31 27 GLU H C 1
ATOM 2962 O O . GLU H 1 24 ? 57.492 81.505 0.608 1.00 49.08 27 GLU H O 1
ATOM 2968 N N . VAL H 1 25 ? 58.233 81.230 2.732 1.00 36.57 28 VAL H N 1
ATOM 2969 C CA . VAL H 1 25 ? 59.377 82.110 2.537 1.00 43.51 28 VAL H CA 1
ATOM 2970 C C . VAL H 1 25 ? 60.323 81.558 1.466 1.00 49.54 28 VAL H C 1
ATOM 2971 O O . VAL H 1 25 ? 60.784 82.300 0.601 1.00 45.80 28 VAL H O 1
ATOM 2975 N N . GLU H 1 26 ? 60.560 80.245 1.499 1.00 44.37 29 GLU H N 1
ATOM 2976 C CA . GLU H 1 26 ? 61.447 79.592 0.537 1.00 44.29 29 GLU H CA 1
ATOM 2977 C C . GLU H 1 26 ? 60.945 79.712 -0.902 1.00 52.65 29 GLU H C 1
ATOM 2978 O O . GLU H 1 26 ? 61.726 79.995 -1.817 1.00 48.04 29 GLU H O 1
ATOM 2984 N N . ILE H 1 27 ? 59.649 79.517 -1.109 1.00 50.56 30 ILE H N 1
ATOM 2985 C CA . ILE H 1 27 ? 59.071 79.713 -2.439 1.00 52.69 30 ILE H CA 1
ATOM 2986 C C . ILE H 1 27 ? 59.236 81.169 -2.925 1.00 50.08 30 ILE H C 1
ATOM 2987 O O . ILE H 1 27 ? 59.650 81.406 -4.071 1.00 45.60 30 ILE H O 1
ATOM 2992 N N . ALA H 1 28 ? 58.916 82.136 -2.064 1.00 47.52 31 ALA H N 1
ATOM 2993 C CA . ALA H 1 28 ? 59.086 83.551 -2.446 1.00 47.14 31 ALA H CA 1
ATOM 2994 C C . ALA H 1 28 ? 60.546 83.858 -2.856 1.00 48.59 31 ALA H C 1
ATOM 2995 O O . ALA H 1 28 ? 60.817 84.397 -3.945 1.00 49.68 31 ALA H O 1
ATOM 2997 N N . ARG H 1 29 ? 61.469 83.485 -1.971 1.00 47.76 32 ARG H N 1
ATOM 2998 C CA . ARG H 1 29 ? 62.911 83.579 -2.191 1.00 50.82 32 ARG H CA 1
ATOM 2999 C C . ARG H 1 29 ? 63.374 82.969 -3.526 1.00 48.83 32 ARG H C 1
ATOM 3000 O O . ARG H 1 29 ? 64.074 83.614 -4.305 1.00 48.16 32 ARG H O 1
ATOM 3008 N N . LEU H 1 30 ? 62.990 81.727 -3.792 1.00 41.14 33 LEU H N 1
ATOM 3009 C CA . LEU H 1 30 ? 63.369 81.066 -5.034 1.00 36.77 33 LEU H CA 1
ATOM 3010 C C . LEU H 1 30 ? 62.793 81.767 -6.270 1.00 43.34 33 LEU H C 1
ATOM 3011 O O . LEU H 1 30 ? 63.467 81.866 -7.295 1.00 45.65 33 LEU H O 1
ATOM 3016 N N . LYS H 1 31 ? 61.555 82.238 -6.197 1.00 44.37 34 LYS H N 1
ATOM 3017 C CA . LYS H 1 31 ? 60.991 82.977 -7.332 1.00 52.77 34 LYS H CA 1
ATOM 3018 C C . LYS H 1 31 ? 61.827 84.223 -7.649 1.00 49.64 34 LYS H C 1
ATOM 3019 O O . LYS H 1 31 ? 62.150 84.507 -8.818 1.00 52.01 34 LYS H O 1
ATOM 3025 N N . SER H 1 32 ? 62.184 84.945 -6.590 1.00 52.31 35 SER H N 1
ATOM 3026 C CA . SER H 1 32 ? 63.025 86.142 -6.701 1.00 53.96 35 SER H CA 1
ATOM 3027 C C . SER H 1 32 ? 64.437 85.848 -7.281 1.00 52.73 35 SER H C 1
ATOM 3028 O O . SER H 1 32 ? 64.928 86.542 -8.193 1.00 54.33 35 SER H O 1
ATOM 3031 N N . GLN H 1 33 ? 65.072 84.800 -6.763 1.00 42.95 36 GLN H N 1
ATOM 3032 C CA . GLN H 1 33 ? 66.360 84.356 -7.271 1.00 43.50 36 GLN H CA 1
ATOM 3033 C C . GLN H 1 33 ? 66.294 83.921 -8.728 1.00 50.08 36 GLN H C 1
ATOM 3034 O O . GLN H 1 33 ? 67.273 84.063 -9.482 1.00 44.96 36 GLN H O 1
ATOM 3040 N N . LEU H 1 34 ? 65.149 83.388 -9.135 1.00 47.15 37 LEU H N 1
ATOM 3041 C CA . LEU H 1 34 ? 65.007 82.961 -10.521 1.00 53.23 37 LEU H CA 1
ATOM 3042 C C . LEU H 1 34 ? 64.891 84.171 -11.449 1.00 49.58 37 LEU H C 1
ATOM 3043 O O . LEU H 1 34 ? 65.491 84.186 -12.524 1.00 47.85 37 LEU H O 1
ATOM 3048 N N . VAL H 1 35 ? 64.109 85.172 -11.042 1.00 50.33 38 VAL H N 1
ATOM 3049 C CA . VAL H 1 35 ? 64.094 86.465 -11.746 1.00 49.41 38 VAL H CA 1
ATOM 3050 C C . VAL H 1 35 ? 65.531 87.024 -11.961 1.00 57.11 38 VAL H C 1
ATOM 3051 O O . VAL H 1 35 ? 65.977 87.309 -13.110 1.00 58.84 38 VAL H O 1
ATOM 3055 N N . LEU H 1 36 ? 66.267 87.134 -10.854 1.00 52.83 39 LEU H N 1
ATOM 3056 C CA . LEU H 1 36 ? 67.643 87.629 -10.908 1.00 49.78 39 LEU H CA 1
ATOM 3057 C C . LEU H 1 36 ? 68.541 86.804 -11.816 1.00 56.82 39 LEU H C 1
ATOM 3058 O O . LEU H 1 36 ? 69.338 87.353 -12.598 1.00 58.18 39 LEU H O 1
ATOM 3063 N N . GLU H 1 37 ? 68.410 85.486 -11.729 1.00 50.55 40 GLU H N 1
ATOM 3064 C CA . GLU H 1 37 ? 69.292 84.609 -12.482 1.00 48.48 40 GLU H CA 1
ATOM 3065 C C . GLU H 1 37 ? 69.011 84.749 -13.974 1.00 54.55 40 GLU H C 1
ATOM 3066 O O . GLU H 1 37 ? 69.936 84.760 -14.797 1.00 58.26 40 GLU H O 1
ATOM 3072 N N . LYS H 1 38 ? 67.733 84.875 -14.315 1.00 50.09 41 LYS H N 1
ATOM 3073 C CA . LYS H 1 38 ? 67.345 85.090 -15.705 1.00 59.19 41 LYS H CA 1
ATOM 3074 C C . LYS H 1 38 ? 67.910 86.398 -16.283 1.00 70.15 41 LYS H C 1
ATOM 3075 O O . LYS H 1 38 ? 68.265 86.442 -17.461 1.00 69.48 41 LYS H O 1
ATOM 3081 N N . LYS H 1 39 ? 68.000 87.456 -15.474 1.00 74.74 42 LYS H N 1
ATOM 3082 C CA . LYS H 1 39 ? 68.706 88.671 -15.938 1.00 65.20 42 LYS H CA 1
ATOM 3083 C C . LYS H 1 39 ? 70.218 88.454 -16.145 1.00 68.90 42 LYS H C 1
ATOM 3084 O O . LYS H 1 39 ? 70.810 88.794 -17.201 1.00 79.32 42 LYS H O 1
ATOM 3090 N N . LEU H 1 40 ? 70.838 87.883 -15.122 1.00 60.42 43 LEU H N 1
ATOM 3091 C CA . LEU H 1 40 ? 72.273 87.658 -15.129 1.00 60.92 43 LEU H CA 1
ATOM 3092 C C . LEU H 1 40 ? 72.714 86.821 -16.332 1.00 78.65 43 LEU H C 1
ATOM 3093 O O . LEU H 1 40 ? 73.786 87.063 -16.915 1.00 88.22 43 LEU H O 1
ATOM 3098 N N . ARG H 1 41 ? 71.882 85.852 -16.714 1.00 73.08 44 ARG H N 1
ATOM 3099 C CA . ARG H 1 41 ? 72.181 85.007 -17.870 1.00 68.35 44 ARG H CA 1
ATOM 3100 C C . ARG H 1 41 ? 72.334 85.819 -19.150 1.00 63.89 44 ARG H C 1
ATOM 3101 O O . ARG H 1 41 ? 73.307 85.659 -19.913 1.00 53.80 44 ARG H O 1
ATOM 3109 N N . ILE H 1 42 ? 71.349 86.678 -19.376 1.00 53.99 45 ILE H N 1
ATOM 3110 C CA . ILE H 1 42 ? 71.335 87.546 -20.528 1.00 61.80 45 ILE H CA 1
ATOM 3111 C C . ILE H 1 42 ? 72.598 88.400 -20.563 1.00 71.63 45 ILE H C 1
ATOM 3112 O O . ILE H 1 42 ? 73.313 88.433 -21.583 1.00 69.71 45 ILE H O 1
ATOM 3117 N N . GLN H 1 43 ? 72.891 89.059 -19.443 1.00 68.45 46 GLN H N 1
ATOM 3118 C CA . GLN H 1 43 ? 74.112 89.868 -19.363 1.00 61.16 46 GLN H CA 1
ATOM 3119 C C . GLN H 1 43 ? 75.390 89.082 -19.720 1.00 58.89 46 GLN H C 1
ATOM 3120 O O . GLN H 1 43 ? 76.252 89.577 -20.466 1.00 54.09 46 GLN H O 1
ATOM 3126 N N . VAL H 1 44 ? 75.521 87.867 -19.195 1.00 49.22 47 VAL H N 1
ATOM 3127 C CA . VAL H 1 44 ? 76.710 87.073 -19.479 1.00 57.00 47 VAL H CA 1
ATOM 3128 C C . VAL H 1 44 ? 76.798 86.720 -20.968 1.00 65.33 47 VAL H C 1
ATOM 3129 O O . VAL H 1 44 ? 77.895 86.721 -21.553 1.00 61.47 47 VAL H O 1
ATOM 3133 N N . GLU H 1 45 ? 75.655 86.443 -21.595 1.00 69.83 48 GLU H N 1
ATOM 3134 C CA . GLU H 1 45 ? 75.668 86.218 -23.041 1.00 74.59 48 GLU H CA 1
ATOM 3135 C C . GLU H 1 45 ? 76.116 87.484 -23.798 1.00 73.54 48 GLU H C 1
ATOM 3136 O O . GLU H 1 45 ? 76.888 87.403 -24.772 1.00 64.83 48 GLU H O 1
ATOM 3142 N N . LYS H 1 46 ? 75.659 88.646 -23.330 1.00 76.31 49 LYS H N 1
ATOM 3143 C CA . LYS H 1 46 ? 76.065 89.935 -23.907 1.00 73.42 49 LYS H CA 1
ATOM 3144 C C . LYS H 1 46 ? 77.589 90.155 -23.858 1.00 64.19 49 LYS H C 1
ATOM 3145 O O . LYS H 1 46 ? 78.218 90.511 -24.868 1.00 63.40 49 LYS H O 1
ATOM 3151 N N . GLU H 1 47 ? 78.167 89.935 -22.677 1.00 65.93 50 GLU H N 1
ATOM 3152 C CA . GLU H 1 47 ? 79.617 90.019 -22.471 1.00 58.10 50 GLU H CA 1
ATOM 3153 C C . GLU H 1 47 ? 80.380 88.983 -23.296 1.00 62.68 50 GLU H C 1
ATOM 3154 O O . GLU H 1 47 ? 81.511 89.234 -23.742 1.00 54.65 50 GLU H O 1
ATOM 3160 N N . MET H 1 48 ? 79.763 87.820 -23.501 1.00 62.81 51 MET H N 1
ATOM 3161 C CA . MET H 1 48 ? 80.358 86.811 -24.364 1.00 63.28 51 MET H CA 1
ATOM 3162 C C . MET H 1 48 ? 80.443 87.331 -25.792 1.00 68.04 51 MET H C 1
ATOM 3163 O O . MET H 1 48 ? 81.501 87.241 -26.428 1.00 67.33 51 MET H O 1
ATOM 3168 N N . GLU H 1 49 ? 79.331 87.873 -26.288 1.00 80.58 52 GLU H N 1
ATOM 3169 C CA . GLU H 1 49 ? 79.308 88.499 -27.608 1.00 89.94 52 GLU H CA 1
ATOM 3170 C C . GLU H 1 49 ? 80.399 89.557 -27.762 1.00 84.25 52 GLU H C 1
ATOM 3171 O O . GLU H 1 49 ? 81.119 89.578 -28.769 1.00 72.30 52 GLU H O 1
ATOM 3177 N N . SER H 1 50 ? 80.526 90.431 -26.764 1.00 79.27 53 SER H N 1
ATOM 3178 C CA . SER H 1 50 ? 81.497 91.521 -26.875 1.00 71.03 53 SER H CA 1
ATOM 3179 C C . SER H 1 50 ? 82.948 91.037 -26.781 1.00 63.03 53 SER H C 1
ATOM 3180 O O . SER H 1 50 ? 83.824 91.662 -27.372 1.00 56.71 53 SER H O 1
ATOM 3183 N N . VAL H 1 51 ? 83.209 89.946 -26.049 1.00 59.07 54 VAL H N 1
ATOM 3184 C CA . VAL H 1 51 ? 84.572 89.374 -25.990 1.00 69.15 54 VAL H CA 1
ATOM 3185 C C . VAL H 1 51 ? 85.021 88.775 -27.339 1.00 72.55 54 VAL H C 1
ATOM 3186 O O . VAL H 1 51 ? 86.176 88.946 -27.750 1.00 65.67 54 VAL H O 1
ATOM 3190 N N . LYS H 1 52 ? 84.106 88.090 -28.026 1.00 74.33 55 LYS H N 1
ATOM 3191 C CA . LYS H 1 52 ? 84.390 87.491 -29.333 1.00 70.88 55 LYS H CA 1
ATOM 3192 C C . LYS H 1 52 ? 84.554 88.517 -30.470 1.00 70.28 55 LYS H C 1
ATOM 3193 O O . LYS H 1 52 ? 84.901 88.140 -31.592 1.00 58.31 55 LYS H O 1
ATOM 3199 N N . THR H 1 53 ? 84.286 89.795 -30.188 1.00 73.15 56 THR H N 1
ATOM 3200 C CA . THR H 1 53 ? 84.346 90.844 -31.209 1.00 75.81 56 THR H CA 1
ATOM 3201 C C . THR H 1 53 ? 85.306 91.997 -30.858 1.00 82.69 56 THR H C 1
ATOM 3202 O O . THR H 1 53 ? 85.393 92.980 -31.595 1.00 81.17 56 THR H O 1
ATOM 3206 N N . LYS H 1 54 ? 86.011 91.883 -29.736 1.00 85.27 57 LYS H N 1
ATOM 3207 C CA . LYS H 1 54 ? 86.951 92.923 -29.311 1.00 93.44 57 LYS H CA 1
ATOM 3208 C C . LYS H 1 54 ? 88.180 92.312 -28.646 1.00 97.13 57 LYS H C 1
ATOM 3209 O O . LYS H 1 54 ? 88.388 92.475 -27.442 1.00 98.58 57 LYS H O 1
#

Solvent-accessible surface area: 26569 Å² total; per-residue (Å²): 170,96,90,20,29,87,6,17,154,85,0,8,77,29,0,99,106,46,63,90,46,15,64,121,5,99,71,71,11,78,101,14,85,132,59,66,121,103,8,80,154,81,14,121,73,17,135,110,149,167,82,22,26,70,24,14,156,101,3,4,75,39,0,95,101,27,72,102,43,20,61,108,2,102,73,55,14,106,92,18,104,120,54,30,56,88,28,78,145,103,4,96,50,47,95,90,152,177,171,109,83,30,18,71,25,21,136,99,4,5,77,43,0,99,116,28,75,104,49,20,62,116,4,95,74,49,15,105,93,22,96,121,48,26,51,95,27,59,145,81,17,102,52,52,74,99,168,171,174,88,88,16,30,89,12,20,175,86,0,9,75,26,0,100,88,40,61,102,46,15,63,123,3,101,65,65,13,77,119,24,83,130,55,59,120,111,4,71,123,72,10,106,66,39,133,146,158,72,89,25,33,78,7,28,149,70,0,5,73,42,0,103,91,43,78,92,50,18,58,123,2,91,65,53,14,87,96,15,70,134,48,36,60,112,27,57,135,94,45,144,92,136,174,90,84,20,44,104,6,30,106,91,0,0,68,24,0,84,94,37,63,102,35,18,62,110,6,102,71,58,16,77,102,5,89,135,51,67,110,98,4,80,142,85,37,123,86,64,190,170,99,81,14,16,109,10,19,149,64,0,3,74,28,0,114,95,41,79,93,52,17,55,141,13,98,60,65,27,87,95,24,103,132,49,26,76,108,29,53,161,113,34,175,192,81,20,36,97,10,24,151,86,0,6,86,31,0,102,96,26,71,94,48,15,60,150,13,102,59,59,13,78,106,15,96,128,68,70,121,93,3,84,132,62,16,101,50,80,148,86,207